Protein AF-A0A8H7I1B1-F1 (afdb_monomer)

Nearest PDB structures (foldseek):
  5w4c-assembly1_A  TM=9.085E-01  e=3.200E-48  Cryptococcus neoformans H99
  3itj-assembly2_B  TM=9.810E-01  e=2.069E-45  Saccharomyces cerevisiae W303
  5w4c-assembly1_B  TM=9.062E-01  e=1.048E-46  Cryptococcus neoformans H99
  4up3-assembly1_B  TM=6.809E-01  e=2.703E-40  Entamoeba histolytica
  4a65-assembly1_A  TM=6.414E-01  e=4.051E-40  Entamoeba histolytica

Organism: NCBI:txid456999

InterPro domains:
  IPR002379 V-ATPase proteolipid subunit C-like domain [PF00137] (433-491)
  IPR002379 V-ATPase proteolipid subunit C-like domain [PF00137] (508-567)
  IPR005982 Thioredoxin reductase [TIGR01292] (105-411)
  IPR008255 Pyridine nucleotide-disulphide oxidoreductase, class-II, active site [PS00573] (238-260)
  IPR011555 V-ATPase proteolipid subunit C, eukaryotic [TIGR01100] (428-533)
  IPR023753 FAD/NAD(P)-binding domain [PF07992] (105-400)
  IPR035921 F/V-ATP synthase subunit C superfamily [G3DSA:1.20.120.610] (427-574)
  IPR035921 F/V-ATP synthase subunit C superfamily [SSF81333] (499-568)
  IPR036188 FAD/NAD(P)-binding domain superfamily [G3DSA:3.50.50.60] (106-406)
  IPR036188 FAD/NAD(P)-binding domain superfamily [G3DSA:3.50.50.60] (222-347)
  IPR036188 FAD/NAD(P)-binding domain superfamily [SSF51905] (100-409)
  IPR050097 Ferredoxin--NADP reductase type 2 [PTHR48105] (104-415)

Mean predicted aligned error: 17.86 Å

Solvent-accessible surface area (backbone atoms only — not comparable to full-atom values): 32278 Å² total; per-residue (Å²): 136,84,77,86,89,84,81,82,88,74,90,79,83,78,85,82,80,82,91,76,85,92,76,96,74,89,82,82,84,83,87,80,88,85,80,90,84,89,84,82,87,89,82,85,88,79,85,88,83,90,79,85,80,77,83,80,85,75,86,84,86,75,83,94,76,90,77,86,82,85,88,78,89,80,87,87,82,82,90,88,85,87,78,94,73,79,89,77,76,80,86,78,64,36,86,90,62,37,32,85,83,39,67,35,61,31,33,30,41,11,39,22,52,10,23,36,35,18,33,36,53,30,11,70,68,72,47,51,23,38,34,28,24,51,91,52,66,84,25,34,75,42,56,75,42,70,76,40,68,85,48,90,92,35,94,86,37,42,38,23,48,61,51,35,51,52,42,51,52,51,17,46,74,47,51,27,48,77,42,95,46,31,69,63,45,63,45,82,90,51,82,48,25,36,37,26,44,64,96,40,72,93,50,84,47,32,26,21,61,23,40,38,43,15,56,21,51,45,72,55,76,86,80,42,56,49,39,82,72,20,52,78,30,33,32,47,64,45,50,88,73,55,36,78,40,76,82,38,51,66,26,37,31,36,30,40,29,40,36,51,61,24,43,52,39,47,59,58,35,53,79,31,27,57,32,31,36,34,32,16,73,41,90,65,66,74,22,53,72,67,50,48,53,53,45,71,69,34,91,46,44,45,80,40,57,24,22,41,82,62,36,47,40,53,83,85,60,45,32,46,28,35,34,32,33,32,75,83,79,66,52,74,48,79,44,77,23,39,29,40,32,42,32,71,53,62,44,35,58,32,83,66,39,63,94,78,43,57,54,48,99,77,46,30,43,48,51,48,91,95,54,21,45,38,80,48,92,54,38,26,44,14,22,38,24,50,34,89,80,75,70,43,66,60,58,12,25,53,34,6,42,47,29,26,57,52,51,48,50,53,51,51,60,48,47,68,69,60,50,61,69,54,58,57,52,41,55,46,40,34,52,47,5,36,46,37,6,36,52,32,2,42,53,8,13,51,48,3,27,53,39,15,47,53,13,41,60,59,20,44,78,75,46,56,91,51,44,80,73,55,45,55,41,33,54,57,11,51,54,37,31,51,53,11,48,57,52,28,54,56,55,61,74,68,71,57,100,83,66,60,73,68,46,28,54,41,44,24,51,21,16,44,39,21,3,53,26,11,25,53,17,9,50,48,28,9,54,49,20,23,53,34,33,45,46,23,59,79,39,67,79,45,47,64,58,39,50,56,53,42,52,61,27,46,48,46,23,51,51,16,40,51,52,21,52,50,42,63,66,68,54,51,73,86,58,48,70,76,76,56,73,73,80,90,125

Radius of gyration: 41.05 Å; Cα contacts (8 Å, |Δi|>4): 1031; chains: 1; bounding box: 83×81×122 Å

Structure (mmCIF, N/CA/C/O backbone):
data_AF-A0A8H7I1B1-F1
#
_entry.id   AF-A0A8H7I1B1-F1
#
loop_
_atom_site.group_PDB
_atom_site.id
_atom_site.type_symbol
_atom_site.label_atom_id
_atom_site.label_alt_id
_atom_site.label_comp_id
_atom_site.label_asym_id
_atom_site.label_entity_id
_atom_site.label_seq_id
_atom_site.pdbx_PDB_ins_code
_atom_site.Cartn_x
_atom_site.Cartn_y
_atom_site.Cartn_z
_atom_site.occupancy
_atom_site.B_iso_or_equiv
_atom_site.auth_seq_id
_atom_site.auth_comp_id
_atom_site.auth_asym_id
_atom_site.auth_atom_id
_atom_site.pdbx_PDB_model_num
ATOM 1 N N . MET A 1 1 ? -21.226 -28.289 -68.677 1.00 31.64 1 MET A N 1
ATOM 2 C CA . MET A 1 1 ? -21.281 -27.269 -67.617 1.00 31.64 1 MET A CA 1
ATOM 3 C C . MET A 1 1 ? -20.179 -26.273 -67.935 1.00 31.64 1 MET A C 1
ATOM 5 O O . MET A 1 1 ? -19.069 -26.422 -67.450 1.00 31.64 1 MET A O 1
ATOM 9 N N . ASP A 1 2 ? -20.319 -25.561 -69.054 1.00 23.47 2 ASP A N 1
ATOM 10 C CA . ASP A 1 2 ? -21.104 -24.310 -69.199 1.00 23.47 2 ASP A CA 1
ATOM 11 C C . ASP A 1 2 ? -20.365 -23.155 -68.520 1.00 23.47 2 ASP A C 1
ATOM 13 O O . ASP A 1 2 ? -19.905 -23.322 -67.400 1.00 23.47 2 ASP A O 1
ATOM 17 N N . VAL A 1 3 ? -20.197 -21.949 -69.051 1.00 24.02 3 VAL A N 1
ATOM 18 C CA . VAL A 1 3 ? -20.599 -21.214 -70.262 1.00 24.02 3 VAL A CA 1
ATOM 19 C C . VAL A 1 3 ? -19.646 -19.999 -70.191 1.00 24.02 3 VAL A C 1
ATOM 21 O O . VAL A 1 3 ? -19.413 -19.449 -69.120 1.00 24.02 3 VAL A O 1
ATOM 24 N N . ASP A 1 4 ? -18.820 -19.766 -71.200 1.00 24.16 4 ASP A N 1
ATOM 25 C CA . ASP A 1 4 ? -19.035 -18.705 -72.183 1.00 24.16 4 ASP A CA 1
ATOM 26 C C . ASP A 1 4 ? -19.024 -17.257 -71.623 1.00 24.16 4 ASP A C 1
ATOM 28 O O . ASP A 1 4 ? -19.898 -16.829 -70.878 1.00 24.16 4 ASP A O 1
ATOM 32 N N . ARG A 1 5 ? -18.095 -16.477 -72.198 1.00 24.55 5 ARG A N 1
ATOM 33 C CA . ARG A 1 5 ? -18.333 -15.155 -72.806 1.00 24.55 5 ARG A CA 1
ATOM 34 C C . ARG A 1 5 ? -18.331 -13.843 -71.984 1.00 24.55 5 ARG A C 1
ATOM 36 O O . ARG A 1 5 ? -19.105 -13.610 -71.071 1.00 24.55 5 ARG A O 1
ATOM 43 N N . ILE A 1 6 ? -17.583 -12.910 -72.597 1.00 24.42 6 ILE A N 1
ATOM 44 C CA . ILE A 1 6 ? -17.854 -11.469 -72.801 1.00 24.42 6 ILE A CA 1
ATOM 45 C C . ILE A 1 6 ? -17.127 -10.479 -71.872 1.00 24.42 6 ILE A C 1
ATOM 47 O O . ILE A 1 6 ? -17.577 -10.081 -70.811 1.00 24.42 6 ILE A O 1
ATOM 51 N N . ALA A 1 7 ? -16.004 -10.017 -72.428 1.00 24.36 7 ALA A N 1
ATOM 52 C CA . ALA A 1 7 ? -15.728 -8.626 -72.788 1.00 24.36 7 ALA A CA 1
ATOM 53 C C . ALA A 1 7 ? -15.703 -7.537 -71.699 1.00 24.36 7 ALA A C 1
ATOM 55 O O . ALA A 1 7 ? -16.724 -7.040 -71.247 1.00 24.36 7 ALA A O 1
ATOM 56 N N . GLY A 1 8 ? -14.518 -6.932 -71.593 1.00 22.77 8 GLY A N 1
ATOM 57 C CA . GLY A 1 8 ? -14.366 -5.566 -72.088 1.00 22.77 8 GLY A CA 1
ATOM 58 C C . GLY A 1 8 ? -14.312 -4.455 -71.041 1.00 22.77 8 GLY A C 1
ATOM 59 O O . GLY A 1 8 ? -15.234 -4.278 -70.258 1.00 22.77 8 GLY A O 1
ATOM 60 N N . LYS A 1 9 ? -13.291 -3.599 -71.228 1.00 22.31 9 LYS A N 1
ATOM 61 C CA . LYS A 1 9 ? -13.138 -2.217 -70.721 1.00 22.31 9 LYS A CA 1
ATOM 62 C C . LYS A 1 9 ? -12.804 -2.137 -69.221 1.00 22.31 9 LYS A C 1
ATOM 64 O O . LYS A 1 9 ? -13.420 -2.794 -68.409 1.00 22.31 9 LYS A O 1
ATOM 69 N N . ARG A 1 10 ? -11.864 -1.326 -68.737 1.00 22.53 10 ARG A N 1
ATOM 70 C CA . ARG A 1 10 ? -10.985 -0.274 -69.280 1.00 22.53 10 ARG A CA 1
ATOM 71 C C . ARG A 1 10 ? -9.859 -0.132 -68.247 1.00 22.53 10 ARG A C 1
ATOM 73 O O . ARG A 1 10 ? -10.155 -0.013 -67.063 1.00 22.53 10 ARG A O 1
ATOM 80 N N . LEU A 1 11 ? -8.599 -0.081 -68.674 1.00 21.19 11 LEU A N 1
ATOM 81 C CA . LEU A 1 11 ? -7.547 0.471 -67.824 1.00 21.19 11 LEU A CA 1
ATOM 82 C C . LEU A 1 11 ? -7.786 1.988 -67.772 1.00 21.19 11 LEU A C 1
ATOM 84 O O . LEU A 1 11 ? -7.657 2.669 -68.789 1.00 21.19 11 LEU A O 1
ATOM 88 N N . CYS A 1 12 ? -8.230 2.506 -66.628 1.00 20.80 12 CYS A N 1
ATOM 89 C CA . CYS A 1 12 ? -8.392 3.941 -66.429 1.00 20.80 12 CYS A CA 1
ATOM 90 C C . CYS A 1 12 ? -7.020 4.526 -66.075 1.00 20.80 12 CYS A C 1
ATOM 92 O O . CYS A 1 12 ? -6.549 4.389 -64.949 1.00 20.80 12 CYS A O 1
ATOM 94 N N . VAL A 1 13 ? -6.363 5.153 -67.050 1.00 22.75 13 VAL A N 1
ATOM 95 C CA . VAL A 1 13 ? -5.217 6.028 -66.794 1.00 22.75 13 VAL A CA 1
ATOM 96 C C . VAL A 1 13 ? -5.785 7.347 -66.278 1.00 22.75 13 VAL A C 1
ATOM 98 O O . VAL A 1 13 ? -6.255 8.169 -67.060 1.00 22.75 13 VAL A O 1
ATOM 101 N N . SER A 1 14 ? -5.786 7.542 -64.961 1.00 21.44 14 SER A N 1
ATOM 102 C CA . SER A 1 14 ? -6.003 8.869 -64.384 1.00 21.44 14 SER A CA 1
ATOM 103 C C . SER A 1 14 ? -4.650 9.556 -64.254 1.00 21.44 14 SER A C 1
ATOM 105 O O . SER A 1 14 ? -3.887 9.278 -63.331 1.00 21.44 14 SER A O 1
ATOM 107 N N . ALA A 1 15 ? -4.340 10.440 -65.199 1.00 23.17 15 ALA A N 1
ATOM 108 C CA . ALA A 1 15 ? -3.241 11.382 -65.063 1.00 23.17 15 ALA A CA 1
ATOM 109 C C . ALA A 1 15 ? -3.684 12.511 -64.121 1.00 23.17 15 ALA A C 1
ATOM 111 O O . ALA A 1 15 ? -4.475 13.370 -64.505 1.00 23.17 15 ALA A O 1
ATOM 112 N N . ALA A 1 16 ? -3.178 12.518 -62.889 1.00 25.33 16 ALA A N 1
ATOM 113 C CA . ALA A 1 16 ? -3.193 13.714 -62.057 1.00 25.33 16 ALA A CA 1
ATOM 114 C C . ALA A 1 16 ? -1.869 14.456 -62.282 1.00 25.33 16 ALA A C 1
ATOM 116 O O . ALA A 1 16 ? -0.807 13.956 -61.921 1.00 25.33 16 ALA A O 1
ATOM 117 N N . TYR A 1 17 ? -1.933 15.630 -62.910 1.00 23.56 17 TYR A N 1
ATOM 118 C CA . TYR A 1 17 ? -0.808 16.560 -63.024 1.00 23.56 17 TYR A CA 1
ATOM 119 C C . TYR A 1 17 ? -0.878 17.586 -61.886 1.00 23.56 17 TYR A C 1
ATOM 121 O O . TYR A 1 17 ? -1.774 18.433 -61.907 1.00 23.56 17 TYR A O 1
ATOM 129 N N . PRO A 1 18 ? 0.098 17.632 -60.967 1.00 26.48 18 PRO A N 1
ATOM 130 C CA . PRO A 1 18 ? 0.459 18.870 -60.306 1.00 26.48 18 PRO A CA 1
ATOM 131 C C . PRO A 1 18 ? 1.480 19.598 -61.188 1.00 26.48 18 PRO A C 1
ATOM 133 O O . PRO A 1 18 ? 2.610 19.151 -61.387 1.00 26.48 18 PRO A O 1
ATOM 136 N N . ARG A 1 19 ? 1.068 20.738 -61.750 1.00 29.55 19 ARG A N 1
ATOM 137 C CA . ARG A 1 19 ? 1.989 21.736 -62.302 1.00 29.55 19 ARG A CA 1
ATOM 138 C C . ARG A 1 19 ? 2.826 22.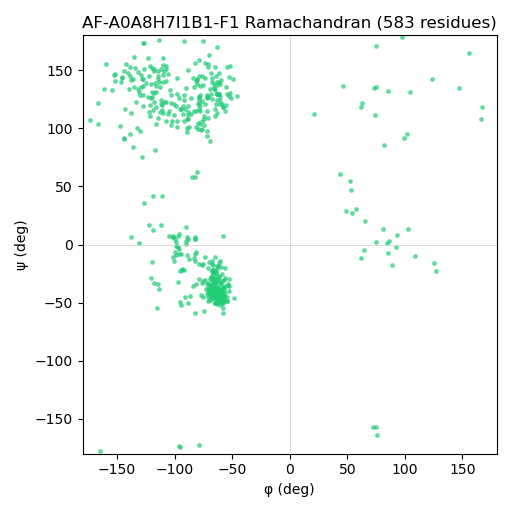305 -61.155 1.00 29.55 19 ARG A C 1
ATOM 140 O O . ARG A 1 19 ? 2.268 22.975 -60.294 1.00 29.55 19 ARG A O 1
ATOM 147 N N . SER A 1 20 ? 4.138 22.095 -61.202 1.00 29.92 20 SER A N 1
ATOM 148 C CA . SER A 1 20 ? 5.205 23.101 -61.022 1.00 29.92 20 SER A CA 1
ATOM 149 C C . SER A 1 20 ? 6.452 22.517 -60.345 1.00 29.92 20 SER A C 1
ATOM 151 O O . SER A 1 20 ? 6.373 21.816 -59.345 1.00 29.92 20 SER A O 1
ATOM 153 N N . HIS A 1 21 ? 7.597 22.869 -60.934 1.00 30.88 21 HIS A N 1
ATOM 154 C CA . HIS A 1 21 ? 8.984 22.627 -60.522 1.00 30.88 21 HIS A CA 1
ATOM 155 C C . HIS A 1 21 ? 9.537 21.201 -60.688 1.00 30.88 21 HIS A C 1
ATOM 157 O O . HIS A 1 21 ? 9.121 20.231 -60.068 1.00 30.88 21 HIS A O 1
ATOM 163 N N . GLY A 1 22 ? 10.485 21.103 -61.625 1.00 36.06 22 GLY A N 1
ATOM 164 C CA . GLY A 1 22 ? 10.999 19.863 -62.180 1.00 36.06 22 GLY A CA 1
ATOM 165 C C . GLY A 1 22 ? 11.989 19.135 -61.285 1.00 36.06 22 GLY A C 1
ATOM 166 O O . GLY A 1 22 ? 13.015 19.689 -60.909 1.00 36.06 22 GLY A O 1
ATOM 167 N N . ILE A 1 23 ? 11.703 17.853 -61.072 1.00 26.94 23 ILE A N 1
ATOM 168 C CA . ILE A 1 23 ? 12.661 16.779 -60.811 1.00 26.94 23 ILE A CA 1
ATOM 169 C C . ILE A 1 23 ? 12.092 15.549 -61.534 1.00 26.94 23 ILE A C 1
ATOM 171 O O . ILE A 1 23 ? 10.985 15.106 -61.235 1.00 26.94 23 ILE A O 1
ATOM 175 N N . TRP A 1 24 ? 12.804 15.025 -62.534 1.00 23.61 24 TRP A N 1
ATOM 176 C CA . TRP A 1 24 ? 12.407 13.799 -63.233 1.00 23.61 24 TRP A CA 1
ATOM 177 C C . TRP A 1 24 ? 12.810 12.586 -62.386 1.00 23.61 24 TRP A C 1
ATOM 179 O O . TRP A 1 24 ? 13.968 12.181 -62.397 1.00 23.61 24 TRP A O 1
ATOM 189 N N . GLY A 1 25 ? 11.859 12.016 -61.643 1.00 24.86 25 GLY A N 1
ATOM 190 C CA . GLY A 1 25 ? 12.004 10.726 -60.966 1.00 24.86 25 GLY A CA 1
ATOM 191 C C . GLY A 1 25 ? 11.115 9.676 -61.629 1.00 24.86 25 GLY A C 1
ATOM 192 O O . GLY A 1 25 ? 9.892 9.777 -61.574 1.00 24.86 25 GLY A O 1
ATOM 193 N N . LEU A 1 26 ? 11.716 8.670 -62.266 1.00 22.61 26 LEU A N 1
ATOM 194 C CA . LEU A 1 26 ? 11.001 7.505 -62.787 1.00 22.61 26 LEU A CA 1
ATOM 195 C C . LEU A 1 26 ? 10.664 6.576 -61.607 1.00 22.61 26 LEU A C 1
ATOM 197 O O . LEU A 1 26 ? 11.522 5.833 -61.141 1.00 22.61 26 LEU A O 1
ATOM 201 N N . VAL A 1 27 ? 9.429 6.624 -61.104 1.00 22.86 27 VAL A N 1
ATOM 202 C CA . VAL A 1 27 ? 8.937 5.669 -60.097 1.00 22.86 27 VAL A CA 1
ATOM 203 C C . VAL A 1 27 ? 8.268 4.507 -60.828 1.00 22.86 27 VAL A C 1
ATOM 205 O O . VAL A 1 27 ? 7.176 4.654 -61.372 1.00 22.86 27 VAL A O 1
ATOM 208 N N . VAL A 1 28 ? 8.926 3.346 -60.858 1.00 23.44 28 VAL A N 1
ATOM 209 C CA . VAL A 1 28 ? 8.336 2.092 -61.349 1.00 23.44 28 VAL A CA 1
ATOM 210 C C . VAL A 1 28 ? 7.861 1.292 -60.139 1.00 23.44 28 VAL A C 1
ATOM 212 O O . VAL A 1 28 ? 8.669 0.754 -59.388 1.00 23.44 28 VAL A O 1
ATOM 215 N N . VAL A 1 29 ? 6.545 1.232 -59.929 1.00 22.12 29 VAL A N 1
ATOM 216 C CA . VAL A 1 29 ? 5.928 0.401 -58.886 1.00 22.12 29 VAL A CA 1
ATOM 217 C C . VAL A 1 29 ? 5.666 -0.989 -59.467 1.00 22.12 29 VAL A C 1
ATOM 219 O O . VAL A 1 29 ? 4.799 -1.141 -60.326 1.00 22.12 29 VAL A O 1
ATOM 222 N N . PHE A 1 30 ? 6.386 -2.009 -58.997 1.00 23.56 30 PHE A N 1
ATOM 223 C CA . PHE A 1 30 ? 6.019 -3.408 -59.232 1.00 23.56 30 PHE A CA 1
ATOM 224 C C . PHE A 1 30 ? 5.164 -3.908 -58.069 1.00 23.56 30 PHE A C 1
ATOM 226 O O . PHE A 1 30 ? 5.607 -3.928 -56.925 1.00 23.56 30 PHE A O 1
ATOM 233 N N . ASN A 1 31 ? 3.936 -4.321 -58.372 1.00 20.33 31 ASN A N 1
ATOM 234 C CA . ASN A 1 31 ? 3.046 -4.974 -57.422 1.00 20.33 31 ASN A CA 1
ATOM 235 C C . ASN A 1 31 ? 3.076 -6.479 -57.727 1.00 20.33 31 ASN A C 1
ATOM 237 O O . ASN A 1 31 ? 2.566 -6.903 -58.764 1.00 20.33 31 ASN A O 1
ATOM 241 N N . ILE A 1 32 ? 3.741 -7.276 -56.886 1.00 26.14 32 ILE A N 1
ATOM 242 C CA . ILE A 1 32 ? 3.840 -8.733 -57.060 1.00 26.14 32 ILE A CA 1
ATOM 243 C C . ILE A 1 32 ? 3.075 -9.408 -55.922 1.00 26.14 32 ILE A C 1
ATOM 245 O O . ILE A 1 32 ? 3.457 -9.328 -54.758 1.00 26.14 32 ILE A O 1
ATOM 249 N N . SER A 1 33 ? 1.990 -10.093 -56.286 1.00 23.08 33 SER A N 1
ATOM 250 C CA . SER A 1 33 ? 1.249 -11.003 -55.414 1.00 23.08 33 SER A CA 1
ATOM 251 C C . SER A 1 33 ? 1.963 -12.358 -55.397 1.00 23.08 33 SER A C 1
ATOM 253 O O . SER A 1 33 ? 2.075 -13.016 -56.431 1.00 23.08 33 SER A O 1
ATOM 255 N N . LEU A 1 34 ? 2.491 -12.760 -54.240 1.00 26.39 34 LEU A N 1
ATOM 256 C CA . LEU A 1 34 ? 3.177 -14.040 -54.053 1.00 26.39 34 LEU A CA 1
ATOM 257 C C . LEU A 1 34 ? 2.203 -15.080 -53.494 1.00 26.39 34 LEU A C 1
ATOM 259 O O . LEU A 1 34 ? 1.743 -14.960 -52.361 1.00 26.39 34 LEU A O 1
ATOM 263 N N . SER A 1 35 ? 1.945 -16.142 -54.258 1.00 26.31 35 SER A N 1
ATOM 264 C CA . SER A 1 35 ? 1.383 -17.380 -53.717 1.00 26.31 35 SER A CA 1
ATOM 265 C C . SER A 1 35 ? 2.136 -18.606 -54.243 1.00 26.31 35 SER A C 1
ATOM 267 O O . SER A 1 35 ? 2.239 -18.833 -55.443 1.00 26.31 35 SER A O 1
ATOM 269 N N . GLY A 1 36 ? 2.660 -19.391 -53.296 1.00 27.69 36 GLY A N 1
ATOM 270 C CA . GLY A 1 36 ? 2.864 -20.835 -53.420 1.00 27.69 36 GLY A CA 1
ATOM 271 C C . GLY A 1 36 ? 4.111 -21.336 -54.150 1.00 27.69 36 GLY A C 1
ATOM 272 O O . GLY A 1 36 ? 4.003 -21.771 -55.288 1.00 27.69 36 GLY A O 1
ATOM 273 N N . ILE A 1 37 ? 5.249 -21.462 -53.451 1.00 25.66 37 ILE A N 1
ATOM 274 C CA . ILE A 1 37 ? 6.286 -22.452 -53.808 1.00 25.66 37 ILE A CA 1
ATOM 275 C C . ILE A 1 37 ? 6.832 -23.114 -52.531 1.00 25.66 37 ILE A C 1
ATOM 277 O O . ILE A 1 37 ? 7.481 -22.475 -51.708 1.00 25.66 37 ILE A O 1
ATOM 281 N N . LYS A 1 38 ? 6.567 -24.419 -52.374 1.00 25.05 38 LYS A N 1
ATOM 282 C CA . LYS A 1 38 ? 7.264 -25.322 -51.442 1.00 25.05 38 LYS A CA 1
ATOM 283 C C . LYS A 1 38 ? 8.514 -25.851 -52.147 1.00 25.05 38 LYS A C 1
ATOM 285 O O . LYS A 1 38 ? 8.378 -26.439 -53.216 1.00 25.05 38 LYS A O 1
ATOM 290 N N . LEU A 1 39 ? 9.698 -25.711 -51.547 1.00 23.11 39 LEU A N 1
ATOM 291 C CA . LEU A 1 39 ? 10.918 -26.349 -52.050 1.00 23.11 39 LEU A CA 1
ATOM 292 C C . LEU A 1 39 ? 11.448 -27.368 -51.035 1.00 23.11 39 LEU A C 1
ATOM 294 O O . LEU A 1 39 ? 11.773 -27.029 -49.899 1.00 23.11 39 LEU A O 1
ATOM 298 N N . ALA A 1 40 ? 11.504 -28.629 -51.460 1.00 24.45 40 ALA A N 1
ATOM 299 C CA . ALA A 1 40 ? 12.013 -29.753 -50.692 1.00 24.45 40 ALA A CA 1
ATOM 300 C C . ALA A 1 40 ? 13.512 -29.985 -50.961 1.00 24.45 40 ALA A C 1
ATOM 302 O O . ALA A 1 40 ? 13.928 -30.138 -52.101 1.00 24.45 40 ALA A O 1
ATOM 303 N N . SER A 1 41 ? 14.268 -30.060 -49.863 1.00 25.75 41 SER A N 1
ATOM 304 C CA . SER A 1 41 ? 15.419 -30.927 -49.553 1.00 25.75 41 SER A CA 1
ATOM 305 C C . SER A 1 41 ? 16.583 -31.163 -50.541 1.00 25.75 41 SER A C 1
ATOM 307 O O . SER A 1 41 ? 16.399 -31.640 -51.654 1.00 25.75 41 SER A O 1
ATOM 309 N N . ARG A 1 42 ? 17.786 -31.109 -49.933 1.00 22.77 42 ARG A N 1
ATOM 310 C CA . ARG A 1 42 ? 19.101 -31.706 -50.280 1.00 22.77 42 ARG A CA 1
ATOM 311 C C . ARG A 1 42 ? 20.113 -30.789 -50.976 1.00 22.77 42 ARG A C 1
ATOM 313 O O . ARG A 1 42 ? 20.255 -30.799 -52.190 1.00 22.77 42 ARG A O 1
ATOM 320 N N . LEU A 1 43 ? 20.951 -30.148 -50.160 1.00 22.31 43 LEU A N 1
ATOM 321 C CA . LEU A 1 43 ? 22.286 -29.686 -50.548 1.00 22.31 43 LEU A CA 1
ATOM 322 C C . LEU A 1 43 ? 23.327 -30.381 -49.661 1.00 22.31 43 LEU A C 1
ATOM 324 O O . LEU A 1 43 ? 23.326 -30.228 -48.441 1.00 22.31 43 LEU A O 1
ATOM 328 N N . ARG A 1 44 ? 24.182 -31.200 -50.287 1.00 20.94 44 ARG A N 1
ATOM 329 C CA . ARG A 1 44 ? 25.395 -31.759 -49.676 1.00 20.94 44 ARG A CA 1
ATOM 330 C C . ARG A 1 44 ? 26.474 -30.680 -49.694 1.00 20.94 44 ARG A C 1
ATOM 332 O O . ARG A 1 44 ? 26.801 -30.161 -50.756 1.00 20.94 44 ARG A O 1
ATOM 339 N N . PHE A 1 45 ? 27.022 -30.381 -48.522 1.00 22.80 45 PHE A N 1
ATOM 340 C CA . PHE A 1 45 ? 28.213 -29.557 -48.348 1.00 22.80 45 PHE A CA 1
ATOM 341 C C . PHE A 1 45 ? 29.459 -30.328 -48.804 1.00 22.80 45 PHE A C 1
ATOM 343 O O . PHE A 1 45 ? 29.717 -31.430 -48.324 1.00 22.80 45 PHE A O 1
ATOM 350 N N . LEU A 1 46 ? 30.245 -29.719 -49.689 1.00 24.61 46 LEU A N 1
ATOM 351 C CA . LEU A 1 46 ? 31.629 -30.092 -49.972 1.00 24.61 46 LEU A CA 1
ATOM 352 C C . LEU A 1 46 ? 32.471 -28.812 -49.892 1.00 24.61 46 LEU A C 1
ATOM 354 O O . LEU A 1 46 ? 32.499 -28.000 -50.809 1.00 24.61 46 LEU A O 1
ATOM 358 N N . SER A 1 47 ? 33.105 -28.625 -48.737 1.00 27.09 47 SER A N 1
ATOM 359 C CA . SER A 1 47 ? 34.286 -27.773 -48.539 1.00 27.09 47 SER A CA 1
ATOM 360 C C . SER A 1 47 ? 35.502 -28.448 -49.213 1.00 27.09 47 SER A C 1
ATOM 362 O O . SER A 1 47 ? 35.480 -29.679 -49.291 1.00 27.09 47 SER A O 1
ATOM 364 N N . PRO A 1 48 ? 36.574 -27.743 -49.640 1.00 33.12 48 PRO A N 1
ATOM 365 C CA . PRO A 1 48 ? 37.372 -26.920 -48.724 1.00 33.12 48 PRO A CA 1
ATOM 366 C C . PRO A 1 48 ? 37.949 -25.634 -49.338 1.00 33.12 48 PRO A C 1
ATOM 368 O O . PRO A 1 48 ? 38.412 -25.629 -50.468 1.00 33.12 48 PRO A O 1
ATOM 371 N N . LEU A 1 49 ? 38.012 -24.564 -48.548 1.00 25.94 49 LEU A N 1
ATOM 372 C CA . LEU A 1 49 ? 39.127 -23.610 -48.552 1.00 25.94 49 LEU A CA 1
ATOM 373 C C . LEU A 1 49 ? 38.993 -22.745 -47.300 1.00 25.94 49 LEU A C 1
ATOM 375 O O . LEU A 1 49 ? 38.112 -21.898 -47.175 1.00 25.94 49 LEU A O 1
ATOM 379 N N . GLY A 1 50 ? 39.841 -23.054 -46.324 1.00 23.80 50 GLY A N 1
ATOM 380 C CA . GLY A 1 50 ? 39.948 -22.313 -45.084 1.00 23.80 50 GLY A CA 1
ATOM 381 C C . GLY A 1 50 ? 40.686 -20.997 -45.288 1.00 23.80 50 GLY A C 1
ATOM 382 O O . GLY A 1 50 ? 41.728 -20.954 -45.936 1.00 23.80 50 GLY A O 1
ATOM 383 N N . ARG A 1 51 ? 40.157 -19.946 -44.666 1.00 24.50 51 ARG A N 1
ATOM 384 C CA . ARG A 1 51 ? 40.886 -18.999 -43.811 1.00 24.50 51 ARG A CA 1
ATOM 385 C C . ARG A 1 51 ? 39.854 -18.064 -43.197 1.00 24.50 51 ARG A C 1
ATOM 387 O O . ARG A 1 51 ? 39.255 -17.232 -43.865 1.00 24.50 51 ARG A O 1
ATOM 394 N N . TRP A 1 52 ? 39.626 -18.276 -41.910 1.00 23.70 52 TRP A N 1
ATOM 395 C CA . TRP A 1 52 ? 38.851 -17.401 -41.051 1.00 23.70 52 TRP A CA 1
ATOM 396 C C . TRP A 1 52 ? 39.572 -16.053 -40.943 1.00 23.70 52 TRP A C 1
ATOM 398 O O . TRP A 1 52 ? 40.711 -16.006 -40.480 1.00 23.70 52 TRP A O 1
ATOM 408 N N . CYS A 1 53 ? 38.921 -14.961 -41.343 1.00 23.11 53 CYS A N 1
ATOM 409 C CA . CYS A 1 53 ? 39.270 -13.638 -40.834 1.00 23.11 53 CYS A CA 1
ATOM 410 C C . CYS A 1 53 ? 38.652 -13.519 -39.441 1.00 23.11 53 CYS A C 1
ATOM 412 O O . CYS A 1 53 ? 37.444 -13.347 -39.296 1.00 23.11 53 CYS A O 1
ATOM 414 N N . ALA A 1 54 ? 39.494 -13.655 -38.420 1.00 23.27 54 ALA A N 1
ATOM 415 C CA . ALA A 1 54 ? 39.158 -13.274 -37.061 1.00 23.27 54 ALA A CA 1
ATOM 416 C C . ALA A 1 54 ? 38.851 -11.767 -37.030 1.00 23.27 54 ALA A C 1
ATOM 418 O O . ALA A 1 54 ? 39.698 -10.946 -37.382 1.00 23.27 54 ALA A O 1
ATOM 419 N N . VAL A 1 55 ? 37.638 -11.408 -36.614 1.00 26.11 55 VAL A N 1
ATOM 420 C CA . VAL A 1 55 ? 37.302 -10.042 -36.205 1.00 26.11 55 VAL A CA 1
ATOM 421 C C . VAL A 1 55 ? 37.991 -9.826 -34.860 1.00 26.11 55 VAL A C 1
ATOM 423 O O . VAL A 1 55 ? 37.523 -10.292 -33.824 1.00 26.11 55 VAL A O 1
ATOM 426 N N . ALA A 1 56 ? 39.160 -9.190 -34.888 1.00 23.81 56 ALA A N 1
ATOM 427 C CA . ALA A 1 56 ? 39.865 -8.777 -33.686 1.00 23.81 56 ALA A CA 1
ATOM 428 C C . ALA A 1 56 ? 39.153 -7.557 -33.086 1.00 23.81 56 ALA A C 1
ATOM 430 O O . ALA A 1 56 ? 39.218 -6.454 -33.626 1.00 23.81 56 ALA A O 1
ATOM 431 N N . ILE A 1 57 ? 38.472 -7.764 -31.960 1.00 27.05 57 ILE A N 1
ATOM 432 C CA . ILE A 1 57 ? 38.066 -6.691 -31.053 1.00 27.05 57 ILE A CA 1
ATOM 433 C C . ILE A 1 57 ? 39.309 -6.348 -30.225 1.00 27.05 57 ILE A C 1
ATOM 435 O O . ILE A 1 57 ? 39.702 -7.109 -29.344 1.00 27.05 57 ILE A O 1
ATOM 439 N N . LEU A 1 58 ? 39.954 -5.226 -30.537 1.00 21.86 58 LEU A N 1
ATOM 440 C CA . LEU A 1 58 ? 40.987 -4.622 -29.694 1.00 21.86 58 LEU A CA 1
ATOM 441 C C . LEU A 1 58 ? 40.346 -3.502 -28.858 1.00 21.86 58 LEU A C 1
ATOM 443 O O . LEU A 1 58 ? 39.677 -2.640 -29.433 1.00 21.86 58 LEU A O 1
ATOM 447 N N . PRO A 1 59 ? 40.543 -3.470 -27.528 1.00 26.55 59 PRO A N 1
ATOM 448 C CA . PRO A 1 59 ? 40.093 -2.364 -26.700 1.00 26.55 59 PRO A CA 1
ATOM 449 C C . PRO A 1 59 ? 41.085 -1.207 -26.852 1.00 26.55 59 PRO A C 1
ATOM 451 O O . PRO A 1 59 ? 42.254 -1.328 -26.488 1.00 26.55 59 PRO A O 1
ATOM 454 N N . TYR A 1 60 ? 40.635 -0.077 -27.394 1.00 25.81 60 TYR A N 1
ATOM 455 C CA . TYR A 1 60 ? 41.450 1.134 -27.433 1.00 25.81 60 TYR A CA 1
ATOM 456 C C . TYR A 1 60 ? 41.215 1.949 -26.157 1.00 25.81 60 TYR A C 1
ATOM 458 O O . TYR A 1 60 ? 40.251 2.702 -26.042 1.00 25.81 60 TYR A O 1
ATOM 466 N N . TYR A 1 61 ? 42.110 1.775 -25.185 1.00 30.75 61 TYR A N 1
ATOM 467 C CA . TYR A 1 61 ? 42.346 2.742 -24.114 1.00 30.75 61 TYR A CA 1
ATOM 468 C C . TYR A 1 61 ? 43.198 3.881 -24.689 1.00 30.75 61 TYR A C 1
ATOM 470 O O . TYR A 1 61 ? 44.359 3.662 -25.029 1.00 30.75 61 TYR A O 1
ATOM 478 N N . ALA A 1 62 ? 42.662 5.100 -24.773 1.00 27.97 62 ALA A N 1
ATOM 479 C CA . ALA A 1 62 ? 43.483 6.287 -25.007 1.00 27.97 62 ALA A CA 1
ATOM 480 C C . ALA A 1 62 ? 42.911 7.534 -24.324 1.00 27.97 62 ALA A C 1
ATOM 482 O O . ALA A 1 62 ? 41.958 8.154 -24.783 1.00 27.97 62 ALA A O 1
ATOM 483 N N . TYR A 1 63 ? 43.550 7.853 -23.198 1.00 26.34 63 TYR A N 1
ATOM 484 C CA . TYR A 1 63 ? 43.954 9.177 -22.725 1.00 26.34 63 TYR A CA 1
ATOM 485 C C . TYR A 1 63 ? 43.236 10.413 -23.296 1.00 26.34 63 TYR A C 1
ATOM 487 O O . TYR A 1 63 ? 43.474 10.868 -24.412 1.00 26.34 63 TYR A O 1
ATOM 495 N N . SER A 1 64 ? 42.487 11.056 -22.405 1.00 26.95 64 SER A N 1
ATOM 496 C CA . SER A 1 64 ? 42.059 12.449 -22.465 1.00 26.95 64 SER A CA 1
ATOM 497 C C . SER A 1 64 ? 43.249 13.418 -22.555 1.00 26.95 64 SER A C 1
ATOM 499 O O . SER A 1 64 ? 44.035 13.540 -21.612 1.00 26.95 64 SER A O 1
ATOM 501 N N . ARG A 1 65 ? 43.332 14.182 -23.649 1.00 24.22 65 ARG A N 1
ATOM 502 C CA . ARG A 1 65 ? 43.972 15.506 -23.669 1.00 24.22 65 ARG A CA 1
ATOM 503 C C . ARG A 1 65 ? 42.957 16.541 -24.134 1.00 24.22 65 ARG A C 1
ATOM 505 O O . ARG A 1 65 ? 42.493 16.519 -25.267 1.00 24.22 65 ARG A O 1
ATOM 512 N N . VAL A 1 66 ? 42.627 17.425 -23.201 1.00 30.95 66 VAL A N 1
ATOM 513 C CA . VAL A 1 66 ? 41.840 18.643 -23.381 1.00 30.95 66 VAL A CA 1
ATOM 514 C C . VAL A 1 66 ? 42.592 19.585 -24.327 1.00 30.95 66 VAL A C 1
ATOM 516 O O . VAL A 1 66 ? 43.766 19.873 -24.099 1.00 30.95 66 VAL A O 1
ATOM 519 N N . LEU A 1 67 ? 41.911 20.085 -25.358 1.00 25.27 67 LEU A N 1
ATOM 520 C CA . LEU A 1 67 ? 42.309 21.283 -26.101 1.00 25.27 67 LEU A CA 1
ATOM 521 C C . LEU A 1 67 ? 41.179 22.323 -25.987 1.00 25.27 67 LEU A C 1
ATOM 523 O O . LEU A 1 67 ? 40.010 21.935 -26.043 1.00 25.27 67 LEU A O 1
ATOM 527 N N . PRO A 1 68 ? 41.492 23.617 -25.786 1.00 28.45 68 PRO A N 1
ATOM 528 C CA . PRO A 1 68 ? 40.496 24.636 -25.475 1.00 28.45 68 PRO A CA 1
ATOM 529 C C . PRO A 1 68 ? 39.827 25.188 -26.743 1.00 28.45 68 PRO A C 1
ATOM 531 O O . PRO A 1 68 ? 40.471 25.373 -27.775 1.00 28.45 68 PRO A O 1
ATOM 534 N N . ALA A 1 69 ? 38.527 25.474 -26.649 1.00 28.89 69 ALA A N 1
ATOM 535 C CA . ALA A 1 69 ? 37.745 26.111 -27.706 1.00 28.89 69 ALA A CA 1
ATOM 536 C C . ALA A 1 69 ? 38.034 27.629 -27.794 1.00 28.89 69 ALA A C 1
ATOM 538 O O . ALA A 1 69 ? 38.239 28.263 -26.755 1.00 28.89 69 ALA A O 1
ATOM 539 N N . PRO A 1 70 ? 38.026 28.240 -28.996 1.00 28.67 70 PRO A N 1
ATOM 540 C CA . PRO A 1 70 ? 38.234 29.675 -29.153 1.00 28.67 70 PRO A CA 1
ATOM 541 C C . PRO A 1 70 ? 36.957 30.485 -28.876 1.00 28.67 70 PRO A C 1
ATOM 543 O O . PRO A 1 70 ? 35.845 30.100 -29.234 1.00 28.67 70 PRO A O 1
ATOM 546 N N . SER A 1 71 ? 37.155 31.642 -28.246 1.00 27.25 71 SER A N 1
ATOM 547 C CA . SER A 1 71 ? 36.157 32.646 -27.875 1.00 27.25 71 SER A CA 1
ATOM 548 C C . SER A 1 71 ? 35.592 33.400 -29.085 1.00 27.25 71 SER A C 1
ATOM 550 O O . SER A 1 71 ? 36.353 34.014 -29.835 1.00 27.25 71 SER A O 1
ATOM 552 N N . LEU A 1 72 ? 34.264 33.443 -29.221 1.00 28.69 72 LEU A N 1
ATOM 553 C CA . LEU A 1 72 ? 33.555 34.321 -30.157 1.00 28.69 72 LEU A CA 1
ATOM 554 C C . LEU A 1 72 ? 32.788 35.408 -29.388 1.00 28.69 72 LEU A C 1
ATOM 556 O O . LEU A 1 72 ? 31.937 35.121 -28.549 1.00 28.69 72 LEU A O 1
ATOM 560 N N . ASN A 1 73 ? 33.146 36.659 -29.689 1.00 27.77 73 ASN A N 1
ATOM 561 C CA . ASN A 1 73 ? 32.587 37.908 -29.170 1.00 27.77 73 ASN A CA 1
ATOM 562 C C . ASN A 1 73 ? 31.065 38.012 -29.366 1.00 27.77 73 ASN A C 1
ATOM 564 O O . ASN A 1 73 ? 30.572 37.827 -30.477 1.00 27.77 73 ASN A O 1
ATOM 568 N N . GLN A 1 74 ? 30.348 38.447 -28.327 1.00 26.98 74 GLN A N 1
ATOM 569 C CA . GLN A 1 74 ? 28.986 38.981 -28.440 1.00 26.98 74 GLN A CA 1
ATOM 570 C C . GLN A 1 74 ? 28.991 40.509 -28.240 1.00 26.98 74 GLN A C 1
ATOM 572 O O . GLN A 1 74 ? 29.720 41.000 -27.372 1.00 26.98 74 GLN A O 1
ATOM 577 N N . PRO A 1 75 ? 28.192 41.282 -29.001 1.00 27.70 75 PRO A N 1
ATOM 578 C CA . PRO A 1 75 ? 28.077 42.723 -28.810 1.00 27.70 75 PRO A CA 1
ATOM 579 C C . PRO A 1 75 ? 27.124 43.071 -27.654 1.00 27.70 75 PRO A C 1
ATOM 581 O O . PRO A 1 75 ? 26.076 42.454 -27.475 1.00 27.70 75 PRO A O 1
ATOM 584 N N . ARG A 1 76 ? 27.494 44.100 -26.881 1.00 25.33 76 ARG A N 1
ATOM 585 C CA . ARG A 1 76 ? 26.685 44.712 -25.814 1.00 25.33 76 ARG A CA 1
ATOM 586 C C . ARG A 1 76 ? 25.612 45.632 -26.403 1.00 25.33 76 ARG A C 1
ATOM 588 O O . ARG A 1 76 ? 25.948 46.485 -27.217 1.00 25.33 76 ARG A O 1
ATOM 595 N N . PHE A 1 77 ? 24.385 45.556 -25.887 1.00 25.58 77 PHE A N 1
ATOM 596 C CA . PHE A 1 77 ? 23.423 46.665 -25.902 1.00 25.58 77 PHE A CA 1
ATOM 597 C C . PHE A 1 77 ? 22.687 46.762 -24.554 1.00 25.58 77 PHE A C 1
ATOM 599 O O . PHE A 1 77 ? 22.428 45.755 -23.899 1.00 25.58 77 PHE A O 1
ATOM 606 N N . ASN A 1 78 ? 22.454 48.008 -24.131 1.00 25.56 78 ASN A N 1
ATOM 607 C CA . ASN A 1 78 ? 22.136 48.461 -22.773 1.00 25.56 78 ASN A CA 1
ATOM 608 C C . ASN A 1 78 ? 20.674 48.264 -22.321 1.00 25.56 78 ASN A C 1
ATOM 610 O O . ASN A 1 78 ? 19.749 48.209 -23.123 1.00 25.56 78 ASN A O 1
ATOM 614 N N . HIS A 1 79 ? 20.516 48.259 -20.991 1.00 31.92 79 HIS A N 1
ATOM 615 C CA . HIS A 1 79 ? 19.285 48.268 -20.190 1.00 31.92 79 HIS A CA 1
ATOM 616 C C . HIS A 1 79 ? 18.240 49.334 -20.571 1.00 31.92 79 HIS A C 1
ATOM 618 O O . HIS A 1 79 ? 18.587 50.498 -20.755 1.00 31.92 79 HIS A O 1
ATOM 624 N N . SER A 1 80 ? 16.949 48.982 -20.495 1.00 27.23 80 SER A N 1
ATOM 625 C CA . SER A 1 80 ? 15.976 49.537 -19.521 1.00 27.23 80 SER A CA 1
ATOM 626 C C . SER A 1 80 ? 14.528 49.170 -19.888 1.00 27.23 80 SER A C 1
ATOM 628 O O . SER A 1 80 ? 14.066 49.543 -20.953 1.00 27.23 80 SER A O 1
ATOM 630 N N . THR A 1 81 ? 13.848 48.429 -19.001 1.00 25.97 81 THR A N 1
ATOM 631 C CA . THR A 1 81 ? 12.438 48.578 -18.557 1.00 25.97 81 THR A CA 1
ATOM 632 C C . THR A 1 81 ? 12.027 47.306 -17.812 1.00 25.97 81 THR A C 1
ATOM 634 O O . THR A 1 81 ? 11.858 46.246 -18.408 1.00 25.97 81 THR A O 1
ATOM 637 N N . THR A 1 82 ? 11.896 47.410 -16.494 1.00 26.36 82 THR A N 1
ATOM 638 C CA . THR A 1 82 ? 11.317 46.399 -15.603 1.00 26.36 82 THR A CA 1
ATOM 639 C C . THR A 1 82 ? 9.788 46.484 -15.614 1.00 26.36 82 THR A C 1
ATOM 641 O O . THR A 1 82 ? 9.245 47.583 -15.511 1.00 26.36 82 THR A O 1
ATOM 644 N N . PRO A 1 83 ? 9.086 45.340 -15.595 1.00 25.09 83 PRO A N 1
ATOM 645 C CA . PRO A 1 83 ? 7.855 45.217 -14.838 1.00 25.09 83 PRO A CA 1
ATOM 646 C C . PRO A 1 83 ? 8.060 44.244 -13.669 1.00 25.09 83 PRO A C 1
ATOM 648 O O . PRO A 1 83 ? 8.689 43.193 -13.779 1.00 25.09 83 PRO A O 1
ATOM 651 N N . THR A 1 84 ? 7.553 44.662 -12.522 1.00 31.02 84 THR A N 1
ATOM 652 C CA . THR A 1 84 ? 7.643 44.042 -11.203 1.00 31.02 84 THR A CA 1
ATOM 653 C C . THR A 1 84 ? 7.063 42.621 -11.207 1.00 31.02 84 THR A C 1
ATOM 655 O O . THR A 1 84 ? 5.870 42.442 -11.439 1.00 31.02 84 THR A O 1
ATOM 658 N N . MET A 1 85 ? 7.890 41.612 -10.914 1.00 26.50 85 MET A N 1
ATOM 659 C CA . MET A 1 85 ? 7.453 40.253 -10.569 1.00 26.50 85 MET A CA 1
ATOM 660 C C . MET A 1 85 ? 7.738 39.979 -9.087 1.00 26.50 85 MET A C 1
ATOM 662 O O . MET A 1 85 ? 8.763 40.402 -8.555 1.00 26.50 85 MET A O 1
ATOM 666 N N . ALA A 1 86 ? 6.791 39.299 -8.437 1.00 26.59 86 ALA A N 1
ATOM 667 C CA . ALA A 1 86 ? 6.815 38.877 -7.036 1.00 26.59 86 ALA A CA 1
ATOM 668 C C . ALA A 1 86 ? 8.102 38.103 -6.668 1.00 26.59 86 ALA A C 1
ATOM 670 O O . ALA A 1 86 ? 8.703 37.481 -7.547 1.00 26.59 86 ALA A O 1
ATOM 671 N N . PRO A 1 87 ? 8.538 38.108 -5.391 1.00 24.52 87 PRO A N 1
ATOM 672 C CA . PRO A 1 87 ? 9.809 37.508 -5.001 1.00 24.52 87 PRO A CA 1
ATOM 673 C C . PRO A 1 87 ? 9.788 35.992 -5.230 1.00 24.52 87 PRO A C 1
ATOM 675 O O . PRO A 1 87 ? 9.097 35.244 -4.539 1.00 24.52 87 PRO A O 1
ATOM 678 N N . ILE A 1 88 ? 10.566 35.543 -6.213 1.00 31.08 88 ILE A N 1
ATOM 679 C CA . ILE A 1 88 ? 10.865 34.133 -6.457 1.00 31.08 88 ILE A CA 1
ATOM 680 C C . ILE A 1 88 ? 11.814 33.680 -5.339 1.00 31.08 88 ILE A C 1
ATOM 682 O O . ILE A 1 88 ? 12.927 34.195 -5.222 1.00 31.08 88 ILE A O 1
ATOM 686 N N . ARG A 1 89 ? 11.359 32.747 -4.491 1.00 31.41 89 ARG A N 1
ATOM 687 C CA . ARG A 1 89 ? 12.206 32.070 -3.493 1.00 31.41 89 ARG A CA 1
ATOM 688 C C . ARG A 1 89 ? 13.350 31.327 -4.217 1.00 31.41 89 ARG A C 1
ATOM 690 O O . ARG A 1 89 ? 13.108 30.796 -5.302 1.00 31.41 89 ARG A O 1
ATOM 697 N N . PRO A 1 90 ? 14.577 31.303 -3.667 1.00 32.19 90 PRO A N 1
ATOM 698 C CA . PRO A 1 90 ? 15.746 30.743 -4.346 1.00 32.19 90 PRO A CA 1
ATOM 699 C C . PRO A 1 90 ? 15.556 29.252 -4.662 1.00 32.19 90 PRO A C 1
ATOM 701 O O . PRO A 1 90 ? 15.026 28.500 -3.850 1.00 32.19 90 PRO A O 1
ATOM 704 N N . ASP A 1 91 ? 15.973 28.841 -5.861 1.00 37.16 91 ASP A N 1
ATOM 705 C CA . ASP A 1 91 ? 15.837 27.479 -6.386 1.00 37.16 91 ASP A CA 1
ATOM 706 C C . ASP A 1 91 ? 16.822 26.537 -5.654 1.00 37.16 91 ASP A C 1
ATOM 708 O O . ASP A 1 91 ? 17.997 26.441 -6.006 1.00 37.16 91 ASP A O 1
ATOM 712 N N . THR A 1 92 ? 16.360 25.874 -4.590 1.00 37.12 92 THR A N 1
ATOM 713 C CA . THR A 1 92 ? 17.129 24.958 -3.720 1.00 37.12 92 THR A CA 1
ATOM 714 C C . THR A 1 92 ? 17.172 23.529 -4.275 1.00 37.12 92 THR A C 1
ATOM 716 O O . THR A 1 92 ? 16.706 22.576 -3.655 1.00 37.12 92 THR A O 1
ATOM 719 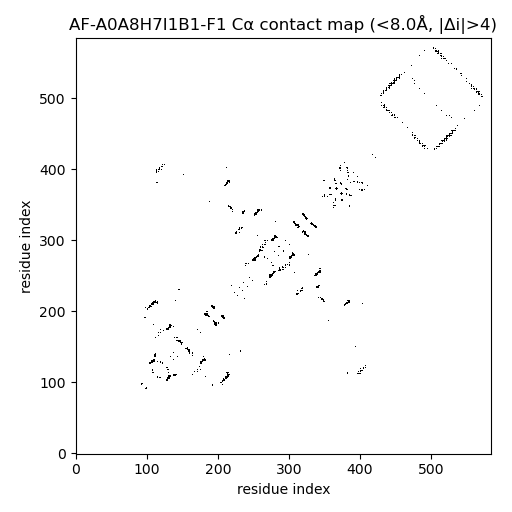N N . LYS A 1 93 ? 17.682 23.344 -5.497 1.00 37.97 93 LYS A N 1
ATOM 720 C CA . LYS A 1 93 ? 17.744 22.015 -6.132 1.00 37.97 93 LYS A CA 1
ATOM 721 C C . LYS A 1 93 ? 19.143 21.406 -6.018 1.00 37.97 93 LYS A C 1
ATOM 723 O O . LYS A 1 93 ? 20.065 21.853 -6.697 1.00 37.97 93 LYS A O 1
ATOM 728 N N . GLY A 1 94 ? 19.284 20.335 -5.233 1.00 39.47 94 GLY A N 1
ATOM 729 C CA . GLY A 1 94 ? 20.384 19.381 -5.398 1.00 39.47 94 GLY A CA 1
ATOM 730 C C . GLY A 1 94 ? 20.310 18.669 -6.764 1.00 39.47 94 GLY A C 1
ATOM 731 O O . GLY A 1 94 ? 19.303 18.793 -7.476 1.00 39.47 94 GLY A O 1
ATOM 732 N N . PRO A 1 95 ? 21.348 17.910 -7.172 1.00 40.69 95 PRO A N 1
ATOM 733 C CA . PRO A 1 95 ? 21.312 17.161 -8.428 1.00 40.69 95 PRO A CA 1
ATOM 734 C C . PRO A 1 95 ? 20.071 16.248 -8.462 1.00 40.69 95 PRO A C 1
ATOM 736 O O . PRO A 1 95 ? 19.794 15.526 -7.506 1.00 40.69 95 PRO A O 1
ATOM 739 N N . ASN A 1 96 ? 19.303 16.315 -9.555 1.00 55.78 96 ASN A N 1
ATOM 740 C CA . ASN A 1 96 ? 18.032 15.603 -9.781 1.00 55.78 96 ASN A CA 1
ATOM 741 C C . ASN A 1 96 ? 16.838 15.984 -8.873 1.00 55.78 96 ASN A C 1
ATOM 743 O O . ASN A 1 96 ? 15.875 15.228 -8.793 1.00 55.78 96 ASN A O 1
ATOM 747 N N . GLY A 1 97 ? 16.843 17.157 -8.227 1.00 59.59 97 GLY A N 1
ATOM 748 C CA . GLY A 1 97 ? 15.688 17.635 -7.444 1.00 59.59 97 GLY A CA 1
ATOM 749 C C . GLY A 1 97 ? 15.578 17.042 -6.035 1.00 59.59 97 GLY A C 1
ATOM 750 O O . GLY A 1 97 ? 14.538 17.187 -5.394 1.00 59.59 97 GLY A O 1
ATOM 751 N N . ARG A 1 98 ? 16.651 16.399 -5.560 1.00 73.94 98 ARG A N 1
ATOM 752 C CA . ARG A 1 98 ? 16.807 15.922 -4.181 1.00 73.94 98 ARG A CA 1
ATOM 753 C C . ARG A 1 98 ? 17.057 17.094 -3.230 1.00 73.94 98 ARG A C 1
ATOM 755 O O . ARG A 1 98 ? 17.747 18.050 -3.596 1.00 73.94 98 ARG A O 1
ATOM 762 N N . SER A 1 99 ? 16.503 16.992 -2.025 1.00 70.19 99 SER A N 1
ATOM 763 C CA . SER A 1 99 ? 16.742 17.934 -0.927 1.00 70.19 99 SER A CA 1
ATOM 764 C C . SER A 1 99 ? 18.201 17.903 -0.482 1.00 70.19 99 SER A C 1
ATOM 766 O O . SER A 1 99 ? 18.830 16.841 -0.478 1.00 70.19 99 SER A O 1
ATOM 768 N N . THR A 1 100 ? 18.730 19.061 -0.085 1.00 66.75 100 THR A N 1
ATOM 769 C CA . THR A 1 100 ? 20.058 19.156 0.534 1.00 66.75 100 THR A CA 1
ATOM 770 C C . THR A 1 100 ? 20.039 18.841 2.035 1.00 66.75 100 THR A C 1
ATOM 772 O O . THR A 1 100 ? 21.094 18.568 2.604 1.00 66.75 100 THR A O 1
ATOM 775 N N . VAL A 1 101 ? 18.852 18.810 2.659 1.00 76.44 101 VAL A N 1
ATOM 776 C CA . VAL A 1 101 ? 18.645 18.526 4.091 1.00 76.44 101 VAL A CA 1
ATOM 777 C C . VAL A 1 101 ? 18.629 17.023 4.364 1.00 76.44 101 VAL A C 1
ATOM 779 O O . VAL A 1 101 ? 19.442 16.516 5.138 1.00 76.44 101 VAL A O 1
ATOM 782 N N . MET A 1 102 ? 17.702 16.296 3.735 1.00 82.62 102 MET A N 1
ATOM 783 C CA . MET A 1 102 ? 17.599 14.842 3.857 1.00 82.62 102 MET A CA 1
ATOM 784 C C . MET A 1 102 ? 16.921 14.250 2.623 1.00 82.62 102 MET A C 1
ATOM 786 O O . MET A 1 102 ? 15.875 14.723 2.166 1.00 82.62 102 MET A O 1
ATOM 790 N N . HIS A 1 103 ? 17.519 13.189 2.092 1.00 88.50 103 HIS A N 1
ATOM 791 C CA . HIS A 1 103 ? 16.947 12.398 1.016 1.00 88.50 103 HIS A CA 1
ATOM 792 C C . HIS A 1 103 ? 17.006 10.914 1.375 1.00 88.50 103 HIS A C 1
ATOM 794 O O . HIS A 1 103 ? 18.063 10.415 1.766 1.00 88.50 103 HIS A O 1
ATOM 800 N N . SER A 1 104 ? 15.884 10.216 1.219 1.00 89.06 104 SER A N 1
ATOM 801 C CA . SER A 1 104 ? 15.766 8.778 1.470 1.00 89.06 104 SER A CA 1
ATOM 802 C C . SER A 1 104 ? 15.124 8.081 0.273 1.00 89.06 104 SER A C 1
ATOM 804 O O . SER A 1 104 ? 14.240 8.632 -0.376 1.00 89.06 104 SER A O 1
ATOM 806 N N . LYS A 1 105 ? 15.523 6.840 -0.019 1.00 90.81 105 LYS A N 1
ATOM 807 C CA . LYS A 1 105 ? 14.876 6.059 -1.091 1.00 90.81 105 LYS A CA 1
ATOM 808 C C . LYS A 1 105 ? 13.424 5.726 -0.743 1.00 90.81 105 LYS A C 1
ATOM 810 O O . LYS A 1 105 ? 12.532 5.765 -1.588 1.00 90.81 105 LYS A O 1
ATOM 815 N N . VAL A 1 106 ? 13.180 5.428 0.528 1.00 93.12 106 VAL A N 1
ATOM 816 C CA . VAL A 1 106 ? 11.856 5.098 1.047 1.00 93.12 106 VAL A CA 1
ATOM 817 C C . VAL A 1 106 ? 11.646 5.750 2.405 1.00 93.12 106 VAL A C 1
ATOM 819 O O . VAL A 1 106 ? 12.521 5.692 3.275 1.00 93.12 106 VAL A O 1
ATOM 822 N N . VAL A 1 107 ? 10.479 6.370 2.576 1.00 94.38 107 VAL A N 1
ATOM 823 C CA . VAL A 1 107 ? 10.032 6.927 3.855 1.00 94.38 107 VAL A CA 1
ATOM 824 C C . VAL A 1 107 ? 8.738 6.257 4.293 1.00 94.38 107 VAL A C 1
ATOM 826 O O . VAL A 1 107 ? 7.789 6.138 3.521 1.00 94.38 107 VAL A O 1
ATOM 829 N N . ILE A 1 108 ? 8.700 5.816 5.545 1.00 95.06 108 ILE A N 1
ATOM 830 C CA . ILE A 1 108 ? 7.546 5.179 6.177 1.00 95.06 108 ILE A CA 1
ATOM 831 C C . ILE A 1 108 ? 6.947 6.174 7.165 1.00 95.06 108 ILE A C 1
ATOM 833 O O . ILE A 1 108 ? 7.636 6.632 8.078 1.00 95.06 108 ILE A O 1
ATOM 837 N N . ILE A 1 109 ? 5.665 6.490 6.995 1.00 93.94 109 ILE A N 1
ATOM 838 C CA . ILE A 1 109 ? 4.934 7.416 7.862 1.00 93.94 109 ILE A CA 1
ATOM 839 C C . ILE A 1 109 ? 3.965 6.608 8.721 1.00 93.94 109 ILE A C 1
ATOM 841 O O . ILE A 1 109 ? 2.939 6.136 8.231 1.00 93.94 109 ILE A O 1
ATOM 845 N N . GLY A 1 110 ? 4.285 6.466 10.006 1.00 91.25 110 GLY A N 1
ATOM 846 C CA . GLY A 1 110 ? 3.449 5.775 10.983 1.00 91.25 110 GLY A CA 1
ATOM 847 C C . GLY A 1 110 ? 4.170 4.638 11.698 1.00 91.25 110 GLY A C 1
ATOM 848 O O . GLY A 1 110 ? 4.967 3.903 11.117 1.00 91.25 110 GLY A O 1
ATOM 849 N N . SER A 1 111 ? 3.866 4.492 12.991 1.00 90.69 111 SER A N 1
ATOM 850 C CA . SER A 1 111 ? 4.642 3.665 13.920 1.00 90.69 111 SER A CA 1
ATOM 851 C C . SER A 1 111 ? 3.940 2.406 14.432 1.00 90.69 111 SER A C 1
ATOM 853 O O . SER A 1 111 ? 4.367 1.815 15.418 1.00 90.69 111 SER A O 1
ATOM 855 N N . GLY A 1 112 ? 2.864 1.981 13.771 1.00 92.31 112 GLY A N 1
ATOM 856 C CA . GLY A 1 112 ? 2.156 0.746 14.111 1.00 92.31 112 GLY A CA 1
ATOM 857 C C . GLY A 1 112 ? 2.837 -0.533 13.590 1.00 92.31 112 GLY A C 1
ATOM 858 O O . GLY A 1 112 ? 3.925 -0.485 13.005 1.00 92.31 112 GLY A O 1
ATOM 859 N N . PRO A 1 113 ? 2.167 -1.693 13.729 1.00 95.00 113 PRO A N 1
ATOM 860 C CA . PRO A 1 113 ? 2.632 -2.981 13.202 1.00 95.00 113 PRO A CA 1
ATOM 861 C C . PRO A 1 113 ? 2.974 -2.959 11.707 1.00 95.00 113 PRO A C 1
ATOM 863 O O . PRO A 1 113 ? 3.979 -3.540 11.295 1.00 95.00 113 PRO A O 1
ATOM 866 N N . ALA A 1 114 ? 2.165 -2.262 10.901 1.00 95.81 114 ALA A N 1
ATOM 867 C CA . ALA A 1 114 ? 2.376 -2.126 9.461 1.00 95.81 114 ALA A CA 1
ATOM 868 C C . ALA A 1 114 ? 3.691 -1.399 9.142 1.00 95.81 114 ALA A C 1
ATOM 870 O O . ALA A 1 114 ? 4.526 -1.927 8.408 1.00 95.81 114 ALA A O 1
ATOM 871 N N . GLY A 1 115 ? 3.914 -0.233 9.757 1.00 94.56 115 GLY A N 1
ATOM 872 C CA . GLY A 1 115 ? 5.122 0.563 9.542 1.00 94.56 115 GLY A CA 1
ATOM 873 C C . GLY A 1 115 ? 6.387 -0.172 9.982 1.00 94.56 115 GLY A C 1
ATOM 874 O O . GLY A 1 115 ? 7.363 -0.222 9.237 1.00 94.56 115 GLY A O 1
ATOM 875 N N . HIS A 1 116 ? 6.375 -0.794 11.166 1.00 95.12 116 HIS A N 1
ATOM 876 C CA . HIS A 1 116 ? 7.532 -1.555 11.651 1.00 95.12 116 HIS A CA 1
ATOM 877 C C . HIS A 1 116 ? 7.837 -2.780 10.788 1.00 95.12 116 HIS A C 1
ATOM 879 O O . HIS A 1 116 ? 9.002 -3.061 10.516 1.00 95.12 116 HIS A O 1
ATOM 885 N N . THR A 1 117 ? 6.811 -3.488 10.310 1.00 96.88 117 THR A N 1
ATOM 886 C CA . THR A 1 117 ? 7.035 -4.626 9.410 1.00 96.88 117 THR A CA 1
ATOM 887 C C . THR A 1 117 ? 7.629 -4.152 8.087 1.00 96.88 117 THR A C 1
ATOM 889 O O . THR A 1 117 ? 8.630 -4.713 7.645 1.00 96.88 117 THR A O 1
ATOM 892 N N . ALA A 1 118 ? 7.102 -3.070 7.506 1.00 96.44 118 ALA A N 1
ATOM 893 C CA . ALA A 1 118 ? 7.672 -2.484 6.297 1.00 96.44 118 ALA A CA 1
ATOM 894 C C . ALA A 1 118 ? 9.150 -2.091 6.496 1.00 96.44 118 ALA A C 1
ATOM 896 O O . ALA A 1 118 ? 10.012 -2.423 5.682 1.00 96.44 118 ALA A O 1
ATOM 897 N N . ALA A 1 119 ? 9.461 -1.460 7.631 1.00 94.75 119 ALA A N 1
ATOM 898 C CA . ALA A 1 119 ? 10.811 -1.038 7.982 1.00 94.75 119 ALA A CA 1
ATOM 899 C C . ALA A 1 119 ? 11.791 -2.212 8.097 1.00 94.75 119 ALA A C 1
ATOM 901 O O . ALA A 1 119 ? 12.901 -2.129 7.577 1.00 94.75 119 ALA A O 1
ATOM 902 N N . ILE A 1 120 ? 11.381 -3.317 8.729 1.00 94.94 120 ILE A N 1
ATOM 903 C CA . ILE A 1 120 ? 12.205 -4.527 8.866 1.00 94.94 120 ILE A CA 1
ATOM 904 C C . ILE A 1 120 ? 12.563 -5.100 7.492 1.00 94.94 120 ILE A C 1
ATOM 906 O O . ILE A 1 120 ? 13.720 -5.457 7.266 1.00 94.94 120 ILE A O 1
ATOM 910 N N . TYR A 1 121 ? 11.595 -5.192 6.578 1.00 96.38 121 TYR A N 1
ATOM 911 C CA . TYR A 1 121 ? 11.830 -5.735 5.239 1.00 96.38 121 TYR A CA 1
ATOM 912 C C . TYR A 1 121 ? 12.746 -4.826 4.410 1.00 96.38 121 TYR A C 1
ATOM 914 O O . TYR A 1 121 ? 13.738 -5.304 3.861 1.00 96.38 121 TYR A O 1
ATOM 922 N N . LEU A 1 122 ? 12.488 -3.516 4.397 1.00 93.94 122 LEU A N 1
ATOM 923 C CA . LEU A 1 122 ? 13.292 -2.542 3.646 1.00 93.94 122 LEU A CA 1
ATOM 924 C C . LEU A 1 122 ? 14.714 -2.392 4.201 1.00 93.94 122 LEU A C 1
ATOM 926 O O . LEU A 1 122 ? 15.673 -2.282 3.440 1.00 93.94 122 LEU A O 1
ATOM 930 N N . ALA A 1 123 ? 14.878 -2.433 5.526 1.00 91.62 123 ALA A N 1
ATOM 931 C CA . ALA A 1 123 ? 16.195 -2.384 6.154 1.00 91.62 123 ALA A CA 1
ATOM 932 C C . ALA A 1 123 ? 17.021 -3.637 5.824 1.00 91.62 123 ALA A C 1
ATOM 934 O O . ALA A 1 123 ? 18.200 -3.536 5.501 1.00 91.62 123 ALA A O 1
ATOM 935 N N . ARG A 1 124 ? 16.388 -4.819 5.795 1.00 90.25 124 ARG A N 1
ATOM 936 C CA . ARG A 1 124 ? 17.038 -6.063 5.348 1.00 90.25 124 ARG A CA 1
ATOM 937 C C . ARG A 1 124 ? 17.399 -6.062 3.860 1.00 90.25 124 ARG A C 1
ATOM 939 O O . ARG A 1 124 ? 18.325 -6.772 3.483 1.00 90.25 124 ARG A O 1
ATOM 946 N N . ALA A 1 125 ? 16.701 -5.273 3.047 1.00 88.31 125 ALA A N 1
ATOM 947 C CA . ALA A 1 125 ? 17.036 -5.027 1.646 1.00 88.31 125 ALA A CA 1
ATOM 948 C C . ALA A 1 125 ? 18.121 -3.940 1.456 1.00 88.31 125 ALA A C 1
ATOM 950 O O . ALA A 1 125 ? 18.411 -3.561 0.328 1.00 88.31 125 ALA A O 1
ATOM 951 N N . ASN A 1 126 ? 18.741 -3.440 2.537 1.00 84.88 126 ASN A N 1
ATOM 952 C CA . ASN A 1 126 ? 19.748 -2.368 2.522 1.00 84.88 126 ASN A CA 1
ATOM 953 C C . ASN A 1 126 ? 19.260 -1.050 1.882 1.00 84.88 126 ASN A C 1
ATOM 955 O O . ASN A 1 126 ? 20.053 -0.302 1.313 1.00 84.88 126 ASN A O 1
ATOM 959 N N . LEU A 1 127 ? 17.961 -0.742 1.983 1.00 81.50 127 LEU A N 1
ATOM 960 C CA . LEU A 1 127 ? 17.377 0.503 1.458 1.00 81.50 127 LEU A CA 1
ATOM 961 C C . LEU A 1 127 ? 17.372 1.665 2.466 1.00 81.50 127 LEU A C 1
ATOM 963 O O . LEU A 1 127 ? 16.854 2.732 2.145 1.00 81.50 127 LEU A O 1
ATOM 967 N N . GLU A 1 128 ? 17.933 1.454 3.664 1.00 83.19 128 GLU A N 1
ATOM 968 C CA . GLU A 1 128 ? 18.052 2.450 4.744 1.00 83.19 128 GLU A CA 1
ATOM 969 C C . GLU A 1 128 ? 16.757 3.268 4.955 1.00 83.19 128 GLU A C 1
ATOM 971 O O . GLU A 1 128 ? 16.753 4.491 4.786 1.00 83.19 128 GLU A O 1
ATOM 976 N N . PRO A 1 129 ? 15.622 2.617 5.292 1.00 76.88 129 PRO A N 1
ATOM 977 C CA . PRO A 1 129 ? 14.330 3.291 5.350 1.00 76.88 129 PRO A CA 1
ATOM 978 C C . PRO A 1 129 ? 14.328 4.415 6.392 1.00 76.88 129 PRO A C 1
ATOM 980 O O . PRO A 1 129 ? 14.674 4.197 7.562 1.00 76.88 129 PRO A O 1
ATOM 983 N N . GLY A 1 130 ? 13.881 5.599 5.969 1.00 67.69 130 GLY A N 1
ATOM 984 C CA . GLY A 1 130 ? 13.529 6.689 6.872 1.00 67.69 130 GLY A CA 1
ATOM 985 C C . GLY A 1 130 ? 12.178 6.387 7.510 1.00 67.69 130 GLY A C 1
ATOM 986 O O . GLY A 1 130 ? 11.202 6.144 6.807 1.00 67.69 130 GLY A O 1
ATOM 987 N N . PHE A 1 131 ? 12.104 6.356 8.834 1.00 73.31 131 PHE A N 1
ATOM 988 C CA . PHE A 1 131 ? 10.868 6.040 9.545 1.00 73.31 131 PHE A CA 1
ATOM 989 C C . PHE A 1 131 ? 10.458 7.209 10.424 1.00 73.31 131 PHE A C 1
ATOM 991 O O . PHE A 1 131 ? 11.247 7.648 11.261 1.00 73.31 131 PHE A O 1
ATOM 998 N N . MET A 1 132 ? 9.218 7.664 10.266 1.00 66.94 132 MET A N 1
ATOM 999 C CA . MET A 1 132 ? 8.651 8.785 11.009 1.00 66.94 132 MET A CA 1
ATOM 1000 C C . MET A 1 132 ? 7.522 8.306 11.925 1.00 66.94 132 MET A C 1
ATOM 1002 O O . MET A 1 132 ? 6.696 7.466 11.546 1.00 66.94 132 MET A O 1
ATOM 1006 N N . ALA A 1 133 ? 7.470 8.855 13.139 1.00 62.66 133 ALA A N 1
ATOM 1007 C CA . ALA A 1 133 ? 6.303 8.711 14.001 1.00 62.66 133 ALA A CA 1
ATOM 1008 C C . ALA A 1 133 ? 5.121 9.525 13.433 1.00 62.66 133 ALA A C 1
ATOM 1010 O O . ALA A 1 133 ? 5.291 10.374 12.565 1.00 62.66 133 ALA A O 1
ATOM 1011 N N . ASN A 1 134 ? 3.894 9.250 13.875 1.00 55.69 134 ASN A N 1
ATOM 1012 C CA . ASN A 1 134 ? 2.724 10.009 13.426 1.00 55.69 134 ASN A CA 1
ATOM 1013 C C . ASN A 1 134 ? 1.807 10.348 14.602 1.00 55.69 134 ASN A C 1
ATOM 1015 O O . ASN A 1 134 ? 0.864 9.599 14.853 1.00 55.69 134 ASN A O 1
ATOM 1019 N N . GLY A 1 135 ? 2.105 11.430 15.332 1.00 52.25 135 GLY A N 1
ATOM 1020 C CA . GLY A 1 135 ? 1.194 12.111 16.271 1.00 52.25 135 GLY A CA 1
ATOM 1021 C C . GLY A 1 135 ? 0.671 11.325 17.486 1.00 52.25 135 GLY A C 1
ATOM 1022 O O . GLY A 1 135 ? 0.110 11.921 18.397 1.00 52.25 135 GLY A O 1
ATOM 1023 N N . PHE A 1 136 ? 0.860 10.007 17.535 1.00 58.62 136 PHE A N 1
ATOM 1024 C CA . PHE A 1 136 ? 0.528 9.115 18.642 1.00 58.62 136 PHE A CA 1
ATOM 1025 C C . PHE A 1 136 ? 1.804 8.603 19.309 1.00 58.62 136 PHE A C 1
ATOM 1027 O O . PHE A 1 136 ? 2.876 8.598 18.694 1.00 58.62 136 PHE A O 1
ATOM 1034 N N . ALA A 1 137 ? 1.680 8.122 20.553 1.00 62.69 137 ALA A N 1
ATOM 1035 C CA . ALA A 1 137 ? 2.758 7.399 21.219 1.00 62.69 137 ALA A CA 1
ATOM 1036 C C . ALA A 1 137 ? 3.357 6.364 20.251 1.00 62.69 137 ALA A C 1
ATOM 1038 O O . ALA A 1 137 ? 2.633 5.600 19.602 1.00 62.69 137 ALA A O 1
ATOM 1039 N N . ALA A 1 138 ? 4.683 6.400 20.092 1.00 75.38 138 ALA A N 1
ATOM 1040 C CA . ALA A 1 138 ? 5.376 5.551 19.133 1.00 75.38 138 ALA A CA 1
ATOM 1041 C C . ALA A 1 138 ? 5.023 4.075 19.394 1.00 75.38 138 ALA A C 1
ATOM 1043 O O . ALA A 1 138 ? 5.257 3.571 20.489 1.00 75.38 138 ALA A O 1
ATOM 1044 N N . GLY A 1 139 ? 4.437 3.409 18.395 1.00 78.06 139 GLY A N 1
ATOM 1045 C CA . GLY A 1 139 ? 3.855 2.069 18.531 1.00 78.06 139 GLY A CA 1
ATOM 1046 C C . GLY A 1 139 ? 2.387 1.980 18.084 1.00 78.06 139 GLY A C 1
ATOM 1047 O O . GLY A 1 139 ? 1.881 0.888 17.829 1.00 78.06 139 GLY A O 1
ATOM 1048 N N . GLY A 1 140 ? 1.693 3.112 17.934 1.00 86.12 140 GLY A N 1
ATOM 1049 C CA . GLY A 1 140 ? 0.308 3.149 17.449 1.00 86.12 140 GLY A CA 1
ATOM 1050 C C . GLY A 1 140 ? -0.708 2.627 18.473 1.00 86.12 140 GLY A C 1
ATOM 1051 O O . GLY A 1 140 ? -0.439 2.621 19.674 1.00 86.12 140 GLY A O 1
ATOM 1052 N N . GLN A 1 141 ? -1.885 2.182 18.014 1.00 86.25 141 GLN A N 1
ATOM 1053 C CA . GLN A 1 141 ? -3.005 1.815 18.899 1.00 86.25 141 GLN A CA 1
ATOM 1054 C C . GLN A 1 141 ? -2.674 0.730 19.933 1.00 86.25 141 GLN A C 1
ATOM 1056 O O . GLN A 1 141 ? -3.228 0.756 21.030 1.00 86.25 141 GLN A O 1
ATOM 1061 N N . LEU A 1 142 ? -1.760 -0.198 19.625 1.00 87.44 142 LEU A N 1
ATOM 1062 C CA . LEU A 1 142 ? -1.389 -1.273 20.552 1.00 87.44 142 LEU A CA 1
ATOM 1063 C C . LEU A 1 142 ? -0.739 -0.754 21.843 1.00 87.44 142 LEU A C 1
ATOM 1065 O O . LEU A 1 142 ? -0.737 -1.446 22.850 1.00 87.44 142 LEU A O 1
ATOM 1069 N N . THR A 1 143 ? -0.237 0.481 21.857 1.00 86.06 143 THR A N 1
ATOM 1070 C CA . THR A 1 143 ? 0.251 1.116 23.094 1.00 86.06 143 THR A CA 1
ATOM 1071 C C . THR A 1 143 ? -0.866 1.408 24.097 1.00 86.06 143 THR A C 1
ATOM 1073 O O . THR A 1 143 ? -0.595 1.621 25.273 1.00 86.06 143 THR A O 1
ATOM 1076 N N . THR A 1 144 ? -2.122 1.395 23.643 1.00 81.94 144 THR A N 1
ATOM 1077 C CA . THR A 1 144 ? -3.304 1.638 24.475 1.00 81.94 144 THR A CA 1
ATOM 1078 C C . THR A 1 144 ? -4.001 0.356 24.922 1.00 81.94 144 THR A C 1
ATOM 1080 O O . THR A 1 144 ? -4.982 0.468 25.641 1.00 81.94 144 THR A O 1
ATOM 1083 N N . THR A 1 145 ? -3.523 -0.835 24.528 1.00 80.44 145 THR A N 1
ATOM 1084 C CA . THR A 1 145 ? -4.056 -2.125 25.011 1.00 80.44 145 THR A CA 1
ATOM 1085 C C . THR A 1 145 ? -3.108 -2.792 26.004 1.00 80.44 145 THR A C 1
ATOM 1087 O O . THR A 1 145 ? -1.882 -2.660 25.912 1.00 80.44 145 THR A O 1
ATOM 1090 N N . THR A 1 146 ? -3.682 -3.509 26.967 1.00 76.56 146 THR A N 1
ATOM 1091 C CA . THR A 1 146 ? -2.952 -4.212 28.024 1.00 76.56 146 THR A CA 1
ATOM 1092 C C . THR A 1 146 ? -2.521 -5.614 27.621 1.00 76.56 146 THR A C 1
ATOM 1094 O O . THR A 1 146 ? -1.362 -5.926 27.864 1.00 76.56 146 THR A O 1
ATOM 1097 N N . ASP A 1 147 ? -3.377 -6.421 26.988 1.00 81.44 147 ASP A N 1
ATOM 1098 C CA . ASP A 1 147 ? -3.074 -7.810 26.613 1.00 81.44 147 ASP A CA 1
ATOM 1099 C C . ASP A 1 147 ? -3.404 -8.103 25.145 1.00 81.44 147 ASP A C 1
ATOM 1101 O O . ASP A 1 147 ? -4.506 -7.856 24.656 1.00 81.44 147 ASP A O 1
ATOM 1105 N N . VAL A 1 148 ? -2.429 -8.673 24.436 1.00 88.06 148 VAL A N 1
ATOM 1106 C CA . VAL A 1 148 ? -2.550 -9.119 23.047 1.00 88.06 148 VAL A CA 1
ATOM 1107 C C . VAL A 1 148 ? -2.369 -10.632 23.000 1.00 88.06 148 VAL A C 1
ATOM 1109 O O . VAL A 1 148 ? -1.253 -11.145 23.059 1.00 88.06 148 VAL A O 1
ATOM 1112 N N . GLU A 1 149 ? -3.477 -11.354 22.849 1.00 87.19 149 GLU A N 1
ATOM 1113 C CA . GLU A 1 149 ? -3.490 -12.826 22.809 1.00 87.19 149 GLU A CA 1
ATOM 1114 C C . GLU A 1 149 ? -3.592 -13.396 21.385 1.00 87.19 149 GLU A C 1
ATOM 1116 O O . GLU A 1 149 ? -3.365 -14.581 21.147 1.00 87.19 149 GLU A O 1
ATOM 1121 N N . ASN A 1 150 ? -3.951 -12.560 20.410 1.00 89.06 150 ASN A N 1
ATOM 1122 C CA . ASN A 1 150 ? -4.283 -12.992 19.052 1.00 89.06 150 ASN A CA 1
ATOM 1123 C C . ASN A 1 150 ? -3.184 -12.699 18.015 1.00 89.06 150 ASN A C 1
ATOM 1125 O O . ASN A 1 150 ? -3.394 -12.914 16.818 1.00 89.06 150 ASN A O 1
ATOM 1129 N N . PHE A 1 151 ? -2.007 -12.241 18.456 1.00 93.81 151 PHE A N 1
ATOM 1130 C CA . PHE A 1 151 ? -0.848 -12.098 17.583 1.00 93.81 151 PHE A CA 1
ATOM 1131 C C . PHE A 1 151 ? -0.002 -13.383 17.600 1.00 93.81 151 PHE A C 1
ATOM 1133 O O . PHE A 1 151 ? 0.544 -13.752 18.643 1.00 93.81 151 PHE A O 1
ATOM 1140 N N . PRO A 1 152 ? 0.141 -14.086 16.461 1.00 93.94 152 PRO A N 1
ATOM 1141 C CA . PRO A 1 152 ? 0.845 -15.362 16.424 1.00 93.94 152 PRO A CA 1
ATOM 1142 C C . PRO A 1 152 ? 2.324 -15.199 16.799 1.00 93.94 152 PRO A C 1
ATOM 1144 O O . PRO A 1 152 ? 3.000 -14.285 16.332 1.00 93.94 152 PRO A O 1
ATOM 1147 N N . GLY A 1 153 ? 2.833 -16.123 17.618 1.00 94.06 153 GLY A N 1
ATOM 1148 C CA . GLY A 1 153 ? 4.211 -16.106 18.128 1.00 94.06 153 GLY A CA 1
ATOM 1149 C C . GLY A 1 153 ? 4.335 -15.776 19.619 1.00 94.06 153 GLY A C 1
ATOM 1150 O O . GLY A 1 153 ? 5.407 -15.982 20.182 1.00 94.06 153 GLY A O 1
ATOM 1151 N N . PHE A 1 154 ? 3.247 -15.348 20.268 1.00 93.75 154 PHE A N 1
ATOM 1152 C CA . PHE A 1 154 ? 3.175 -15.109 21.714 1.00 93.75 154 PHE A CA 1
ATOM 1153 C C . PHE A 1 154 ? 2.143 -16.054 22.360 1.00 93.75 154 PHE A C 1
ATOM 1155 O O . PHE A 1 154 ? 0.998 -15.661 22.559 1.00 93.75 154 PHE A O 1
ATOM 1162 N N . PRO A 1 155 ? 2.502 -17.322 22.650 1.00 90.44 155 PRO A N 1
ATOM 1163 C CA . PRO A 1 155 ? 1.548 -18.319 23.153 1.00 90.44 155 PRO A CA 1
ATOM 1164 C C . PRO A 1 155 ? 0.994 -18.002 24.550 1.00 90.44 155 PRO A C 1
ATOM 1166 O O . PRO A 1 155 ? -0.066 -18.507 24.903 1.00 90.44 155 PRO A O 1
ATOM 1169 N N . GLU A 1 156 ? 1.702 -17.186 25.331 1.00 90.44 156 GLU A N 1
ATOM 1170 C CA . GLU A 1 156 ? 1.304 -16.752 26.678 1.00 90.44 156 GLU A CA 1
ATOM 1171 C C . GLU A 1 156 ? 0.621 -15.372 26.676 1.00 90.44 156 GLU A C 1
ATOM 1173 O O . GLU A 1 156 ? 0.360 -14.818 27.739 1.00 90.44 156 GLU A O 1
ATOM 1178 N N . GLY A 1 157 ? 0.339 -14.808 25.494 1.00 88.38 157 GLY A N 1
ATOM 1179 C CA . GLY A 1 157 ? -0.029 -13.401 25.352 1.00 88.38 157 GLY A CA 1
ATOM 1180 C C . GLY A 1 157 ? 1.179 -12.470 25.501 1.00 88.38 157 GLY A C 1
ATOM 1181 O O . GLY A 1 157 ? 2.298 -12.891 25.808 1.00 88.38 157 GLY A O 1
ATOM 1182 N N . VAL A 1 158 ? 0.981 -11.190 25.198 1.00 92.31 158 VAL A N 1
ATOM 1183 C CA . VAL A 1 158 ? 2.003 -10.153 25.376 1.00 92.31 158 VAL A CA 1
ATOM 1184 C C . VAL A 1 158 ? 1.343 -8.802 25.596 1.00 92.31 158 VAL A C 1
ATOM 1186 O O . VAL A 1 158 ? 0.329 -8.489 24.974 1.00 92.31 158 VAL A O 1
ATOM 1189 N N . ASN A 1 159 ? 1.958 -7.957 26.420 1.00 90.88 159 ASN A N 1
ATOM 1190 C CA . ASN A 1 159 ? 1.486 -6.592 26.562 1.00 90.88 159 ASN A CA 1
ATOM 1191 C C . ASN A 1 159 ? 1.663 -5.802 25.255 1.00 90.88 159 ASN A C 1
ATOM 1193 O O . ASN A 1 159 ? 2.714 -5.881 24.612 1.00 90.88 159 ASN A O 1
ATOM 1197 N N . GLY A 1 160 ? 0.667 -4.997 24.875 1.00 88.81 160 GLY A N 1
ATOM 1198 C CA . GLY A 1 160 ? 0.693 -4.253 23.613 1.00 88.81 160 GLY A CA 1
ATOM 1199 C C . GLY A 1 160 ? 1.894 -3.305 23.478 1.00 88.81 160 GLY A C 1
ATOM 1200 O O . GLY A 1 160 ? 2.529 -3.242 22.421 1.00 88.81 160 GLY A O 1
ATOM 1201 N N . THR A 1 161 ? 2.299 -2.648 24.569 1.00 89.38 161 THR A N 1
ATOM 1202 C CA . THR A 1 161 ? 3.501 -1.798 24.596 1.00 89.38 161 THR A CA 1
ATOM 1203 C C . THR A 1 161 ? 4.783 -2.626 24.499 1.00 89.38 161 THR A C 1
ATOM 1205 O O . THR A 1 161 ? 5.703 -2.265 23.761 1.00 89.38 161 THR A O 1
ATOM 1208 N N . GLU A 1 162 ? 4.858 -3.764 25.198 1.00 92.25 162 GLU A N 1
ATOM 1209 C CA . GLU A 1 162 ? 6.010 -4.670 25.105 1.00 92.25 162 GLU A CA 1
ATOM 1210 C C . GLU A 1 162 ? 6.188 -5.196 23.673 1.00 92.25 162 GLU A C 1
ATOM 1212 O O . GLU A 1 162 ? 7.295 -5.181 23.128 1.00 92.25 162 GLU A O 1
ATOM 1217 N N . MET A 1 163 ? 5.092 -5.596 23.031 1.00 93.00 163 MET A N 1
ATOM 1218 C CA . MET A 1 163 ? 5.087 -6.066 21.651 1.00 93.00 163 MET A CA 1
ATOM 1219 C C . MET A 1 163 ? 5.627 -5.001 20.686 1.00 93.00 163 MET A C 1
ATOM 1221 O O . MET A 1 163 ? 6.524 -5.288 19.886 1.00 93.00 163 MET A O 1
ATOM 1225 N N . MET A 1 164 ? 5.154 -3.755 20.792 1.00 92.81 164 MET A N 1
ATOM 1226 C CA . MET A 1 164 ? 5.635 -2.663 19.938 1.00 92.81 164 MET A CA 1
ATOM 1227 C C . MET A 1 164 ? 7.098 -2.299 20.211 1.00 92.81 164 MET A C 1
ATOM 1229 O O . MET A 1 164 ? 7.843 -1.995 19.275 1.00 92.81 164 MET A O 1
ATOM 1233 N N . ASN A 1 165 ? 7.564 -2.429 21.455 1.00 91.56 165 ASN A N 1
ATOM 1234 C CA . ASN A 1 165 ? 8.983 -2.287 21.776 1.00 91.56 165 ASN A CA 1
ATOM 1235 C C . ASN A 1 165 ? 9.841 -3.366 21.096 1.00 91.56 165 ASN A C 1
ATOM 1237 O O . ASN A 1 165 ? 10.917 -3.046 20.581 1.00 91.56 165 ASN A O 1
ATOM 1241 N N . LYS A 1 166 ? 9.362 -4.618 21.012 1.00 94.94 166 LYS A N 1
ATOM 1242 C CA . LYS A 1 166 ? 10.047 -5.683 20.252 1.00 94.94 166 LYS A CA 1
ATOM 1243 C C . LYS A 1 166 ? 10.109 -5.354 18.759 1.00 94.94 166 LYS A C 1
ATOM 1245 O O . LYS A 1 166 ? 11.165 -5.511 18.147 1.00 94.94 166 LYS A O 1
ATOM 1250 N N . PHE A 1 167 ? 9.027 -4.824 18.187 1.00 94.62 167 PHE A N 1
ATOM 1251 C CA . PHE A 1 167 ? 8.966 -4.424 16.773 1.00 94.62 167 PHE A CA 1
ATOM 1252 C C . PHE A 1 167 ? 9.942 -3.287 16.463 1.00 94.62 167 PHE A C 1
ATOM 1254 O O . PHE A 1 167 ? 10.699 -3.338 15.484 1.00 94.62 167 PHE A O 1
ATOM 1261 N N . ARG A 1 168 ? 9.983 -2.285 17.346 1.00 91.94 168 ARG A N 1
ATOM 1262 C CA . ARG A 1 168 ? 10.934 -1.177 17.275 1.00 91.94 168 ARG A CA 1
ATOM 1263 C C . ARG A 1 168 ? 12.374 -1.670 17.358 1.00 91.94 168 ARG A C 1
ATOM 1265 O O . ARG A 1 168 ? 13.179 -1.311 16.502 1.00 91.94 168 ARG A O 1
ATOM 1272 N N . ALA A 1 169 ? 12.691 -2.521 18.333 1.00 92.94 169 ALA A N 1
ATOM 1273 C CA . ALA A 1 169 ? 14.028 -3.090 18.491 1.00 92.94 169 ALA A CA 1
ATOM 1274 C C . ALA A 1 169 ? 14.461 -3.894 17.255 1.00 92.94 169 ALA A C 1
ATOM 1276 O O . ALA A 1 169 ? 15.603 -3.777 16.813 1.00 92.94 169 ALA A O 1
ATOM 1277 N N . GLN A 1 170 ? 13.547 -4.659 16.652 1.00 93.94 170 GLN A N 1
ATOM 1278 C CA . GLN A 1 170 ? 13.828 -5.418 15.436 1.00 93.94 170 GLN A CA 1
ATOM 1279 C C . GLN A 1 170 ? 14.079 -4.511 14.224 1.00 93.94 170 GLN A C 1
ATOM 1281 O O . GLN A 1 170 ? 14.999 -4.780 13.457 1.00 93.94 170 GLN A O 1
ATOM 1286 N N . SER A 1 171 ? 13.319 -3.422 14.080 1.00 91.81 171 SER A N 1
ATOM 1287 C CA . SER A 1 171 ? 13.530 -2.432 13.011 1.00 91.81 171 SER A CA 1
ATOM 1288 C C . SER A 1 171 ? 14.912 -1.773 13.136 1.00 91.81 171 SER A C 1
ATOM 1290 O O . SER A 1 171 ? 15.705 -1.778 12.196 1.00 91.81 171 SER A O 1
ATOM 1292 N N . VAL A 1 172 ? 15.255 -1.291 14.339 1.00 90.69 172 VAL A N 1
ATOM 1293 C CA . VAL A 1 172 ? 16.560 -0.660 14.620 1.00 90.69 172 VAL A CA 1
ATOM 1294 C C . VAL A 1 172 ? 17.715 -1.638 14.404 1.00 90.69 172 VAL A C 1
ATOM 1296 O O . VAL A 1 172 ? 18.732 -1.266 13.825 1.00 90.69 172 VAL A O 1
ATOM 1299 N N . ARG A 1 173 ? 17.558 -2.905 14.811 1.00 91.88 173 ARG A N 1
ATOM 1300 C CA . ARG A 1 173 ? 18.586 -3.944 14.651 1.00 91.88 173 ARG A CA 1
ATOM 1301 C C . ARG A 1 173 ? 19.025 -4.135 13.197 1.00 91.88 173 ARG A C 1
ATOM 1303 O O . ARG A 1 173 ? 20.191 -4.438 12.970 1.00 91.88 173 ARG A O 1
ATOM 1310 N N . PHE A 1 174 ? 18.109 -4.004 12.238 1.00 90.50 174 PHE A N 1
ATOM 1311 C CA . PHE A 1 174 ? 18.420 -4.159 10.814 1.00 90.50 174 PHE A CA 1
ATOM 1312 C C . PHE A 1 174 ? 18.843 -2.852 10.129 1.00 90.50 174 PHE A C 1
ATOM 1314 O O . PHE A 1 174 ? 19.154 -2.886 8.946 1.00 90.50 174 PHE A O 1
ATOM 1321 N N . GLY A 1 175 ? 18.905 -1.730 10.856 1.00 85.25 175 GLY A N 1
ATOM 1322 C CA . GLY A 1 175 ? 19.418 -0.459 10.336 1.00 85.25 175 GLY A CA 1
ATOM 1323 C C . GLY A 1 175 ? 18.353 0.574 9.964 1.00 85.25 175 GLY A C 1
ATOM 1324 O O . GLY A 1 175 ? 18.680 1.566 9.320 1.00 85.25 175 GLY A O 1
ATOM 1325 N N . THR A 1 176 ? 17.087 0.396 10.362 1.00 89.25 176 THR A N 1
ATOM 1326 C CA . THR A 1 176 ? 16.070 1.449 10.191 1.00 89.25 176 THR A CA 1
ATOM 1327 C C . THR A 1 176 ? 16.430 2.689 11.012 1.00 89.25 176 THR A C 1
ATOM 1329 O O . THR A 1 176 ? 16.624 2.602 12.229 1.00 89.25 176 THR A O 1
ATOM 1332 N N . LYS A 1 177 ? 16.415 3.867 10.378 1.00 86.81 177 LYS A N 1
ATOM 1333 C CA . LYS A 1 177 ? 16.555 5.152 11.070 1.00 86.81 177 LYS A CA 1
ATOM 1334 C C . LYS A 1 177 ? 15.182 5.636 11.537 1.00 86.81 177 LYS A C 1
ATOM 1336 O O . LYS A 1 177 ? 14.397 6.160 10.752 1.00 86.81 177 LYS A O 1
ATOM 1341 N N . ILE A 1 178 ? 14.898 5.450 12.825 1.00 87.44 178 ILE A N 1
ATOM 1342 C CA . ILE A 1 178 ? 13.644 5.885 13.453 1.00 87.44 178 ILE A CA 1
ATOM 1343 C C . ILE A 1 178 ? 13.793 7.321 13.951 1.00 87.44 178 ILE A C 1
ATOM 1345 O O . ILE A 1 178 ? 14.558 7.580 14.881 1.00 87.44 178 ILE A O 1
ATOM 1349 N N . ILE A 1 179 ? 13.036 8.231 13.348 1.00 85.75 179 ILE A N 1
ATOM 1350 C CA . ILE A 1 179 ? 12.926 9.637 13.723 1.00 85.75 179 ILE A CA 1
ATOM 1351 C C . ILE A 1 179 ? 11.577 9.811 14.426 1.00 85.75 179 ILE A C 1
ATOM 1353 O O . ILE A 1 179 ? 10.512 9.600 13.845 1.00 85.75 179 ILE A O 1
ATOM 1357 N N . THR A 1 180 ? 11.616 10.151 15.713 1.00 83.44 180 THR A N 1
ATOM 1358 C CA . THR A 1 180 ? 10.413 10.303 16.546 1.00 83.44 180 THR A CA 1
ATOM 1359 C C . THR A 1 180 ? 9.786 11.685 16.347 1.00 83.44 180 THR A C 1
ATOM 1361 O O . THR A 1 180 ? 9.654 12.454 17.292 1.00 83.44 180 THR A O 1
ATOM 1364 N N . GLU A 1 181 ? 9.431 12.014 15.110 1.00 84.94 181 GLU A N 1
ATOM 1365 C CA . GLU A 1 181 ? 8.767 13.268 14.746 1.00 84.94 181 GLU A CA 1
ATOM 1366 C C . GLU A 1 181 ? 7.562 12.983 13.854 1.00 84.94 181 GLU A C 1
ATOM 1368 O O . GLU A 1 181 ? 7.571 12.005 13.104 1.00 84.94 181 GLU A O 1
ATOM 1373 N N . THR A 1 182 ? 6.530 13.822 13.961 1.00 86.69 182 THR A N 1
ATOM 1374 C CA . THR A 1 182 ? 5.304 13.736 13.161 1.00 86.69 182 THR A CA 1
ATOM 1375 C C . THR A 1 182 ? 5.513 14.416 11.815 1.00 86.69 182 THR A C 1
ATOM 1377 O O . THR A 1 182 ? 6.044 15.524 11.753 1.00 86.69 182 THR A O 1
ATOM 1380 N N . VAL A 1 183 ? 5.070 13.785 10.729 1.00 89.12 183 VAL A N 1
ATOM 1381 C CA . VAL A 1 183 ? 4.987 14.443 9.417 1.00 89.12 183 VAL A CA 1
ATOM 1382 C C . VAL A 1 183 ? 3.730 15.306 9.394 1.00 89.12 183 VAL A C 1
ATOM 1384 O O . VAL A 1 183 ? 2.638 14.772 9.574 1.00 89.12 183 VAL A O 1
ATOM 1387 N N . SER A 1 184 ? 3.869 16.617 9.184 1.00 88.69 184 SER A N 1
ATOM 1388 C CA . SER A 1 184 ? 2.734 17.552 9.180 1.00 88.69 184 SER A CA 1
ATOM 1389 C C . SER A 1 184 ? 2.222 17.871 7.777 1.00 88.69 184 SER A C 1
ATOM 1391 O O . SER A 1 184 ? 1.020 18.049 7.584 1.00 88.69 184 SER A O 1
ATOM 1393 N N . GLN A 1 185 ? 3.109 17.879 6.778 1.00 89.12 185 GLN A N 1
ATOM 1394 C CA . GLN A 1 185 ? 2.756 18.174 5.393 1.00 89.12 185 GLN A CA 1
ATOM 1395 C C . GLN A 1 185 ? 3.423 17.199 4.424 1.00 89.12 185 GLN A C 1
ATOM 1397 O O . GLN A 1 185 ? 4.581 16.809 4.601 1.00 89.12 185 GLN A O 1
ATOM 1402 N N . LEU A 1 186 ? 2.687 16.835 3.372 1.00 91.31 186 LEU A N 1
ATOM 1403 C CA . LEU A 1 186 ? 3.146 15.953 2.308 1.00 91.31 186 LEU A CA 1
ATOM 1404 C C . LEU A 1 186 ? 2.750 16.502 0.933 1.00 91.31 186 LEU A C 1
ATOM 1406 O O . LEU A 1 186 ? 1.613 16.924 0.752 1.00 91.31 186 LEU A O 1
ATOM 1410 N N . ASP A 1 187 ? 3.671 16.484 -0.030 1.00 91.81 187 ASP A N 1
ATOM 1411 C CA . ASP A 1 187 ? 3.433 16.834 -1.437 1.00 91.81 187 ASP A CA 1
ATOM 1412 C C . ASP A 1 187 ? 3.793 15.642 -2.337 1.00 91.81 187 ASP A C 1
ATOM 1414 O O . ASP A 1 187 ? 4.962 15.264 -2.491 1.00 91.81 1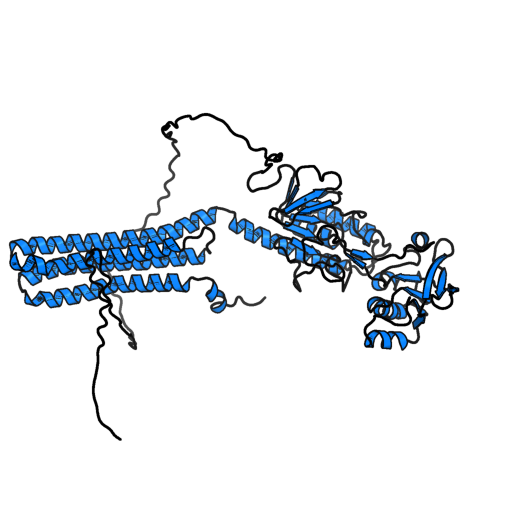87 ASP A O 1
ATOM 1418 N N . LEU A 1 188 ? 2.747 15.051 -2.920 1.00 93.38 188 LEU A N 1
ATOM 1419 C CA . LEU A 1 188 ? 2.783 13.873 -3.784 1.00 93.38 188 LEU A CA 1
ATOM 1420 C C . LEU A 1 188 ? 2.729 14.219 -5.282 1.00 93.38 188 LEU A C 1
ATOM 1422 O O . LEU A 1 188 ? 2.661 13.323 -6.123 1.00 93.38 188 LEU A O 1
ATOM 1426 N N . SER A 1 189 ? 2.757 15.506 -5.646 1.00 89.38 189 SER A N 1
ATOM 1427 C CA . SER A 1 189 ? 2.554 15.948 -7.034 1.00 89.38 189 SER A CA 1
ATOM 1428 C C . SER A 1 189 ? 3.704 15.578 -7.976 1.00 89.38 189 SER A C 1
ATOM 1430 O O . SER A 1 189 ? 3.500 15.408 -9.182 1.00 89.38 189 SER A O 1
ATOM 1432 N N . ARG A 1 190 ? 4.933 15.480 -7.452 1.00 87.12 190 ARG A N 1
ATOM 1433 C CA . ARG A 1 190 ? 6.150 15.181 -8.219 1.00 87.12 190 ARG A CA 1
ATOM 1434 C C . ARG A 1 190 ? 7.104 14.315 -7.411 1.00 87.12 190 ARG A C 1
ATOM 1436 O O . ARG A 1 190 ? 7.184 14.445 -6.196 1.00 87.12 190 ARG A O 1
ATOM 1443 N N . ARG A 1 191 ? 7.870 13.479 -8.117 1.00 86.25 191 ARG A N 1
ATOM 1444 C CA . ARG A 1 191 ? 8.945 12.658 -7.543 1.00 86.25 191 ARG A CA 1
ATOM 1445 C C . ARG A 1 191 ? 10.321 13.321 -7.741 1.00 86.25 191 ARG A C 1
ATOM 1447 O O . ARG A 1 191 ? 10.526 13.913 -8.806 1.00 86.25 191 ARG A O 1
ATOM 1454 N N . PRO A 1 192 ? 11.257 13.219 -6.775 1.00 91.12 192 PRO A N 1
ATOM 1455 C CA . PRO A 1 192 ? 11.068 12.637 -5.442 1.00 91.12 192 PRO A CA 1
ATOM 1456 C C . PRO A 1 192 ? 10.045 13.441 -4.626 1.00 91.12 192 PRO A C 1
ATOM 1458 O O . PRO A 1 192 ? 9.994 14.669 -4.718 1.00 91.12 192 PRO A O 1
ATOM 1461 N N . PHE A 1 193 ? 9.199 12.723 -3.890 1.00 94.00 193 PHE A N 1
ATOM 1462 C CA . PHE A 1 193 ? 8.127 13.293 -3.081 1.00 94.00 193 PHE A CA 1
ATOM 1463 C C . PHE A 1 193 ? 8.701 14.147 -1.962 1.00 94.00 193 PHE A C 1
ATOM 1465 O O . PHE A 1 193 ? 9.821 13.902 -1.513 1.00 94.00 193 PHE A O 1
ATOM 1472 N N . ARG A 1 194 ? 7.937 15.136 -1.503 1.00 92.62 194 ARG A N 1
ATOM 1473 C CA . ARG A 1 194 ? 8.392 16.098 -0.494 1.00 92.62 194 ARG A CA 1
ATOM 1474 C C . ARG A 1 194 ? 7.555 15.988 0.761 1.00 92.62 194 ARG A C 1
ATOM 1476 O O . ARG A 1 194 ? 6.337 15.854 0.673 1.00 92.62 194 ARG A O 1
ATOM 1483 N N . TYR A 1 195 ? 8.202 16.071 1.913 1.00 91.56 195 TYR A N 1
ATOM 1484 C CA . TYR A 1 195 ? 7.524 16.049 3.201 1.00 91.56 195 TYR A CA 1
ATOM 1485 C C . TYR A 1 195 ? 8.188 17.006 4.194 1.00 91.56 195 TYR A C 1
ATOM 1487 O O . TYR A 1 195 ? 9.374 17.325 4.077 1.00 91.56 195 TYR A O 1
ATOM 1495 N N . TRP A 1 196 ? 7.404 17.446 5.177 1.00 90.06 196 TRP A N 1
ATOM 1496 C CA . TRP A 1 196 ? 7.839 18.325 6.260 1.00 90.06 196 TRP A CA 1
ATOM 1497 C C . TRP A 1 196 ? 7.475 17.722 7.610 1.00 90.06 196 TRP A C 1
ATOM 1499 O O . TRP A 1 196 ? 6.418 17.105 7.771 1.00 90.06 196 TRP A O 1
ATOM 1509 N N . ARG A 1 197 ? 8.368 17.908 8.581 1.00 88.75 197 ARG A N 1
ATOM 1510 C CA . ARG A 1 197 ? 8.152 17.509 9.972 1.00 88.75 197 ARG A CA 1
ATOM 1511 C C . ARG A 1 197 ? 7.459 18.643 10.722 1.00 88.75 197 ARG A C 1
ATOM 1513 O O . ARG A 1 197 ? 7.648 19.819 10.396 1.00 88.75 197 ARG A O 1
ATOM 1520 N N . GLU A 1 198 ? 6.671 18.291 11.725 1.00 85.69 198 GLU A N 1
ATOM 1521 C CA . GLU A 1 198 ? 5.961 19.246 12.571 1.00 85.69 198 GLU A CA 1
ATOM 1522 C C . GLU A 1 198 ? 6.933 20.292 13.150 1.00 85.69 198 GLU A C 1
ATOM 1524 O O . GLU A 1 198 ? 7.985 19.956 13.691 1.00 85.69 198 GLU A O 1
ATOM 1529 N N . GLY A 1 199 ? 6.614 21.579 12.977 1.00 82.69 199 GLY A N 1
ATOM 1530 C CA . GLY A 1 199 ? 7.479 22.694 13.388 1.00 82.69 199 GLY A CA 1
ATOM 1531 C C . GLY A 1 199 ? 8.577 23.092 12.389 1.00 82.69 199 GLY A C 1
ATOM 1532 O O . GLY A 1 199 ? 9.325 24.028 12.663 1.00 82.69 199 GLY A O 1
ATOM 1533 N N . THR A 1 200 ? 8.670 22.434 11.225 1.00 84.00 200 THR A N 1
ATOM 1534 C CA . THR A 1 200 ? 9.674 22.729 10.176 1.00 84.00 200 THR A CA 1
ATOM 1535 C C . THR A 1 200 ? 9.066 23.082 8.812 1.00 84.00 200 THR A C 1
ATOM 1537 O O . THR A 1 200 ? 9.765 23.087 7.802 1.00 84.00 200 THR A O 1
ATOM 1540 N N . GLU A 1 201 ? 7.779 23.421 8.768 1.00 82.75 201 GLU A N 1
ATOM 1541 C CA . GLU A 1 201 ? 7.007 23.658 7.533 1.00 82.75 201 GLU A CA 1
ATOM 1542 C C . GLU A 1 201 ? 7.554 24.801 6.663 1.00 82.75 201 GLU A C 1
ATOM 1544 O O . GLU A 1 201 ? 7.507 24.735 5.436 1.00 82.75 201 GLU A O 1
ATOM 1549 N N . ASP A 1 202 ? 8.150 25.821 7.283 1.00 82.44 202 ASP A N 1
ATOM 1550 C CA . ASP A 1 202 ? 8.761 26.954 6.576 1.00 82.44 202 ASP A CA 1
ATOM 1551 C C . ASP A 1 202 ? 10.183 26.669 6.055 1.00 82.44 202 ASP A C 1
ATOM 1553 O O . ASP A 1 202 ? 10.774 27.500 5.357 1.00 82.44 202 ASP A O 1
ATOM 1557 N N . SER A 1 203 ? 10.752 25.511 6.402 1.00 83.69 203 SER A N 1
ATOM 1558 C CA . SER A 1 203 ? 12.111 25.119 6.025 1.00 83.69 203 SER A CA 1
ATOM 1559 C C . SER A 1 203 ? 12.162 24.324 4.711 1.00 83.69 203 SER A C 1
ATOM 1561 O O . SER A 1 203 ? 11.140 24.035 4.080 1.00 83.69 203 SER A O 1
ATOM 1563 N N . GLU A 1 204 ? 13.376 24.013 4.247 1.00 83.69 204 GLU A N 1
ATOM 1564 C CA . GLU A 1 204 ? 13.566 23.218 3.033 1.00 83.69 204 GLU A CA 1
ATOM 1565 C C . GLU A 1 204 ? 12.976 21.804 3.221 1.00 83.69 204 GLU A C 1
ATOM 1567 O O . GLU A 1 204 ? 13.303 21.148 4.211 1.00 83.69 204 GLU A O 1
ATOM 1572 N N . PRO A 1 205 ? 12.126 21.317 2.290 1.00 87.62 205 PRO A N 1
ATOM 1573 C CA . PRO A 1 205 ? 11.513 19.998 2.404 1.00 87.62 205 PRO A CA 1
ATOM 1574 C C . PRO A 1 205 ? 12.554 18.890 2.428 1.00 87.62 205 PRO A C 1
ATOM 1576 O O . PRO A 1 205 ? 13.555 18.943 1.710 1.00 87.62 205 PRO A O 1
ATOM 1579 N N . GLU A 1 206 ? 12.249 17.821 3.147 1.00 90.69 206 GLU A N 1
ATOM 1580 C CA . GLU A 1 206 ? 12.927 16.543 2.972 1.00 90.69 206 GLU A CA 1
ATOM 1581 C C . GLU A 1 206 ? 12.303 15.786 1.794 1.00 90.69 206 GLU A C 1
ATOM 1583 O O . GLU A 1 206 ? 11.168 16.059 1.390 1.00 90.69 206 GLU A O 1
ATOM 1588 N N . THR A 1 207 ? 13.060 14.865 1.189 1.00 91.75 207 THR A N 1
ATOM 1589 C CA . THR A 1 207 ? 12.625 14.187 -0.043 1.00 91.75 207 THR A CA 1
ATOM 1590 C C . THR A 1 207 ? 12.699 12.671 0.034 1.00 91.75 207 THR A C 1
ATOM 1592 O O . THR A 1 207 ? 13.659 12.123 0.572 1.00 91.75 207 THR A O 1
ATOM 1595 N N . ALA A 1 208 ? 11.723 11.995 -0.574 1.00 92.44 208 ALA A N 1
ATOM 1596 C CA . ALA A 1 208 ? 11.651 10.541 -0.646 1.00 92.44 208 ALA A CA 1
ATOM 1597 C C . ALA A 1 208 ? 11.357 10.046 -2.070 1.00 92.44 208 ALA A C 1
ATOM 1599 O O . ALA A 1 208 ? 10.444 10.559 -2.717 1.00 92.44 208 ALA A O 1
ATOM 1600 N N . ASP A 1 209 ? 12.078 9.038 -2.572 1.00 92.44 209 ASP A N 1
ATOM 1601 C CA . ASP A 1 209 ? 11.753 8.458 -3.890 1.00 92.44 209 ASP A CA 1
ATOM 1602 C C . ASP A 1 209 ? 10.418 7.688 -3.854 1.00 92.44 209 ASP A C 1
ATOM 1604 O O . ASP A 1 209 ? 9.657 7.716 -4.828 1.00 92.44 209 ASP A O 1
ATOM 1608 N N . THR A 1 210 ? 10.118 7.038 -2.725 1.00 95.19 210 THR A N 1
ATOM 1609 C CA . THR A 1 210 ? 8.866 6.315 -2.445 1.00 95.19 210 THR A CA 1
ATOM 1610 C C . THR A 1 210 ? 8.380 6.565 -1.016 1.00 95.19 210 THR A C 1
ATOM 1612 O O . THR A 1 210 ? 9.178 6.845 -0.117 1.00 95.19 210 THR A O 1
ATOM 1615 N N . ILE A 1 211 ? 7.066 6.469 -0.793 1.00 95.69 211 ILE A N 1
ATOM 1616 C CA . ILE A 1 211 ? 6.441 6.670 0.525 1.00 95.69 211 ILE A CA 1
ATOM 1617 C C . ILE A 1 211 ? 5.514 5.502 0.856 1.00 95.69 211 ILE A C 1
ATOM 1619 O O . ILE A 1 211 ? 4.707 5.093 0.024 1.00 95.69 211 ILE A O 1
ATOM 1623 N N . ILE A 1 212 ? 5.588 5.013 2.095 1.00 96.75 212 ILE A N 1
ATOM 1624 C CA . ILE A 1 212 ? 4.639 4.053 2.666 1.00 96.75 212 ILE A CA 1
ATOM 1625 C C . ILE A 1 212 ? 3.824 4.752 3.756 1.00 96.75 212 ILE A C 1
ATOM 1627 O O . ILE A 1 212 ? 4.357 5.150 4.793 1.00 96.75 212 ILE A O 1
ATOM 1631 N N . ILE A 1 213 ? 2.518 4.875 3.535 1.00 95.56 213 ILE A N 1
ATOM 1632 C CA . ILE A 1 213 ? 1.563 5.445 4.481 1.00 95.56 213 ILE A CA 1
ATOM 1633 C C . ILE A 1 213 ? 1.052 4.320 5.379 1.00 95.56 213 ILE A C 1
ATOM 1635 O O . ILE A 1 213 ? 0.279 3.464 4.956 1.00 95.56 213 ILE A O 1
ATOM 1639 N N . ALA A 1 214 ? 1.483 4.336 6.635 1.00 95.81 214 ALA A N 1
ATOM 1640 C CA . ALA A 1 214 ? 1.113 3.380 7.676 1.00 95.81 214 ALA A CA 1
ATOM 1641 C C . ALA A 1 214 ? 0.584 4.103 8.930 1.00 95.81 214 ALA A C 1
ATOM 1643 O O . ALA A 1 214 ? 0.830 3.686 10.065 1.00 95.81 214 ALA A O 1
ATOM 1644 N N . THR A 1 215 ? -0.133 5.213 8.722 1.00 93.19 215 THR A N 1
ATOM 1645 C CA . THR A 1 215 ? -0.615 6.124 9.774 1.00 93.19 215 THR A CA 1
ATOM 1646 C C . THR A 1 215 ? -1.724 5.528 10.642 1.00 93.19 215 THR A C 1
ATOM 1648 O O . THR A 1 215 ? -1.978 6.035 11.733 1.00 93.19 215 THR A O 1
ATOM 1651 N N . GLY A 1 216 ? -2.332 4.426 10.194 1.00 91.12 216 GLY A N 1
ATOM 1652 C CA . GLY A 1 216 ? -3.368 3.691 10.910 1.00 91.12 216 GLY A CA 1
ATOM 1653 C C . GLY A 1 216 ? -4.738 4.369 10.871 1.00 91.12 216 GLY A C 1
ATOM 1654 O O . GLY A 1 216 ? -5.012 5.257 10.064 1.00 91.12 216 GLY A O 1
ATOM 1655 N N . ALA A 1 217 ? -5.608 3.921 11.764 1.00 90.38 217 ALA A N 1
ATOM 1656 C CA . ALA A 1 217 ? -6.879 4.559 12.074 1.00 90.38 217 ALA A CA 1
ATOM 1657 C C . ALA A 1 217 ? -6.958 4.788 13.585 1.00 90.38 217 ALA A C 1
ATOM 1659 O O . ALA A 1 217 ? -6.094 4.310 14.314 1.00 90.38 217 ALA A O 1
ATOM 1660 N N . SER A 1 218 ? -7.989 5.476 14.060 1.00 86.56 218 SER A N 1
ATOM 1661 C CA . SER A 1 218 ? -8.325 5.609 15.480 1.00 86.56 218 SER A CA 1
ATOM 1662 C C . SER A 1 218 ? -9.782 5.224 15.688 1.00 86.56 218 SER A C 1
ATOM 1664 O O . SER A 1 218 ? -10.651 5.611 14.905 1.00 86.56 218 SER A O 1
ATOM 1666 N N . ALA A 1 219 ? -10.080 4.448 16.728 1.00 85.38 219 ALA A N 1
ATOM 1667 C CA . ALA A 1 219 ? -11.464 4.150 17.066 1.00 85.38 219 ALA A CA 1
ATOM 1668 C C . ALA A 1 219 ? -12.185 5.428 17.519 1.00 85.38 219 ALA A C 1
ATOM 1670 O O . ALA A 1 219 ? -11.651 6.205 18.313 1.00 85.38 219 ALA A O 1
ATOM 1671 N N . LYS A 1 220 ? -13.405 5.656 17.017 1.00 87.75 220 LYS A N 1
ATOM 1672 C CA . LYS A 1 220 ? -14.199 6.818 17.429 1.00 87.75 220 LYS A CA 1
ATOM 1673 C C . LYS A 1 220 ? -14.681 6.612 18.862 1.00 87.75 220 LYS A C 1
ATOM 1675 O O . LYS A 1 220 ? -15.297 5.593 19.169 1.00 87.75 220 LYS A O 1
ATOM 1680 N N . ARG A 1 221 ? -14.412 7.599 19.713 1.00 88.94 221 ARG A N 1
ATOM 1681 C CA . ARG A 1 221 ? -14.832 7.661 21.118 1.00 88.94 221 ARG A CA 1
ATOM 1682 C C . ARG A 1 221 ? -15.943 8.698 21.280 1.00 88.94 221 ARG A C 1
ATOM 1684 O O . ARG A 1 221 ? -16.037 9.623 20.473 1.00 88.94 221 ARG A O 1
ATOM 1691 N N . MET A 1 222 ? -16.804 8.534 22.287 1.00 87.44 222 MET A N 1
ATOM 1692 C CA . MET A 1 222 ? -17.884 9.497 22.562 1.00 87.44 222 MET A CA 1
ATOM 1693 C C . MET A 1 222 ? -17.513 10.529 23.633 1.00 87.44 222 MET A C 1
ATOM 1695 O O . MET A 1 222 ? -18.257 11.492 23.801 1.00 87.44 222 MET A O 1
ATOM 1699 N N . ASN A 1 223 ? -16.366 10.358 24.302 1.00 88.50 223 ASN A N 1
ATOM 1700 C CA . ASN A 1 223 ? -15.869 11.223 25.374 1.00 88.50 223 ASN A CA 1
ATOM 1701 C C . ASN A 1 223 ? -16.912 11.412 26.485 1.00 88.50 223 ASN A C 1
ATOM 1703 O O . ASN A 1 223 ? -17.206 12.532 26.907 1.00 88.50 223 ASN A O 1
ATOM 1707 N N . LEU A 1 224 ? -17.515 10.305 26.926 1.00 91.50 224 LEU A N 1
ATOM 1708 C CA . LEU A 1 224 ? -18.493 10.333 28.008 1.00 91.50 224 LEU A CA 1
ATOM 1709 C C . LEU A 1 224 ? -17.818 10.688 29.346 1.00 91.50 224 LEU A C 1
ATOM 1711 O O . LEU A 1 224 ? -16.681 10.280 29.594 1.00 91.50 224 LEU A O 1
ATOM 1715 N N . PRO A 1 225 ? -18.512 11.385 30.260 1.00 93.50 225 PRO A N 1
ATOM 1716 C CA . PRO A 1 225 ? -18.082 11.507 31.647 1.00 93.50 225 PRO A CA 1
ATOM 1717 C C . PRO A 1 225 ? -17.782 10.126 32.255 1.00 93.50 225 PRO A C 1
ATOM 1719 O O . PRO A 1 225 ? -18.614 9.218 32.187 1.00 93.50 225 PRO A O 1
ATOM 1722 N N . GLY A 1 226 ? -16.576 9.965 32.809 1.00 89.81 226 GLY A N 1
ATOM 1723 C CA . GLY A 1 226 ? -16.065 8.698 33.351 1.00 89.81 226 GLY A CA 1
ATOM 1724 C C . GLY A 1 226 ? -15.400 7.772 32.324 1.00 89.81 226 GLY A C 1
ATOM 1725 O O . GLY A 1 226 ? -14.799 6.774 32.714 1.00 89.81 226 GLY A O 1
ATOM 1726 N N . GLU A 1 227 ? -15.454 8.085 31.025 1.00 90.50 227 GLU A N 1
ATOM 1727 C CA . GLU A 1 227 ? -14.887 7.226 29.980 1.00 90.50 227 GLU A CA 1
ATOM 1728 C C . GLU A 1 227 ? -13.374 7.047 30.118 1.00 90.50 227 GLU A C 1
ATOM 1730 O O . GLU A 1 227 ? -12.896 5.927 29.997 1.00 90.50 227 GLU A O 1
ATOM 1735 N N . ASP A 1 228 ? -12.626 8.113 30.413 1.00 89.12 228 ASP A N 1
ATOM 1736 C CA . ASP A 1 228 ? -11.165 8.039 30.550 1.00 89.12 228 ASP A CA 1
ATOM 1737 C C . ASP A 1 228 ? -10.717 7.217 31.764 1.00 89.12 228 ASP A C 1
ATOM 1739 O O . ASP A 1 228 ? -9.668 6.583 31.717 1.00 89.12 228 ASP A O 1
ATOM 1743 N N . THR A 1 229 ? -11.515 7.189 32.835 1.00 89.94 229 THR A N 1
ATOM 1744 C CA . THR A 1 229 ? -11.226 6.391 34.036 1.00 89.94 229 THR A CA 1
ATOM 1745 C C . THR A 1 229 ? -11.397 4.898 33.775 1.00 89.94 229 THR A C 1
ATOM 1747 O O . THR A 1 229 ? -10.596 4.101 34.248 1.00 89.94 229 THR A O 1
ATOM 1750 N N . TYR A 1 230 ? -12.426 4.517 33.011 1.00 92.06 230 TYR A N 1
ATOM 1751 C CA . TYR A 1 230 ? -12.754 3.112 32.738 1.00 92.06 230 TYR A CA 1
ATOM 1752 C C . TYR A 1 230 ? -12.289 2.632 31.356 1.00 92.06 230 TYR A C 1
ATOM 1754 O O . TYR A 1 230 ? -12.616 1.514 30.946 1.00 92.06 230 TYR A O 1
ATOM 1762 N N . TRP A 1 231 ? -11.535 3.450 30.616 1.00 89.81 231 TRP A N 1
ATOM 1763 C CA . TRP A 1 231 ? -10.933 3.061 29.343 1.00 89.81 231 TRP A CA 1
ATOM 1764 C C . TRP A 1 231 ? -9.941 1.920 29.572 1.00 89.81 231 TRP A C 1
ATOM 1766 O O . TRP A 1 231 ? -9.044 2.047 30.397 1.00 89.81 231 TRP A O 1
ATOM 1776 N N . GLN A 1 232 ? -10.124 0.795 28.874 1.00 86.88 232 GLN A N 1
ATOM 1777 C CA . GLN A 1 232 ? -9.410 -0.478 29.092 1.00 86.88 232 GLN A CA 1
ATOM 1778 C C . GLN A 1 232 ? -9.668 -1.166 30.447 1.00 86.88 232 GLN A C 1
ATOM 1780 O O . GLN A 1 232 ? -9.277 -2.316 30.625 1.00 86.88 232 GLN A O 1
ATOM 1785 N N . SER A 1 233 ? -10.425 -0.537 31.350 1.00 88.94 233 SER A N 1
ATOM 1786 C CA . SER A 1 233 ? -10.905 -1.112 32.619 1.00 88.94 233 SER A CA 1
ATOM 1787 C C . SER A 1 233 ? -12.424 -1.335 32.603 1.00 88.94 233 SER A C 1
ATOM 1789 O O . SER A 1 233 ? -13.153 -1.037 33.552 1.00 88.94 233 SER A O 1
ATOM 1791 N N . GLY A 1 234 ? -12.924 -1.837 31.473 1.00 89.31 234 GLY A N 1
ATOM 1792 C CA . GLY A 1 234 ? -14.343 -2.109 31.229 1.00 89.31 234 GLY A CA 1
ATOM 1793 C C . GLY A 1 234 ? -14.882 -1.461 29.953 1.00 89.31 234 GLY A C 1
ATOM 1794 O O . GLY A 1 234 ? -15.849 -1.959 29.383 1.00 89.31 234 GLY A O 1
ATOM 1795 N N . ILE A 1 235 ? -14.255 -0.395 29.452 1.00 93.25 235 ILE A N 1
ATOM 1796 C CA . ILE A 1 235 ? -14.610 0.221 28.166 1.00 93.25 235 ILE A CA 1
ATOM 1797 C C . ILE A 1 235 ? -13.586 -0.179 27.102 1.00 93.25 235 ILE A C 1
ATOM 1799 O O . ILE A 1 235 ? -12.383 -0.005 27.290 1.00 93.25 235 ILE A O 1
ATOM 1803 N N . SER A 1 236 ? -14.071 -0.673 25.966 1.00 91.25 236 SER A N 1
ATOM 1804 C CA . SER A 1 236 ? -13.268 -1.064 24.808 1.00 91.25 236 SER A CA 1
ATOM 1805 C C . SER A 1 236 ? -13.885 -0.545 23.506 1.00 91.25 236 SER A C 1
ATOM 1807 O O . SER A 1 236 ? -15.064 -0.199 23.436 1.00 91.25 236 SER A O 1
ATOM 1809 N N . ALA A 1 237 ? -13.084 -0.495 22.444 1.00 90.69 237 ALA A N 1
ATOM 1810 C CA . ALA A 1 237 ? -13.545 -0.237 21.081 1.00 90.69 237 ALA A CA 1
ATOM 1811 C C . ALA A 1 237 ? -13.258 -1.401 20.113 1.00 90.69 237 ALA A C 1
ATOM 1813 O O . ALA A 1 237 ? -13.370 -1.233 18.900 1.00 90.69 237 ALA A O 1
ATOM 1814 N N . CYS A 1 238 ? -12.877 -2.571 20.639 1.00 87.56 238 CYS A N 1
ATOM 1815 C CA . CYS A 1 238 ? -12.660 -3.780 19.853 1.00 87.56 238 CYS A CA 1
ATOM 1816 C C . CYS A 1 238 ? -13.231 -5.006 20.581 1.00 87.56 238 CYS A C 1
ATOM 1818 O O . CYS A 1 238 ? -12.553 -5.646 21.387 1.00 87.56 238 CYS A O 1
ATOM 1820 N N . ALA A 1 239 ? -14.464 -5.397 20.246 1.00 88.81 239 ALA A N 1
ATOM 1821 C CA . ALA A 1 239 ? -15.068 -6.607 20.811 1.00 88.81 239 ALA A CA 1
ATOM 1822 C C . ALA A 1 239 ? -14.291 -7.892 20.488 1.00 88.81 239 ALA A C 1
ATOM 1824 O O . ALA A 1 239 ? -14.274 -8.822 21.291 1.00 88.81 239 ALA A O 1
ATOM 1825 N N . VAL A 1 240 ? -13.652 -7.959 19.314 1.00 87.81 240 VAL A N 1
ATOM 1826 C CA . VAL A 1 240 ? -12.875 -9.134 18.884 1.00 87.81 240 VAL A CA 1
ATOM 1827 C C . VAL A 1 240 ? -11.607 -9.311 19.717 1.00 87.81 240 VAL A C 1
ATOM 1829 O O . VAL A 1 240 ? -11.230 -10.448 19.993 1.00 87.81 240 VAL A O 1
ATOM 1832 N N . CYS A 1 241 ? -10.993 -8.199 20.122 1.00 84.38 241 CYS A N 1
ATOM 1833 C CA . CYS A 1 241 ? -9.769 -8.162 20.910 1.00 84.38 241 CYS A CA 1
ATOM 1834 C C . CYS A 1 241 ? -10.068 -8.540 22.365 1.00 84.38 241 CYS A C 1
ATOM 1836 O O . CYS A 1 241 ? -9.556 -9.537 22.863 1.00 84.38 241 CYS A O 1
ATOM 1838 N N . ASP A 1 242 ? -10.983 -7.803 23.001 1.00 88.38 242 ASP A N 1
ATOM 1839 C CA . ASP A 1 242 ? -11.107 -7.847 24.461 1.00 88.38 242 ASP A CA 1
ATOM 1840 C C . ASP A 1 242 ? -12.280 -8.714 24.932 1.00 88.38 242 ASP A C 1
ATOM 1842 O O . ASP A 1 242 ? -12.391 -9.030 26.112 1.00 88.38 242 ASP A O 1
ATOM 1846 N N . GLY A 1 243 ? -13.171 -9.146 24.032 1.00 86.81 243 GLY A N 1
ATOM 1847 C CA . GLY A 1 243 ? -14.394 -9.864 24.403 1.00 86.81 243 GLY A CA 1
ATOM 1848 C C . GLY A 1 243 ? -14.164 -11.169 25.176 1.00 86.81 243 GLY A C 1
ATOM 1849 O O . GLY A 1 243 ? -15.044 -11.588 25.927 1.00 86.81 243 GLY A O 1
ATOM 1850 N N . ALA A 1 244 ? -12.997 -11.800 25.015 1.00 88.12 244 ALA A N 1
ATOM 1851 C CA . ALA A 1 244 ? -12.631 -13.042 25.696 1.00 88.12 244 ALA A CA 1
ATOM 1852 C C . ALA A 1 244 ? -11.987 -12.836 27.082 1.00 88.12 244 ALA A C 1
ATOM 1854 O O . ALA A 1 244 ? -11.874 -13.808 27.837 1.00 88.12 244 ALA A O 1
ATOM 1855 N N . VAL A 1 245 ? -11.598 -11.603 27.427 1.00 87.06 245 VAL A N 1
ATOM 1856 C CA . VAL A 1 245 ? -10.890 -11.286 28.675 1.00 87.06 245 VAL A CA 1
ATOM 1857 C C . VAL A 1 245 ? -11.767 -11.662 29.884 1.00 87.06 245 VAL A C 1
ATOM 1859 O O . VAL A 1 245 ? -12.986 -11.436 29.857 1.00 87.06 245 VAL A O 1
ATOM 1862 N N . PRO A 1 246 ? -11.199 -12.227 30.974 1.00 86.12 246 PRO A N 1
ATOM 1863 C CA . PRO A 1 246 ? -11.973 -12.759 32.101 1.00 86.12 246 PRO A CA 1
ATOM 1864 C C . PRO A 1 246 ? -12.993 -11.794 32.719 1.00 86.12 246 PRO A C 1
ATOM 1866 O O . PRO A 1 246 ? -14.035 -12.245 33.198 1.00 86.12 246 PRO A O 1
ATOM 1869 N N . ILE A 1 247 ? -12.736 -10.483 32.668 1.00 89.56 247 ILE A N 1
ATOM 1870 C CA . ILE A 1 247 ? -13.610 -9.443 33.232 1.00 89.56 247 ILE A CA 1
ATOM 1871 C C . ILE A 1 247 ? -15.013 -9.415 32.599 1.00 89.56 247 ILE A C 1
ATOM 1873 O O . ILE A 1 247 ? -15.981 -9.051 33.266 1.00 89.56 247 ILE A O 1
ATOM 1877 N N . PHE A 1 248 ? -15.152 -9.853 31.342 1.00 92.25 248 PHE A N 1
ATOM 1878 C CA . PHE A 1 248 ? -16.416 -9.815 30.596 1.00 92.25 248 PHE A CA 1
ATOM 1879 C C . PHE A 1 248 ? -17.163 -11.157 30.574 1.00 92.25 248 PHE A C 1
ATOM 1881 O O . PHE A 1 248 ? -18.305 -11.244 30.106 1.00 92.25 248 PHE A O 1
ATOM 1888 N N . ARG A 1 249 ? -16.554 -12.223 31.104 1.00 92.12 249 ARG A N 1
ATOM 1889 C CA . ARG A 1 249 ? -17.101 -13.581 31.029 1.00 92.12 249 ARG A CA 1
ATOM 1890 C C . ARG A 1 249 ? -18.317 -13.752 31.939 1.00 92.12 249 ARG A C 1
ATOM 1892 O O . ARG A 1 249 ? -18.252 -13.516 33.142 1.00 92.12 249 ARG A O 1
ATOM 1899 N N . ASN A 1 250 ? -19.429 -14.222 31.374 1.00 93.38 250 ASN A N 1
ATOM 1900 C CA . ASN A 1 250 ? -20.730 -14.356 32.043 1.00 93.38 250 ASN A CA 1
ATOM 1901 C C . ASN A 1 250 ? -21.235 -13.050 32.692 1.00 93.38 250 ASN A C 1
ATOM 1903 O O . ASN A 1 250 ? -22.012 -13.092 33.649 1.00 93.38 250 ASN A O 1
ATOM 1907 N N . LYS A 1 251 ? -20.825 -11.889 32.168 1.00 95.00 251 LYS A N 1
ATOM 1908 C CA . LYS A 1 251 ? -21.288 -10.572 32.618 1.00 95.00 251 LYS A CA 1
ATOM 1909 C C . LYS A 1 251 ? -22.183 -9.893 31.572 1.00 95.00 251 LYS A C 1
ATOM 1911 O O . LYS A 1 251 ? -22.081 -10.227 30.388 1.00 95.00 251 LYS A O 1
ATOM 1916 N N . PRO A 1 252 ? -23.082 -8.981 31.990 1.00 97.00 252 PRO A N 1
ATOM 1917 C CA . PRO A 1 252 ? -23.855 -8.164 31.066 1.00 97.00 252 PRO A CA 1
ATOM 1918 C C . PRO A 1 252 ? -22.953 -7.117 30.402 1.00 97.00 252 PRO A C 1
ATOM 1920 O O . PRO A 1 252 ? -22.242 -6.385 31.093 1.00 97.00 252 PRO A O 1
ATOM 1923 N N . LEU A 1 253 ? -22.993 -7.042 29.071 1.00 97.44 253 LEU A N 1
ATOM 1924 C CA . LEU A 1 253 ? -22.189 -6.117 28.264 1.00 97.44 253 LEU A CA 1
ATOM 1925 C C . LEU A 1 253 ? -23.093 -5.186 27.452 1.00 97.44 253 LEU A C 1
ATOM 1927 O O . LEU A 1 253 ? -24.200 -5.568 27.071 1.00 97.44 253 LEU A O 1
ATOM 1931 N N . ALA A 1 254 ? -22.613 -3.985 27.151 1.00 97.06 254 ALA A N 1
ATOM 1932 C CA . ALA A 1 254 ? -23.264 -3.032 26.263 1.00 97.06 254 ALA A CA 1
ATOM 1933 C C . ALA A 1 254 ? -22.430 -2.800 24.997 1.00 97.06 254 ALA A C 1
ATOM 1935 O O . ALA A 1 254 ? -21.208 -2.716 25.056 1.00 97.06 254 ALA A O 1
ATOM 1936 N N . VAL A 1 255 ? -23.100 -2.640 23.860 1.00 97.00 255 VAL A N 1
ATOM 1937 C CA . VAL A 1 255 ? -22.515 -2.231 22.580 1.00 97.00 255 VAL A CA 1
ATOM 1938 C C . VAL A 1 255 ? -23.196 -0.949 22.132 1.00 97.00 255 VAL A C 1
ATOM 1940 O O . VAL A 1 255 ? -24.421 -0.909 22.027 1.00 97.00 255 VAL A O 1
ATOM 1943 N N . ILE A 1 256 ? -22.425 0.094 21.842 1.00 96.25 256 ILE A N 1
ATOM 1944 C CA . ILE A 1 256 ? -22.949 1.343 21.279 1.00 96.25 256 ILE A CA 1
ATOM 1945 C C . ILE A 1 256 ? -22.728 1.337 19.773 1.00 96.25 256 ILE A C 1
ATOM 1947 O O . ILE A 1 256 ? -21.593 1.310 19.302 1.00 96.25 256 ILE A O 1
ATOM 1951 N N . GLY A 1 257 ? -23.817 1.405 19.011 1.00 94.19 257 GLY A N 1
ATOM 1952 C CA . GLY A 1 257 ? -23.766 1.476 17.555 1.00 94.19 257 GLY A CA 1
ATOM 1953 C C . GLY A 1 257 ? -25.040 0.955 16.898 1.00 94.19 257 GLY A C 1
ATOM 1954 O O . GLY A 1 257 ? -25.863 0.296 17.524 1.00 94.19 257 GLY A O 1
ATOM 1955 N N . GLY A 1 258 ? -25.219 1.269 15.614 1.00 91.25 258 GLY A N 1
ATOM 1956 C CA . GLY A 1 258 ? -26.414 0.868 14.858 1.00 91.25 258 GLY A CA 1
ATOM 1957 C C . GLY A 1 258 ? -26.147 0.364 13.440 1.00 91.25 258 GLY A C 1
ATOM 1958 O O . GLY A 1 258 ? -27.095 0.189 12.680 1.00 91.25 258 GLY A O 1
ATOM 1959 N N . GLY A 1 259 ? -24.881 0.193 13.051 1.00 90.94 259 GLY A N 1
ATOM 1960 C CA . GLY A 1 259 ? -24.481 -0.347 11.745 1.00 90.94 259 GLY A CA 1
ATOM 1961 C C . GLY A 1 259 ? -24.202 -1.850 11.783 1.00 90.94 259 GLY A C 1
ATOM 1962 O O . GLY A 1 259 ? -24.391 -2.490 12.817 1.00 90.94 259 GLY A O 1
ATOM 1963 N N . ASP A 1 260 ? -23.710 -2.400 10.669 1.00 88.50 260 ASP A N 1
ATOM 1964 C CA . ASP A 1 260 ? -23.313 -3.815 10.599 1.00 88.50 260 ASP A CA 1
ATOM 1965 C C . ASP A 1 260 ? -22.220 -4.154 11.627 1.00 88.50 260 ASP A C 1
ATOM 1967 O 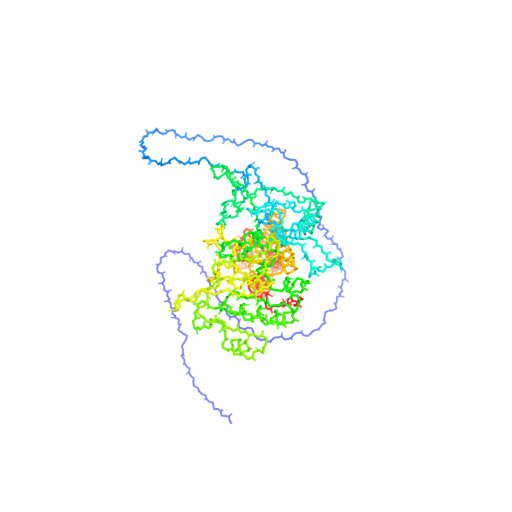O . ASP A 1 260 ? -22.339 -5.170 12.301 1.00 88.50 260 ASP A O 1
ATOM 1971 N N . SER A 1 261 ? -21.248 -3.262 11.864 1.00 89.12 261 SER A N 1
ATOM 1972 C CA . SER A 1 261 ? -20.208 -3.465 12.889 1.00 89.12 261 SER A CA 1
ATOM 1973 C C . SER A 1 261 ? -20.791 -3.698 14.284 1.00 89.12 261 SER A C 1
ATOM 1975 O O . SER A 1 261 ? -20.357 -4.598 14.990 1.00 89.12 261 SER A O 1
ATOM 1977 N N . ALA A 1 262 ? -21.827 -2.947 14.670 1.00 92.44 262 ALA A N 1
ATOM 1978 C CA . ALA A 1 262 ? -22.478 -3.133 15.965 1.00 92.44 262 ALA A CA 1
ATOM 1979 C C . ALA A 1 262 ? -23.208 -4.478 16.050 1.00 92.44 262 ALA A C 1
ATOM 1981 O O . ALA A 1 262 ? -23.184 -5.122 17.094 1.00 92.44 262 ALA A O 1
ATOM 1982 N N . ALA A 1 263 ? -23.828 -4.924 14.953 1.00 92.56 263 ALA A N 1
ATOM 1983 C CA . ALA A 1 263 ? -24.483 -6.226 14.901 1.00 92.56 263 ALA A CA 1
ATOM 1984 C C . ALA A 1 263 ? -23.470 -7.384 14.966 1.00 92.56 263 ALA A C 1
ATOM 1986 O O . ALA A 1 263 ? -23.705 -8.362 15.679 1.00 92.56 263 ALA A O 1
ATOM 1987 N N . GLU A 1 264 ? -22.346 -7.270 14.258 1.00 91.12 264 GLU A N 1
ATOM 1988 C CA . GLU A 1 264 ? -21.260 -8.254 14.263 1.00 91.12 264 GLU A CA 1
ATOM 1989 C C . GLU A 1 264 ? -20.597 -8.353 15.639 1.00 91.12 264 GLU A C 1
ATOM 1991 O O . GLU A 1 264 ? -20.508 -9.449 16.195 1.00 91.12 264 GLU A O 1
ATOM 1996 N N . GLU A 1 265 ? -20.206 -7.218 16.223 1.00 93.12 265 GLU A N 1
ATOM 1997 C CA . GLU A 1 265 ? -19.561 -7.164 17.536 1.00 93.12 265 GLU A CA 1
ATOM 1998 C C . GLU A 1 265 ? -20.501 -7.629 18.651 1.00 93.12 265 GLU A C 1
ATOM 2000 O O . GLU A 1 265 ? -20.117 -8.467 19.467 1.00 93.12 265 GLU A O 1
ATOM 2005 N N . ALA A 1 266 ? -21.763 -7.187 18.649 1.00 94.88 266 ALA A N 1
ATOM 2006 C CA . ALA A 1 266 ? -22.744 -7.654 19.624 1.00 94.88 266 ALA A CA 1
ATOM 2007 C C . ALA A 1 266 ? -22.953 -9.166 19.533 1.00 94.88 266 ALA A C 1
ATOM 2009 O O . ALA A 1 266 ? -22.932 -9.844 20.558 1.00 94.88 266 ALA A O 1
ATOM 2010 N N . THR A 1 267 ? -23.091 -9.710 18.319 1.00 93.88 267 THR A N 1
ATOM 2011 C CA . THR A 1 267 ? -23.230 -11.158 18.109 1.00 93.88 267 THR A CA 1
ATOM 2012 C C . THR A 1 267 ? -21.975 -11.904 18.562 1.00 93.88 267 THR A C 1
ATOM 2014 O O . THR A 1 267 ? -22.086 -12.955 19.191 1.00 93.88 267 THR A O 1
ATOM 2017 N N . TYR A 1 268 ? -20.782 -11.366 18.301 1.00 93.94 268 TYR A N 1
ATOM 2018 C CA . TYR A 1 268 ? -19.521 -11.954 18.749 1.00 93.94 268 TYR A CA 1
ATOM 2019 C C . TYR A 1 268 ? -19.432 -12.028 20.280 1.00 93.94 268 TYR A C 1
ATOM 2021 O O . TYR A 1 268 ? -19.108 -13.086 20.824 1.00 93.94 268 TYR A O 1
ATOM 2029 N N . LEU A 1 269 ? -19.808 -10.952 20.978 1.00 95.88 269 LEU A N 1
ATOM 2030 C CA . LEU A 1 269 ? -19.780 -10.877 22.441 1.00 95.88 269 LEU A CA 1
ATOM 2031 C C . LEU A 1 269 ? -20.729 -11.871 23.123 1.00 95.88 269 LEU A C 1
ATOM 2033 O O . LEU A 1 269 ? -20.450 -12.296 24.243 1.00 95.88 269 LEU A O 1
ATOM 2037 N N . THR A 1 270 ? -21.800 -12.326 22.460 1.00 95.06 270 THR A N 1
ATOM 2038 C CA . THR A 1 270 ? -22.728 -13.331 23.031 1.00 95.06 270 THR A CA 1
ATOM 2039 C C . THR A 1 270 ? -22.066 -14.669 23.390 1.00 95.06 270 THR A C 1
ATOM 2041 O O . THR A 1 270 ? -22.615 -15.437 24.193 1.00 95.06 270 THR A O 1
ATOM 2044 N N . LYS A 1 271 ? -20.886 -14.949 22.813 1.00 93.69 271 LYS A N 1
ATOM 2045 C CA . LYS A 1 271 ? -20.059 -16.121 23.129 1.00 93.69 271 LYS A CA 1
ATOM 2046 C C . LYS A 1 271 ? -19.511 -16.079 24.557 1.00 93.69 271 LYS A C 1
ATOM 2048 O O . LYS A 1 271 ? -19.335 -17.134 25.160 1.00 93.69 271 LYS A O 1
ATOM 2053 N N . TYR A 1 272 ? -19.272 -14.881 25.088 1.00 93.69 272 TYR A N 1
ATOM 2054 C CA . TYR A 1 272 ? -18.603 -14.660 26.373 1.00 93.69 272 TYR A CA 1
ATOM 2055 C C . TYR A 1 272 ? -19.542 -14.050 27.415 1.00 93.69 272 TYR A C 1
ATOM 2057 O O . TYR A 1 272 ? -19.508 -14.445 28.579 1.00 93.69 272 TYR A O 1
ATOM 2065 N N . ALA A 1 273 ? -20.408 -13.128 26.991 1.00 95.00 273 ALA A N 1
ATOM 2066 C CA . ALA A 1 273 ? -21.342 -12.407 27.844 1.00 95.00 273 ALA A CA 1
ATOM 2067 C C . ALA A 1 273 ? -22.491 -13.292 28.355 1.00 95.00 273 ALA A C 1
ATOM 2069 O O . ALA A 1 273 ? -22.937 -14.239 27.687 1.00 95.00 273 ALA A O 1
ATOM 2070 N N . SER A 1 274 ? -23.041 -12.925 29.517 1.00 95.94 274 SER A N 1
ATOM 2071 C CA . SER A 1 274 ? -24.338 -13.460 29.953 1.00 95.94 274 SER A CA 1
ATOM 2072 C C . SER A 1 274 ? -25.474 -12.877 29.114 1.00 95.94 274 SER A C 1
ATOM 2074 O O . SER A 1 274 ? -26.338 -13.626 28.660 1.00 95.94 274 SER A O 1
ATOM 2076 N N . HIS A 1 275 ? -25.423 -11.569 28.848 1.00 97.12 275 HIS A N 1
ATOM 2077 C CA . HIS A 1 275 ? -26.389 -10.835 28.032 1.00 97.12 275 HIS A CA 1
ATOM 2078 C C . HIS A 1 275 ? -25.728 -9.624 27.364 1.00 97.12 275 HIS A C 1
ATOM 2080 O O . HIS A 1 275 ? -24.829 -9.021 27.949 1.00 97.12 275 HIS A O 1
ATOM 2086 N N . VAL A 1 276 ? -26.165 -9.255 26.159 1.00 97.56 276 VAL A N 1
ATOM 2087 C CA . VAL A 1 276 ? -25.615 -8.128 25.389 1.00 97.56 276 VAL A CA 1
ATOM 2088 C C . VAL A 1 276 ? -26.715 -7.113 25.084 1.00 97.56 276 VAL A C 1
ATOM 2090 O O . VAL A 1 276 ? -27.701 -7.422 24.414 1.00 97.56 276 VAL A O 1
ATOM 2093 N N . TYR A 1 277 ? -26.532 -5.882 25.546 1.00 97.62 277 TYR A N 1
ATOM 2094 C CA . TYR A 1 277 ? -27.412 -4.755 25.255 1.00 97.62 277 TYR A CA 1
ATOM 2095 C C . TYR A 1 277 ? -26.855 -3.943 24.091 1.00 97.62 277 TYR A C 1
ATOM 2097 O O . TYR A 1 277 ? -25.714 -3.502 24.141 1.00 97.62 277 TYR A O 1
ATOM 2105 N N . VAL A 1 278 ? -27.648 -3.710 23.049 1.00 97.00 278 VAL A N 1
ATOM 2106 C CA . VAL A 1 278 ? -27.232 -2.885 21.905 1.00 97.00 278 VAL A CA 1
ATOM 2107 C C . VAL A 1 278 ? -27.940 -1.543 21.984 1.00 97.00 278 VAL A C 1
ATOM 2109 O O . VAL A 1 278 ? -29.160 -1.479 21.851 1.00 97.00 278 VAL A O 1
ATOM 2112 N N . LEU A 1 279 ? -27.178 -0.480 22.224 1.00 96.38 279 LEU A N 1
ATOM 2113 C CA . LEU A 1 279 ? -27.666 0.886 22.369 1.00 96.38 279 LEU A CA 1
ATOM 2114 C C . LEU A 1 279 ? -27.708 1.555 20.992 1.00 96.38 279 LEU A C 1
ATOM 2116 O O . LEU A 1 279 ? -26.670 1.883 20.406 1.00 96.38 279 LEU A O 1
ATOM 2120 N N . VAL A 1 280 ? -28.921 1.750 20.474 1.00 96.12 280 VAL A N 1
ATOM 2121 C CA . VAL A 1 280 ? -29.162 2.344 19.158 1.00 96.12 280 VAL A CA 1
ATOM 2122 C C . VAL A 1 280 ? -29.804 3.712 19.342 1.00 96.12 280 VAL A C 1
ATOM 2124 O O . VAL A 1 280 ? -30.902 3.833 19.872 1.00 96.12 280 VAL A O 1
ATOM 2127 N N . ARG A 1 281 ? -29.147 4.762 18.839 1.00 92.44 281 ARG A N 1
ATOM 2128 C CA . ARG A 1 281 ? -29.626 6.154 18.971 1.00 92.44 281 ARG A CA 1
ATOM 2129 C C . ARG A 1 281 ? -30.928 6.473 18.214 1.00 92.44 281 ARG A C 1
ATOM 2131 O O . ARG A 1 281 ? -31.522 7.517 18.455 1.00 92.44 281 ARG A O 1
ATOM 2138 N N . ARG A 1 282 ? -31.317 5.633 17.251 1.00 91.81 282 ARG A N 1
ATOM 2139 C CA . ARG A 1 282 ? -32.523 5.758 16.409 1.00 91.81 282 ARG A CA 1
ATOM 2140 C C . ARG A 1 282 ? -33.497 4.622 16.728 1.00 91.81 282 ARG A C 1
ATOM 2142 O O . ARG A 1 282 ? -33.167 3.721 17.497 1.00 91.81 282 ARG A O 1
ATOM 2149 N N . ASP A 1 283 ? -34.670 4.648 16.113 1.00 91.50 283 ASP A N 1
ATOM 2150 C CA . ASP A 1 283 ? -35.661 3.568 16.134 1.00 91.50 283 ASP A CA 1
ATOM 2151 C C . ASP A 1 283 ? -35.465 2.525 15.020 1.00 91.50 283 ASP A C 1
ATOM 2153 O O . ASP A 1 283 ? -36.246 1.583 14.913 1.00 91.50 283 ASP A O 1
ATOM 2157 N N . GLU A 1 284 ? -34.395 2.651 14.232 1.00 90.44 284 GLU A N 1
ATOM 2158 C CA . GLU A 1 284 ? -34.008 1.711 13.180 1.00 90.44 284 GLU A CA 1
ATOM 2159 C C . GLU A 1 284 ? -32.503 1.383 13.215 1.00 90.44 284 GLU A C 1
ATOM 2161 O O . GLU A 1 284 ? -31.673 2.190 13.648 1.00 90.44 284 GLU A O 1
ATOM 2166 N N . LEU A 1 285 ? -32.141 0.184 12.739 1.00 91.38 285 LEU A N 1
ATOM 2167 C CA . LEU A 1 285 ? -30.750 -0.220 12.503 1.00 91.38 285 LEU A CA 1
ATOM 2168 C C . LEU A 1 285 ? -30.346 0.149 11.070 1.00 91.38 285 LEU A C 1
ATOM 2170 O O . LEU A 1 285 ? -31.058 -0.165 10.121 1.00 91.38 285 LEU A O 1
ATOM 2174 N N . ARG A 1 286 ? -29.156 0.739 10.910 1.00 91.12 286 ARG A N 1
ATOM 2175 C CA . ARG A 1 286 ? -28.503 0.960 9.605 1.00 91.12 286 ARG A CA 1
ATOM 2176 C C . ARG A 1 286 ? -27.911 -0.335 9.029 1.00 91.12 286 ARG A C 1
ATOM 2178 O O . ARG A 1 286 ? -27.585 -0.376 7.847 1.00 91.12 286 ARG A O 1
ATOM 2185 N N . ALA A 1 287 ? -27.741 -1.361 9.862 1.00 89.19 287 ALA A N 1
ATOM 2186 C CA . ALA A 1 287 ? -27.254 -2.674 9.453 1.00 89.19 287 ALA A CA 1
ATOM 2187 C C . ALA A 1 287 ? -28.086 -3.277 8.306 1.00 89.19 287 ALA A C 1
ATOM 2189 O O . ALA A 1 287 ? -29.286 -3.023 8.165 1.00 89.19 287 ALA A O 1
ATOM 2190 N N . SER A 1 288 ? -27.457 -4.137 7.511 1.00 89.44 288 SER A N 1
ATOM 2191 C CA . SER A 1 288 ? -28.124 -4.933 6.487 1.00 89.44 288 SER A CA 1
ATOM 2192 C C . SER A 1 288 ? -29.313 -5.709 7.074 1.00 89.44 288 SER A C 1
ATOM 2194 O O . SER A 1 288 ? -29.273 -6.217 8.198 1.00 89.44 288 SER A O 1
ATOM 2196 N N . LYS A 1 289 ? -30.395 -5.849 6.294 1.00 90.75 289 LYS A N 1
ATOM 2197 C CA . LYS A 1 289 ? -31.654 -6.475 6.758 1.00 90.75 289 LYS A CA 1
ATOM 2198 C C . LYS A 1 289 ? -31.442 -7.863 7.373 1.00 90.75 289 LYS A C 1
ATOM 2200 O O . LYS A 1 289 ? -32.128 -8.238 8.322 1.00 90.75 289 LYS A O 1
ATOM 2205 N N . ILE A 1 290 ? -30.490 -8.625 6.832 1.00 90.69 290 ILE A N 1
ATOM 2206 C CA . ILE A 1 290 ? -30.155 -9.971 7.308 1.00 90.69 290 ILE A CA 1
ATOM 2207 C C . ILE A 1 290 ? -29.456 -9.904 8.671 1.00 90.69 290 ILE A C 1
ATOM 2209 O O . ILE A 1 290 ? -29.827 -10.664 9.566 1.00 90.69 290 ILE A O 1
ATOM 2213 N N . MET A 1 291 ? -28.491 -8.995 8.851 1.00 89.38 291 MET A N 1
ATOM 2214 C CA . MET A 1 291 ? -27.802 -8.805 10.132 1.00 89.38 291 MET A CA 1
ATOM 2215 C C . MET A 1 291 ? -28.753 -8.305 11.214 1.00 89.38 291 MET A C 1
ATOM 2217 O O . MET A 1 291 ? -28.806 -8.897 12.290 1.00 89.38 291 MET A O 1
ATOM 2221 N N . ALA A 1 292 ? -29.578 -7.300 10.909 1.00 91.19 292 ALA A N 1
ATOM 2222 C CA . ALA A 1 292 ? -30.570 -6.781 11.848 1.00 91.19 292 ALA A CA 1
ATOM 2223 C C . ALA A 1 292 ? -31.537 -7.879 12.326 1.00 91.19 292 ALA A C 1
ATOM 2225 O O . ALA A 1 292 ? -31.770 -8.027 13.524 1.00 91.19 292 ALA A O 1
ATOM 2226 N N . LYS A 1 293 ? -32.047 -8.715 11.408 1.00 92.25 293 LYS A N 1
ATOM 2227 C CA . LYS A 1 293 ? -32.935 -9.833 11.761 1.00 92.25 293 LYS A CA 1
ATOM 2228 C C . LYS A 1 293 ? -32.243 -10.870 12.650 1.00 92.25 293 LYS A C 1
ATOM 2230 O O . LYS A 1 293 ? -32.862 -11.367 13.585 1.00 92.25 293 LYS A O 1
ATOM 2235 N N . ARG A 1 294 ? -30.979 -11.205 12.364 1.00 90.81 294 ARG A N 1
ATOM 2236 C CA . ARG A 1 294 ? -30.195 -12.148 13.181 1.00 90.81 294 ARG A CA 1
ATOM 2237 C C . ARG A 1 294 ? -29.946 -11.605 14.584 1.00 90.81 294 ARG A C 1
ATOM 2239 O O . ARG A 1 294 ? -30.131 -12.345 15.543 1.00 90.81 294 ARG A O 1
ATOM 2246 N N . LEU A 1 295 ? -29.589 -10.327 14.689 1.00 93.12 295 LEU A N 1
ATOM 2247 C CA . LEU A 1 295 ? -29.344 -9.659 15.963 1.00 93.12 295 LEU A CA 1
ATOM 2248 C C . LEU A 1 295 ? -30.604 -9.645 16.839 1.00 93.12 295 LEU A C 1
ATOM 2250 O O . LEU A 1 295 ? -30.547 -10.021 18.004 1.00 93.12 295 LEU A O 1
ATOM 2254 N N . LEU A 1 296 ? -31.751 -9.278 16.258 1.00 93.50 296 LEU A N 1
ATOM 2255 C CA . LEU A 1 296 ? -33.036 -9.211 16.965 1.00 93.50 296 LEU A CA 1
ATOM 2256 C C . LEU A 1 296 ? -33.584 -10.584 17.371 1.00 93.50 296 LEU A C 1
ATOM 2258 O O . LEU A 1 296 ? -34.321 -10.681 18.346 1.00 93.50 296 LEU A O 1
ATOM 2262 N N . ALA A 1 297 ? -33.248 -11.641 16.629 1.00 94.44 297 ALA A N 1
ATOM 2263 C CA . ALA A 1 297 ? -33.674 -13.003 16.943 1.00 94.44 297 ALA A CA 1
ATOM 2264 C C . ALA A 1 297 ? -32.793 -13.690 18.003 1.00 94.44 297 ALA A C 1
ATOM 2266 O O . ALA A 1 297 ? -33.114 -14.797 18.435 1.00 94.44 297 ALA A O 1
ATOM 2267 N N . HIS A 1 298 ? -31.667 -13.086 18.396 1.00 95.06 298 HIS A N 1
ATOM 2268 C CA . HIS A 1 298 ? -30.708 -13.733 19.282 1.00 95.06 298 HIS A CA 1
ATOM 2269 C C . HIS A 1 298 ? -31.170 -13.675 20.754 1.00 95.06 298 HIS A C 1
ATOM 2271 O O . HIS A 1 298 ? -31.388 -12.585 21.277 1.00 95.06 298 HIS A O 1
ATOM 2277 N N . PRO A 1 299 ? -31.248 -14.809 21.481 1.00 95.62 299 PRO A N 1
ATOM 2278 C CA . PRO A 1 299 ? -31.861 -14.856 22.816 1.00 95.62 299 PRO A CA 1
ATOM 2279 C C . PRO A 1 299 ? -31.076 -14.092 23.893 1.00 95.62 299 PRO A C 1
ATOM 2281 O O . PRO A 1 299 ? -31.660 -13.615 24.859 1.00 95.62 299 PRO A O 1
ATOM 2284 N N . LYS A 1 300 ? -29.754 -13.964 23.726 1.00 96.31 300 LYS A N 1
ATOM 2285 C CA . LYS A 1 300 ? -28.872 -13.206 24.635 1.00 96.31 300 LYS A CA 1
ATOM 2286 C C . LYS A 1 300 ? -28.723 -11.722 24.281 1.00 96.31 300 LYS A C 1
ATOM 2288 O O . LYS A 1 300 ? -27.841 -11.066 24.827 1.00 96.31 300 LYS A O 1
ATOM 2293 N N . VAL A 1 301 ? -29.472 -11.213 23.303 1.00 97.00 301 VAL A N 1
ATOM 2294 C CA . VAL A 1 301 ? -29.325 -9.830 22.832 1.00 97.00 301 VAL A CA 1
ATOM 2295 C C . VAL A 1 301 ? -30.600 -9.051 23.113 1.00 97.00 301 VAL A C 1
ATOM 2297 O O . VAL A 1 301 ? -31.706 -9.522 22.862 1.00 97.00 301 VAL A O 1
ATOM 2300 N N . THR A 1 302 ? -30.457 -7.827 23.610 1.00 97.00 302 THR A N 1
ATOM 2301 C CA . THR A 1 302 ? -31.565 -6.874 23.718 1.00 97.00 302 THR A CA 1
ATOM 2302 C C . THR A 1 302 ? -31.175 -5.560 23.072 1.00 97.00 302 THR A C 1
ATOM 2304 O O . THR A 1 302 ? -30.221 -4.907 23.487 1.00 97.00 302 THR A O 1
ATOM 2307 N N . VAL A 1 303 ? -31.928 -5.164 22.050 1.00 96.50 303 VAL A N 1
ATOM 2308 C CA . VAL A 1 303 ? -31.725 -3.885 21.369 1.00 96.50 303 VAL A CA 1
ATOM 2309 C C . VAL A 1 303 ? -32.534 -2.809 22.087 1.00 96.50 303 VAL A C 1
ATOM 2311 O O . VAL A 1 303 ? -33.757 -2.900 22.181 1.00 96.50 303 VAL A O 1
ATOM 2314 N N . LEU A 1 304 ? -31.838 -1.799 22.601 1.00 95.25 304 LEU A N 1
ATOM 2315 C CA . LEU A 1 304 ? -32.414 -0.612 23.216 1.00 95.25 304 LEU A CA 1
ATOM 2316 C C . LEU A 1 304 ? -32.440 0.509 22.174 1.00 95.25 304 LEU A C 1
ATOM 2318 O O . LEU A 1 304 ? -31.422 1.131 21.867 1.00 95.25 304 LEU A O 1
ATOM 2322 N N . TRP A 1 305 ? -33.622 0.721 21.601 1.00 95.50 305 TRP A N 1
ATOM 2323 C CA . TRP A 1 305 ? -33.888 1.759 20.607 1.00 95.50 305 TRP A CA 1
ATOM 2324 C C . TRP A 1 305 ? -33.942 3.145 21.234 1.00 95.50 305 TRP A C 1
ATOM 2326 O O . TRP A 1 305 ? -34.251 3.276 22.415 1.00 95.50 305 TRP A O 1
ATOM 2336 N N . ASN A 1 306 ? -33.690 4.180 20.430 1.00 94.94 306 ASN A N 1
ATOM 2337 C CA . ASN A 1 306 ? -33.703 5.584 20.860 1.00 94.94 306 ASN A CA 1
ATOM 2338 C C . ASN A 1 306 ? -32.894 5.831 22.140 1.00 94.94 306 ASN A C 1
ATOM 2340 O O . ASN A 1 306 ? -33.221 6.711 22.918 1.00 94.94 306 ASN A O 1
ATOM 2344 N N . THR A 1 307 ? -31.854 5.040 22.392 1.00 95.56 307 THR A N 1
ATOM 2345 C CA . THR A 1 307 ? -31.127 5.067 23.661 1.00 95.56 307 THR A CA 1
ATOM 2346 C C . THR A 1 307 ? -29.693 5.512 23.417 1.00 95.56 307 THR A C 1
ATOM 2348 O O . THR A 1 307 ? -29.012 4.989 22.532 1.00 95.56 307 THR A O 1
ATOM 2351 N N . VAL A 1 308 ? -29.225 6.472 24.212 1.00 95.44 308 VAL A N 1
ATOM 2352 C CA . VAL A 1 308 ? -27.834 6.945 24.217 1.00 95.44 308 VAL A CA 1
ATOM 2353 C C . VAL A 1 308 ? -27.232 6.789 25.610 1.00 95.44 308 VAL A C 1
ATOM 2355 O O . VAL A 1 308 ? -27.934 6.944 26.606 1.00 95.44 308 VAL A O 1
ATOM 2358 N N . ALA A 1 309 ? -25.942 6.469 25.691 1.00 95.06 309 ALA A N 1
ATOM 2359 C CA . ALA A 1 309 ? -25.211 6.507 26.955 1.00 95.06 309 ALA A CA 1
ATOM 2360 C C . ALA A 1 309 ? -24.795 7.952 27.264 1.00 95.06 309 ALA A C 1
ATOM 2362 O O . ALA A 1 309 ? -24.390 8.681 26.359 1.00 95.06 309 ALA A O 1
ATOM 2363 N N . VAL A 1 310 ? -24.927 8.354 28.527 1.00 95.00 310 VAL A N 1
ATOM 2364 C CA . VAL A 1 310 ? -24.655 9.716 29.011 1.00 95.00 310 VAL A CA 1
ATOM 2365 C C . VAL A 1 310 ? -23.474 9.745 29.970 1.00 95.00 310 VAL A C 1
ATOM 2367 O O . VAL A 1 310 ? -22.735 10.717 29.964 1.00 95.00 310 VAL A O 1
ATOM 2370 N N . GLU A 1 311 ? -23.279 8.706 30.781 1.00 94.88 311 GLU A N 1
ATOM 2371 C CA . GLU A 1 311 ? -22.229 8.657 31.805 1.00 94.88 311 GLU A CA 1
ATOM 2372 C C . GLU A 1 311 ? -21.802 7.205 32.058 1.00 94.88 311 GLU A C 1
ATOM 2374 O O . GLU A 1 311 ? -22.644 6.299 32.094 1.00 94.88 311 GLU A O 1
ATOM 2379 N N . CYS A 1 312 ? -20.499 6.998 32.254 1.00 94.38 312 CYS A N 1
ATOM 2380 C CA . CYS A 1 312 ? -19.902 5.717 32.620 1.00 94.38 312 CYS A CA 1
ATOM 2381 C C . CYS A 1 312 ? -19.605 5.696 34.122 1.00 94.38 312 CYS A C 1
ATOM 2383 O O . CYS A 1 312 ? -18.842 6.525 34.618 1.00 94.38 312 CYS A O 1
ATOM 2385 N N . LYS A 1 313 ? -20.189 4.740 34.849 1.00 93.81 313 LYS A N 1
ATOM 2386 C CA . LYS A 1 313 ? -20.049 4.610 36.303 1.00 93.81 313 LYS A CA 1
ATOM 2387 C C . LYS A 1 313 ? -19.391 3.286 36.677 1.00 93.81 313 LYS A C 1
ATOM 2389 O O . LYS A 1 313 ? -19.549 2.267 36.003 1.00 93.81 313 LYS A O 1
ATOM 2394 N N . GLY A 1 314 ? -18.666 3.309 37.784 1.00 92.75 314 GLY A N 1
ATOM 2395 C CA . GLY A 1 314 ? -17.875 2.189 38.267 1.00 92.75 314 GLY A CA 1
ATOM 2396 C C . GLY A 1 314 ? -17.462 2.386 39.717 1.00 92.75 314 GLY A C 1
ATOM 2397 O O . GLY A 1 314 ? -17.814 3.387 40.346 1.00 92.75 314 GLY A O 1
ATOM 2398 N N . ASP A 1 315 ? -16.689 1.434 40.221 1.00 88.06 315 ASP A N 1
ATOM 2399 C CA . ASP A 1 315 ? -16.210 1.420 41.609 1.00 88.06 315 ASP A CA 1
ATOM 2400 C C . ASP A 1 315 ? -14.854 2.146 41.761 1.00 88.06 315 ASP A C 1
ATOM 2402 O O . ASP A 1 315 ? -14.153 1.976 42.755 1.00 88.06 315 ASP A O 1
ATOM 2406 N N . GLY A 1 316 ? -14.459 2.939 40.756 1.00 85.75 316 GLY A N 1
ATOM 2407 C CA . GLY A 1 316 ? -13.161 3.617 40.658 1.00 85.75 316 GLY A CA 1
ATOM 2408 C C . GLY A 1 316 ? -12.063 2.799 39.970 1.00 85.75 316 GLY A C 1
ATOM 2409 O O . GLY A 1 316 ? -11.091 3.388 39.511 1.00 85.75 316 GLY A O 1
ATOM 2410 N N . ASP A 1 317 ? -12.244 1.481 39.853 1.00 85.44 317 ASP A N 1
ATOM 2411 C CA . ASP A 1 317 ? -11.319 0.572 39.158 1.00 85.44 317 ASP A CA 1
ATOM 2412 C C . ASP A 1 317 ? -11.983 -0.056 37.919 1.00 85.44 317 ASP A C 1
ATOM 2414 O O . ASP A 1 317 ? -11.526 0.128 36.796 1.00 85.44 317 ASP A O 1
ATOM 2418 N N . LEU A 1 318 ? -13.142 -0.704 38.095 1.00 91.25 318 LEU A N 1
ATOM 2419 C CA . LEU A 1 318 ? -13.897 -1.348 37.013 1.00 91.25 318 LEU A CA 1
ATOM 2420 C C . LEU A 1 318 ? -15.251 -0.677 36.756 1.00 91.25 318 LEU A C 1
ATOM 2422 O O . LEU A 1 318 ? -15.911 -0.189 37.679 1.00 91.25 318 LEU A O 1
ATOM 2426 N N . LEU A 1 319 ? -15.696 -0.727 35.496 1.00 94.31 319 LEU A N 1
ATOM 2427 C CA . LEU A 1 319 ? -17.040 -0.315 35.082 1.00 94.31 319 LEU A CA 1
ATOM 2428 C C . LEU A 1 319 ? -18.122 -1.223 35.708 1.00 94.31 319 LEU A C 1
ATOM 2430 O O . LEU A 1 319 ? -18.034 -2.454 35.640 1.00 94.31 319 LEU A O 1
ATOM 2434 N N . ASN A 1 320 ? -19.172 -0.620 36.276 1.00 94.00 320 ASN A N 1
ATOM 2435 C CA . ASN A 1 320 ? -20.303 -1.334 36.889 1.00 94.00 320 ASN A CA 1
ATOM 2436 C C . ASN A 1 320 ? -21.659 -1.013 36.234 1.00 94.00 320 ASN A C 1
ATOM 2438 O O . ASN A 1 320 ? -22.565 -1.853 36.224 1.00 94.00 320 ASN A O 1
ATOM 2442 N N . SER A 1 321 ? -21.819 0.189 35.675 1.00 95.50 321 SER A N 1
ATOM 2443 C CA . SER A 1 321 ? -23.090 0.645 35.128 1.00 95.50 321 SER A CA 1
ATOM 2444 C C . SER A 1 321 ? -22.925 1.791 34.131 1.00 95.50 321 SER A C 1
ATOM 2446 O O . SER A 1 321 ? -21.957 2.550 34.151 1.00 95.50 321 SER A O 1
ATOM 2448 N N . LEU A 1 322 ? -23.906 1.921 33.242 1.00 95.75 322 LEU A N 1
ATOM 2449 C CA . LEU A 1 322 ? -24.027 3.026 32.298 1.00 95.75 322 LEU A CA 1
ATOM 2450 C C . LEU A 1 322 ? -25.310 3.790 32.581 1.00 95.75 322 LEU A C 1
ATOM 2452 O O . LEU A 1 322 ? -26.386 3.192 32.634 1.00 95.75 322 LEU A O 1
ATOM 2456 N N . ARG A 1 323 ? -25.222 5.114 32.682 1.00 95.75 323 ARG A N 1
ATOM 2457 C CA . ARG A 1 323 ? -26.410 5.964 32.649 1.00 95.75 323 ARG A CA 1
ATOM 2458 C C . ARG A 1 323 ? -26.856 6.123 31.208 1.00 95.75 323 ARG A C 1
ATOM 2460 O O . ARG A 1 323 ? -26.097 6.592 30.360 1.00 95.75 323 ARG A O 1
ATOM 2467 N N . LEU A 1 324 ? -28.085 5.726 30.933 1.00 96.12 324 LEU A N 1
ATOM 2468 C CA . LEU A 1 324 ? -28.707 5.790 29.624 1.00 96.12 324 LEU A CA 1
ATOM 2469 C C . LEU A 1 324 ? -29.783 6.864 29.616 1.00 96.12 324 LEU A C 1
ATOM 2471 O O . LEU A 1 324 ? -30.454 7.074 30.622 1.00 96.12 324 LEU A O 1
ATOM 2475 N N . LYS A 1 325 ? -29.990 7.477 28.457 1.00 95.31 325 LYS A N 1
ATOM 2476 C CA . LYS A 1 325 ? -31.074 8.417 28.200 1.00 95.31 325 LYS A CA 1
ATOM 2477 C C . LYS A 1 325 ? -31.840 7.998 26.961 1.00 95.31 325 LYS A C 1
ATOM 2479 O O . LYS A 1 325 ? -31.242 7.761 25.908 1.00 95.31 325 LYS A O 1
ATOM 2484 N N . ASP A 1 326 ? -33.156 7.915 27.093 1.00 94.38 326 ASP A N 1
ATOM 2485 C CA . ASP A 1 326 ? -34.045 7.747 25.950 1.00 94.38 326 ASP A CA 1
ATOM 2486 C C . ASP A 1 326 ? -34.231 9.104 25.248 1.00 94.38 326 ASP A C 1
ATOM 2488 O O . ASP A 1 326 ? -34.559 10.115 25.872 1.00 94.38 326 ASP A O 1
ATOM 2492 N N . THR A 1 327 ? -33.985 9.157 23.943 1.00 92.50 327 THR A N 1
ATOM 2493 C CA . THR A 1 327 ? -34.053 10.382 23.140 1.00 92.50 327 THR A CA 1
ATOM 2494 C C . THR A 1 327 ? -35.482 10.786 22.779 1.00 92.50 327 THR A C 1
ATOM 2496 O O . THR A 1 327 ? -35.691 11.939 22.406 1.00 92.50 327 THR A O 1
ATOM 2499 N N . LYS A 1 328 ? -36.467 9.883 22.901 1.00 91.19 328 LYS A N 1
ATOM 2500 C CA . LYS A 1 328 ? -37.892 10.177 22.683 1.00 91.19 328 LYS A CA 1
ATOM 2501 C C . LYS A 1 328 ? -38.591 10.609 23.968 1.00 91.19 328 LYS A C 1
ATOM 2503 O O . LYS A 1 328 ? -39.359 11.565 23.928 1.00 91.19 328 LYS A O 1
ATOM 2508 N N . THR A 1 329 ? -38.356 9.918 25.085 1.00 90.56 329 THR A N 1
ATOM 2509 C CA . THR A 1 329 ? -39.044 10.224 26.357 1.00 90.56 329 THR A CA 1
ATOM 2510 C C . THR A 1 329 ? -38.255 11.171 27.257 1.00 90.56 329 THR A C 1
ATOM 2512 O O . THR A 1 329 ? -38.843 11.829 28.111 1.00 90.56 329 THR A O 1
ATOM 2515 N N . GLY A 1 330 ? -36.936 11.264 27.069 1.00 90.88 330 GLY A N 1
ATOM 2516 C CA . GLY A 1 330 ? -36.043 12.021 27.945 1.00 90.88 330 GLY A CA 1
ATOM 2517 C C . GLY A 1 330 ? -35.758 11.337 29.284 1.00 90.88 330 GLY A C 1
ATOM 2518 O O . GLY A 1 330 ? -35.046 11.918 30.099 1.00 90.88 330 GLY A O 1
ATOM 2519 N N . GLU A 1 331 ? -36.288 10.131 29.512 1.00 92.38 331 GLU A N 1
ATOM 2520 C CA . GLU A 1 331 ? -36.096 9.373 30.747 1.00 92.38 331 GLU A CA 1
ATOM 2521 C C . GLU A 1 331 ? -34.650 8.878 30.865 1.00 92.38 331 GLU A C 1
ATOM 2523 O O . GLU A 1 331 ? -34.079 8.336 29.911 1.00 92.38 331 GLU A O 1
ATOM 2528 N N . GLU A 1 332 ? -34.066 9.058 32.049 1.00 93.81 332 GLU A N 1
ATOM 2529 C CA . GLU A 1 332 ? -32.732 8.568 32.376 1.00 93.81 332 GLU A CA 1
ATOM 2530 C C . GLU A 1 332 ? -32.826 7.329 33.265 1.00 93.81 332 GLU A C 1
ATOM 2532 O O . GLU A 1 332 ? -33.556 7.309 34.256 1.00 93.81 332 GLU A O 1
ATOM 2537 N N . LYS A 1 333 ? -32.069 6.289 32.914 1.00 94.44 333 LYS A N 1
ATOM 2538 C CA . LYS A 1 333 ? -32.018 5.026 33.657 1.00 94.44 333 LYS A CA 1
ATOM 2539 C C . LYS A 1 333 ? -30.591 4.516 33.750 1.00 94.44 333 LYS A C 1
ATOM 2541 O O . LYS A 1 333 ? -29.829 4.629 32.794 1.00 94.44 333 LYS A O 1
ATOM 2546 N N . ASP A 1 334 ? -30.250 3.891 34.867 1.00 94.69 334 ASP A N 1
ATOM 2547 C CA . ASP A 1 334 ? -28.950 3.244 35.028 1.00 94.69 334 ASP A CA 1
ATOM 2548 C C . ASP A 1 334 ? -29.060 1.766 34.600 1.00 94.69 334 ASP A C 1
ATOM 2550 O O . ASP A 1 334 ? -29.910 1.016 35.086 1.00 94.69 334 ASP A O 1
ATOM 2554 N N . LEU A 1 335 ? -28.213 1.344 33.660 1.00 95.56 335 LEU A N 1
ATOM 2555 C CA . LEU A 1 335 ? -28.101 -0.031 33.179 1.00 95.56 335 LEU A CA 1
ATOM 2556 C C . LEU A 1 335 ? -26.864 -0.686 33.797 1.00 95.56 335 LEU A C 1
ATOM 2558 O O . LEU A 1 335 ? -25.748 -0.218 33.596 1.00 95.56 335 LEU A O 1
ATOM 2562 N N . GLN A 1 336 ? -27.059 -1.794 34.507 1.00 96.06 336 GLN A N 1
ATOM 2563 C CA . GLN A 1 336 ? -25.970 -2.571 35.103 1.00 96.06 336 GLN A CA 1
ATOM 2564 C C . GLN A 1 336 ? -25.226 -3.361 34.017 1.00 96.06 336 GLN A C 1
ATOM 2566 O O . GLN A 1 336 ? -25.782 -4.302 33.442 1.00 96.06 336 GLN A O 1
ATOM 2571 N N . VAL A 1 337 ? -23.981 -2.972 33.734 1.00 95.62 337 VAL A N 1
ATOM 2572 C CA . VAL A 1 337 ? -23.093 -3.624 32.761 1.00 95.62 337 VAL A CA 1
ATOM 2573 C C . VAL A 1 337 ? -21.647 -3.539 33.221 1.00 95.62 337 VAL A C 1
ATOM 2575 O O . VAL A 1 337 ? -21.194 -2.507 33.699 1.00 95.62 337 VAL A O 1
ATOM 2578 N N . ASN A 1 338 ? -20.904 -4.622 33.021 1.00 94.62 338 ASN A N 1
ATOM 2579 C CA . ASN A 1 338 ? -19.481 -4.671 33.359 1.00 94.62 338 ASN A CA 1
ATOM 2580 C C . ASN A 1 338 ? -18.576 -4.330 32.176 1.00 94.62 338 ASN A C 1
ATOM 2582 O O . ASN A 1 338 ? -17.369 -4.208 32.350 1.00 94.62 338 ASN A O 1
ATOM 2586 N N . GLY A 1 339 ? -19.146 -4.197 30.976 1.00 95.12 339 GLY A N 1
ATOM 2587 C CA . GLY A 1 339 ? -18.387 -3.811 29.801 1.00 95.12 339 GLY A CA 1
ATOM 2588 C C . GLY A 1 339 ? -19.175 -2.956 28.828 1.00 95.12 339 GLY A C 1
ATOM 2589 O O . GLY A 1 339 ? -20.370 -3.180 28.625 1.00 95.12 339 GLY A O 1
ATOM 2590 N N . LEU A 1 340 ? -18.487 -2.000 28.215 1.00 96.06 340 LEU A N 1
ATOM 2591 C CA . LEU A 1 340 ? -18.991 -1.153 27.144 1.00 96.06 340 LEU A CA 1
ATOM 2592 C C . LEU A 1 340 ? -18.078 -1.282 25.922 1.00 96.06 340 LEU A C 1
ATOM 2594 O O . LEU A 1 340 ? -16.878 -1.054 26.023 1.00 96.06 340 LEU A O 1
ATOM 2598 N N . PHE A 1 341 ? -18.661 -1.583 24.765 1.00 95.50 341 PHE A N 1
ATOM 2599 C CA . PHE A 1 341 ? -17.955 -1.713 23.496 1.00 95.50 341 PHE A CA 1
ATOM 2600 C C . PHE A 1 341 ? -18.445 -0.676 22.483 1.00 95.50 341 PHE A C 1
ATOM 2602 O O . PHE A 1 341 ? -19.635 -0.613 22.152 1.00 95.50 341 PHE A O 1
ATOM 2609 N N . TYR A 1 342 ? -17.529 0.145 21.975 1.00 94.62 342 TYR A N 1
ATOM 2610 C CA . TYR A 1 342 ? -17.814 1.113 20.922 1.00 94.62 342 TYR A CA 1
ATOM 2611 C C . TYR A 1 342 ? -17.768 0.472 19.535 1.00 94.62 342 TYR A C 1
ATOM 2613 O O . TYR A 1 342 ? -16.703 0.132 19.036 1.00 94.62 342 TYR A O 1
ATOM 2621 N N . ALA A 1 343 ? -18.918 0.431 18.861 1.00 91.56 343 ALA A N 1
ATOM 2622 C CA . ALA A 1 343 ? -19.061 -0.013 17.476 1.00 91.56 343 ALA A CA 1
ATOM 2623 C C . ALA A 1 343 ? -19.604 1.119 16.577 1.00 91.56 343 ALA A C 1
ATOM 2625 O O . ALA A 1 343 ? -20.478 0.923 15.725 1.00 91.56 343 ALA A O 1
ATOM 2626 N N . ILE A 1 344 ? -19.093 2.340 16.787 1.00 88.50 344 ILE A N 1
ATOM 2627 C CA . ILE A 1 344 ? -19.486 3.567 16.064 1.00 88.50 344 ILE A CA 1
ATOM 2628 C C . ILE A 1 344 ? -18.569 3.913 14.877 1.00 88.50 344 ILE A C 1
ATOM 2630 O O . ILE A 1 344 ? -18.720 4.966 14.255 1.00 88.50 344 ILE A O 1
ATOM 2634 N N . GLY A 1 345 ? -17.660 3.003 14.525 1.00 84.75 345 GLY A N 1
ATOM 2635 C CA . GLY A 1 345 ? -16.725 3.144 13.411 1.00 84.75 345 GLY A CA 1
ATOM 2636 C C . GLY A 1 345 ? -15.348 3.639 13.843 1.00 84.75 345 GLY A C 1
ATOM 2637 O O . GLY A 1 345 ? -15.073 3.848 15.024 1.00 84.75 345 GLY A O 1
ATOM 2638 N N . HIS A 1 346 ? -14.450 3.759 12.876 1.00 87.06 346 HIS A N 1
ATOM 2639 C CA . HIS A 1 346 ? -13.087 4.246 13.071 1.00 87.06 346 HIS A CA 1
ATOM 2640 C C . HIS A 1 346 ? -12.858 5.451 12.156 1.00 87.06 346 HIS A C 1
ATOM 2642 O O . HIS A 1 346 ? -13.623 5.691 11.220 1.00 87.06 346 HIS A O 1
ATOM 2648 N N . GLU A 1 347 ? -11.849 6.245 12.478 1.00 89.75 347 GLU A N 1
ATOM 2649 C CA . GLU A 1 347 ? -11.400 7.381 11.689 1.00 89.75 347 GLU A CA 1
ATOM 2650 C C . GLU A 1 347 ? -9.986 7.091 11.172 1.00 89.75 347 GLU A C 1
ATOM 2652 O O . GLU A 1 347 ? -9.051 7.033 11.973 1.00 89.75 347 GLU A O 1
ATOM 2657 N N . PRO A 1 348 ? -9.813 6.833 9.865 1.00 92.06 348 PRO A N 1
ATOM 2658 C CA . PRO A 1 348 ? -8.494 6.611 9.288 1.00 92.06 348 PRO A CA 1
ATOM 2659 C C . PRO A 1 348 ? -7.674 7.908 9.324 1.00 92.06 348 PRO A C 1
ATOM 2661 O O . PRO A 1 348 ? -8.191 8.997 9.066 1.00 92.06 348 PRO A O 1
ATOM 2664 N N . ALA A 1 349 ? -6.380 7.804 9.631 1.00 91.12 349 ALA A N 1
ATOM 2665 C CA . ALA A 1 349 ? -5.479 8.950 9.758 1.00 91.12 349 ALA A CA 1
ATOM 2666 C C . ALA A 1 349 ? -4.991 9.435 8.377 1.00 91.12 349 ALA A C 1
ATOM 2668 O O . ALA A 1 349 ? -3.801 9.379 8.059 1.00 91.12 349 ALA A O 1
ATOM 2669 N N . THR A 1 350 ? -5.930 9.887 7.540 1.00 91.06 350 THR A N 1
ATOM 2670 C CA . THR A 1 350 ? -5.705 10.298 6.141 1.00 91.06 350 THR A CA 1
ATOM 2671 C C . THR A 1 350 ? -5.637 11.806 5.933 1.00 91.06 350 THR A C 1
ATOM 2673 O O . THR A 1 350 ? -5.520 12.256 4.798 1.00 91.06 350 THR A O 1
ATOM 2676 N N . THR A 1 351 ? -5.648 12.609 7.001 1.00 88.50 351 THR A N 1
ATOM 2677 C CA . THR A 1 351 ? -5.603 14.082 6.922 1.00 88.50 351 THR A CA 1
ATOM 2678 C C . THR A 1 351 ? -4.429 14.599 6.083 1.00 88.50 351 THR A C 1
ATOM 2680 O O . THR A 1 351 ? -4.594 15.568 5.353 1.00 88.50 351 THR A O 1
ATOM 2683 N N . LEU A 1 352 ? -3.283 13.907 6.105 1.00 86.19 352 LEU A N 1
ATOM 2684 C CA . LEU A 1 352 ? -2.092 14.254 5.316 1.00 86.19 352 LEU A CA 1
ATOM 2685 C C . LEU A 1 352 ? -2.273 14.096 3.796 1.00 86.19 352 LEU A C 1
ATOM 2687 O O . LEU A 1 352 ? -1.541 14.711 3.026 1.00 86.19 352 LEU A O 1
ATOM 2691 N N . VAL A 1 353 ? -3.212 13.253 3.357 1.00 88.19 353 VAL A N 1
ATOM 2692 C CA . VAL A 1 353 ? -3.317 12.795 1.957 1.00 88.19 353 VAL A CA 1
ATOM 2693 C C . VAL A 1 353 ? -4.716 12.899 1.358 1.00 88.19 353 VAL A C 1
ATOM 2695 O O . VAL A 1 353 ? -4.902 12.534 0.200 1.00 88.19 353 VAL A O 1
ATOM 2698 N N . ARG A 1 354 ? -5.690 13.412 2.118 1.00 80.12 354 ARG A N 1
ATOM 2699 C CA . ARG A 1 354 ? -7.118 13.434 1.761 1.00 80.12 354 ARG A CA 1
ATOM 2700 C C . ARG A 1 354 ? -7.409 14.068 0.394 1.00 80.12 354 ARG A C 1
ATOM 2702 O O . ARG A 1 354 ? -8.280 13.572 -0.308 1.00 80.12 354 ARG A O 1
ATOM 2709 N N . ASP A 1 355 ? -6.653 15.095 0.007 1.00 87.38 355 ASP A N 1
ATOM 2710 C CA . ASP A 1 355 ? -6.840 15.817 -1.264 1.00 87.38 355 ASP A CA 1
ATOM 2711 C C . ASP A 1 355 ? -5.881 15.361 -2.382 1.00 87.38 355 ASP A C 1
ATOM 2713 O O . ASP A 1 355 ? -5.881 15.922 -3.477 1.00 87.38 355 ASP A O 1
ATOM 2717 N N . GLN A 1 356 ? -5.035 14.363 -2.110 1.00 92.06 356 GLN A N 1
ATOM 2718 C CA . GLN A 1 356 ? -3.981 13.904 -3.024 1.00 92.06 356 GLN A CA 1
ATOM 2719 C C . GLN A 1 356 ? -4.166 12.448 -3.465 1.00 92.06 356 GLN A C 1
ATOM 2721 O O . GLN A 1 356 ? -3.812 12.105 -4.591 1.00 92.06 356 GLN A O 1
ATOM 2726 N N . LEU A 1 357 ? -4.715 11.594 -2.599 1.00 92.62 357 LEU A N 1
ATOM 2727 C CA . LEU A 1 357 ? -4.981 10.185 -2.887 1.00 92.62 357 LEU A CA 1
ATOM 2728 C C . LEU A 1 357 ? -6.479 9.908 -2.963 1.00 92.62 357 LEU A C 1
ATOM 2730 O O . LEU A 1 357 ? -7.284 10.539 -2.278 1.00 92.62 357 LEU A O 1
ATOM 2734 N N . GLU A 1 358 ? -6.848 8.914 -3.767 1.00 93.69 358 GLU A N 1
ATOM 2735 C CA . GLU A 1 358 ? -8.228 8.443 -3.803 1.00 93.69 358 GLU A CA 1
ATOM 2736 C C . GLU A 1 358 ? -8.580 7.768 -2.471 1.00 93.69 358 GLU A C 1
ATOM 2738 O O . GLU A 1 358 ? -7.899 6.846 -2.010 1.00 93.69 358 GLU A O 1
ATOM 2743 N N . THR A 1 359 ? -9.655 8.243 -1.847 1.00 93.50 359 THR A N 1
ATOM 2744 C CA . THR A 1 359 ? -10.194 7.694 -0.602 1.00 93.50 359 THR A CA 1
ATOM 2745 C C . THR A 1 359 ? -11.640 7.257 -0.798 1.00 93.50 359 THR A C 1
ATOM 2747 O O . THR A 1 359 ? -12.348 7.752 -1.678 1.00 93.50 359 THR A O 1
ATOM 2750 N N . ASP A 1 360 ? -12.081 6.287 -0.002 1.00 91.00 360 ASP A N 1
ATOM 2751 C CA . ASP A 1 360 ? -13.478 5.874 0.010 1.00 91.00 360 ASP A CA 1
ATOM 2752 C C . ASP A 1 360 ? -14.373 6.888 0.748 1.00 91.00 360 ASP A C 1
ATOM 2754 O O . ASP A 1 360 ? -13.909 7.861 1.342 1.00 91.00 360 ASP A O 1
ATOM 2758 N N . ALA A 1 361 ? -15.689 6.655 0.737 1.00 88.56 361 ALA A N 1
ATOM 2759 C CA . ALA A 1 361 ? -16.652 7.542 1.395 1.00 88.56 361 ALA A CA 1
ATOM 2760 C C . ALA A 1 361 ? -16.464 7.657 2.924 1.00 88.56 361 ALA A C 1
ATOM 2762 O O . ALA A 1 361 ? -16.978 8.599 3.528 1.00 88.56 361 ALA A O 1
ATOM 2763 N N . ASP A 1 362 ? -15.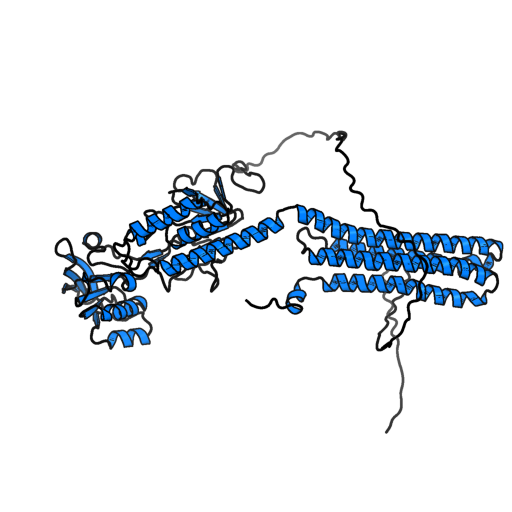759 6.707 3.544 1.00 86.31 362 ASP A N 1
ATOM 2764 C CA . ASP A 1 362 ? -15.467 6.682 4.978 1.00 86.31 362 ASP A CA 1
ATOM 2765 C C . ASP A 1 362 ? -14.073 7.282 5.291 1.00 86.31 362 ASP A C 1
ATOM 2767 O O . ASP A 1 362 ? -13.717 7.435 6.461 1.00 86.31 362 ASP A O 1
ATOM 2771 N N . GLY A 1 363 ? -13.305 7.666 4.260 1.00 90.31 363 GLY A N 1
ATOM 2772 C CA . GLY A 1 363 ? -11.999 8.319 4.345 1.00 90.31 363 GLY A CA 1
ATOM 2773 C C . GLY A 1 363 ? -10.785 7.384 4.302 1.00 90.31 363 GLY A C 1
ATOM 2774 O O . GLY A 1 363 ? -9.674 7.863 4.538 1.00 90.31 363 GLY A O 1
ATOM 2775 N N . TYR A 1 364 ? -10.964 6.084 4.036 1.00 93.81 364 TYR A N 1
ATOM 2776 C CA . TYR A 1 364 ? -9.870 5.106 3.923 1.00 93.81 364 TYR A CA 1
ATOM 2777 C C . TYR A 1 364 ? -9.178 5.214 2.566 1.00 93.81 364 TYR A C 1
ATOM 2779 O O . TYR A 1 364 ? -9.840 5.459 1.558 1.00 93.81 364 TYR A O 1
ATOM 2787 N N . ILE A 1 365 ? -7.861 5.000 2.518 1.00 95.69 365 ILE A N 1
ATOM 2788 C CA . ILE A 1 365 ? -7.102 5.040 1.257 1.00 95.69 365 ILE A CA 1
ATOM 2789 C C . ILE A 1 365 ? -7.499 3.849 0.388 1.00 95.69 365 ILE A C 1
ATOM 2791 O O . ILE A 1 365 ? -7.475 2.707 0.849 1.00 95.69 365 ILE A O 1
ATOM 2795 N N . LEU A 1 366 ? -7.829 4.112 -0.876 1.00 95.25 366 LEU A N 1
ATOM 2796 C CA . LEU A 1 366 ? -8.099 3.059 -1.845 1.00 95.25 366 LEU A CA 1
ATOM 2797 C C . LEU A 1 366 ? -6.784 2.455 -2.337 1.00 95.25 366 LEU A C 1
ATOM 2799 O O . LEU A 1 366 ? -5.945 3.133 -2.934 1.00 95.25 366 LEU A O 1
ATOM 2803 N N . THR A 1 367 ? -6.630 1.158 -2.096 1.00 95.06 367 THR A N 1
ATOM 2804 C CA . THR A 1 367 ? -5.556 0.338 -2.651 1.00 95.06 367 THR A CA 1
ATOM 2805 C C . THR A 1 367 ? -6.104 -0.593 -3.721 1.00 95.06 367 THR A C 1
ATOM 2807 O O . THR A 1 367 ? -7.270 -1.008 -3.699 1.00 95.06 367 THR A O 1
ATOM 2810 N N . LYS A 1 368 ? -5.262 -0.935 -4.694 1.00 93.25 368 LYS A N 1
ATOM 2811 C CA . LYS A 1 368 ? -5.614 -1.965 -5.670 1.00 93.25 368 LYS A CA 1
ATOM 2812 C C . LYS A 1 368 ? -5.725 -3.315 -4.955 1.00 93.25 368 LYS A C 1
ATOM 2814 O O . LYS A 1 368 ? -4.914 -3.677 -4.110 1.00 93.25 368 LYS A O 1
ATOM 2819 N N . ALA A 1 369 ? -6.786 -4.058 -5.265 1.00 90.50 369 ALA A N 1
ATOM 2820 C CA . ALA A 1 369 ? -7.127 -5.263 -4.519 1.00 90.50 369 ALA A CA 1
ATOM 2821 C C . ALA A 1 369 ? -5.983 -6.294 -4.548 1.00 90.50 369 ALA A C 1
ATOM 2823 O O . ALA A 1 369 ? -5.592 -6.764 -5.615 1.00 90.50 369 ALA A O 1
ATOM 2824 N N . GLY A 1 370 ? -5.490 -6.665 -3.363 1.00 89.81 370 GLY A N 1
ATOM 2825 C CA . GLY A 1 370 ? -4.393 -7.622 -3.195 1.00 89.81 370 GLY A CA 1
ATOM 2826 C C . GLY A 1 370 ? -2.986 -7.020 -3.261 1.00 89.81 370 GLY A C 1
ATOM 2827 O O . GLY A 1 370 ? -2.030 -7.782 -3.159 1.00 89.81 370 GLY A O 1
ATOM 2828 N N . THR A 1 371 ? -2.855 -5.699 -3.407 1.00 93.81 371 THR A N 1
ATOM 2829 C CA . THR A 1 371 ? -1.575 -4.975 -3.417 1.00 93.81 371 THR A CA 1
ATOM 2830 C C . THR A 1 371 ? -1.592 -3.822 -2.405 1.00 93.81 371 THR A C 1
ATOM 2832 O O . THR A 1 371 ? -2.624 -3.537 -1.790 1.00 93.81 371 THR A O 1
ATOM 2835 N N . ALA A 1 372 ? -0.451 -3.159 -2.207 1.00 94.50 372 ALA A N 1
ATOM 2836 C CA . ALA A 1 372 ? -0.340 -1.937 -1.403 1.00 94.50 372 ALA A CA 1
ATOM 2837 C C . ALA A 1 372 ? -0.351 -0.650 -2.256 1.00 94.50 372 ALA A C 1
ATOM 2839 O O . ALA A 1 372 ? -0.279 0.455 -1.711 1.00 94.50 372 ALA A O 1
ATOM 2840 N N . GLU A 1 373 ? -0.435 -0.781 -3.584 1.00 95.06 373 GLU A N 1
ATOM 2841 C CA . GLU A 1 373 ? -0.459 0.323 -4.550 1.00 95.06 373 GLU A CA 1
ATOM 2842 C C . GLU A 1 373 ? -1.668 1.251 -4.352 1.00 95.06 373 GLU A C 1
ATOM 2844 O O . GLU A 1 373 ? -2.816 0.797 -4.330 1.00 95.06 373 GLU A O 1
ATOM 2849 N N . THR A 1 374 ? -1.405 2.559 -4.277 1.00 96.06 374 THR A N 1
ATOM 2850 C CA . THR A 1 374 ? -2.431 3.618 -4.249 1.00 96.06 374 THR A CA 1
ATOM 2851 C C . THR A 1 374 ? -2.676 4.205 -5.647 1.00 96.06 374 THR A C 1
ATOM 2853 O O . THR A 1 374 ? -2.121 3.731 -6.641 1.00 96.06 374 THR A O 1
ATOM 2856 N N . SER A 1 375 ? -3.480 5.272 -5.746 1.00 93.69 375 SER A N 1
ATOM 2857 C CA . SER A 1 375 ? -3.706 5.998 -7.005 1.00 93.69 375 SER A CA 1
ATOM 2858 C C . SER A 1 375 ? -2.444 6.667 -7.578 1.00 93.69 375 SER A C 1
ATOM 2860 O O . SER A 1 375 ? -2.390 6.935 -8.779 1.00 93.69 375 SER A O 1
ATOM 2862 N N . ILE A 1 376 ? -1.414 6.921 -6.756 1.00 94.00 376 ILE A N 1
ATOM 2863 C CA . ILE A 1 376 ? -0.151 7.542 -7.181 1.00 94.00 376 ILE A CA 1
ATOM 2864 C C . ILE A 1 376 ? 0.980 6.509 -7.165 1.00 94.00 376 ILE A C 1
ATOM 2866 O O . ILE A 1 376 ? 1.324 5.938 -6.130 1.00 94.00 376 ILE A O 1
ATOM 2870 N N . LYS A 1 377 ? 1.635 6.321 -8.319 1.00 93.56 377 LYS A N 1
ATOM 2871 C CA . LYS A 1 377 ? 2.798 5.430 -8.449 1.00 93.56 377 LYS A CA 1
ATOM 2872 C C . LYS A 1 377 ? 3.942 5.882 -7.531 1.00 93.56 377 LYS A C 1
ATOM 2874 O O . LYS A 1 377 ? 4.404 7.017 -7.629 1.00 93.56 377 LYS A O 1
ATOM 2879 N N . GLY A 1 378 ? 4.444 4.963 -6.706 1.00 92.50 378 GLY A N 1
ATOM 2880 C CA . GLY A 1 378 ? 5.495 5.223 -5.715 1.00 92.50 378 GLY A CA 1
ATOM 2881 C C . GLY A 1 378 ? 4.977 5.594 -4.327 1.00 92.50 378 GLY A C 1
ATOM 2882 O O . GLY A 1 378 ? 5.787 5.763 -3.414 1.00 92.50 378 GLY A O 1
ATOM 2883 N N . VAL A 1 379 ? 3.655 5.685 -4.158 1.00 96.62 379 VAL A N 1
ATOM 2884 C CA . VAL A 1 379 ? 2.999 5.825 -2.859 1.00 96.62 379 VAL A CA 1
ATOM 2885 C C . VAL A 1 379 ? 2.223 4.548 -2.563 1.00 96.62 379 VAL A C 1
ATOM 2887 O O . VAL A 1 379 ? 1.365 4.129 -3.345 1.00 96.62 379 VAL A O 1
ATOM 2890 N N . PHE A 1 380 ? 2.519 3.944 -1.419 1.00 97.50 380 PHE A N 1
ATOM 2891 C CA . PHE A 1 380 ? 1.908 2.706 -0.949 1.00 97.50 380 PHE A CA 1
ATOM 2892 C C . PHE A 1 380 ? 1.173 2.959 0.366 1.00 97.50 380 PHE A C 1
ATOM 2894 O O . PHE A 1 380 ? 1.573 3.831 1.138 1.00 97.50 380 PHE A O 1
ATOM 2901 N N . ALA A 1 381 ? 0.121 2.196 0.651 1.00 97.19 381 ALA A N 1
ATOM 2902 C CA . ALA A 1 381 ? -0.611 2.274 1.914 1.00 97.19 381 ALA A CA 1
ATOM 2903 C C . ALA A 1 381 ? -0.671 0.902 2.594 1.00 97.19 381 ALA A C 1
ATOM 2905 O O . ALA A 1 381 ? -0.885 -0.116 1.940 1.00 97.19 381 ALA A O 1
ATOM 2906 N N . ALA A 1 382 ? -0.490 0.872 3.915 1.00 97.12 382 ALA A N 1
ATOM 2907 C CA . ALA A 1 382 ? -0.467 -0.360 4.695 1.00 97.12 382 ALA A CA 1
ATOM 2908 C C . ALA A 1 382 ? -1.173 -0.213 6.047 1.00 97.12 382 ALA A C 1
ATOM 2910 O O . ALA A 1 382 ? -1.140 0.832 6.696 1.00 97.12 382 ALA A O 1
ATOM 2911 N N . GLY A 1 383 ? -1.772 -1.309 6.500 1.00 96.12 383 GLY A N 1
ATOM 2912 C CA . GLY A 1 383 ? -2.503 -1.403 7.756 1.00 96.12 383 GLY A CA 1
ATOM 2913 C C . GLY A 1 383 ? -3.872 -0.740 7.726 1.00 96.12 383 GLY A C 1
ATOM 2914 O O . GLY A 1 383 ? -4.471 -0.554 6.666 1.00 96.12 383 GLY A O 1
ATOM 2915 N N . ASP A 1 384 ? -4.362 -0.385 8.908 1.00 95.00 384 ASP A N 1
ATOM 2916 C CA . ASP A 1 384 ? -5.730 0.096 9.123 1.00 95.00 384 ASP A CA 1
ATOM 2917 C C . ASP A 1 384 ? -6.079 1.388 8.363 1.00 95.00 384 ASP A C 1
ATOM 2919 O O . ASP A 1 384 ? -7.251 1.705 8.223 1.00 95.00 384 ASP A O 1
ATOM 2923 N N . VAL A 1 385 ? -5.105 2.133 7.825 1.00 95.06 385 VAL A N 1
ATOM 2924 C CA . VAL A 1 385 ? -5.383 3.327 6.997 1.00 95.06 385 VAL A CA 1
ATOM 2925 C C . VAL A 1 385 ? -6.073 2.980 5.663 1.00 95.06 385 VAL A C 1
ATOM 2927 O O . VAL A 1 385 ? -6.772 3.815 5.089 1.00 95.06 385 VAL A O 1
ATOM 2930 N N . GLN A 1 386 ? -5.899 1.742 5.186 1.00 95.00 386 GLN A N 1
ATOM 2931 C CA . GLN A 1 386 ? -6.523 1.205 3.967 1.00 95.00 386 GLN A CA 1
ATOM 2932 C C . GLN A 1 386 ? -7.416 -0.023 4.233 1.00 95.00 386 GLN A C 1
ATOM 2934 O O . GLN A 1 386 ? -8.253 -0.372 3.405 1.00 95.00 386 GLN A O 1
ATOM 2939 N N . ASP A 1 387 ? -7.304 -0.658 5.407 1.00 93.38 387 ASP A N 1
ATOM 2940 C CA . ASP A 1 387 ? -8.141 -1.797 5.797 1.00 93.38 387 ASP A CA 1
ATOM 2941 C C . ASP A 1 387 ? -9.239 -1.394 6.791 1.00 93.38 387 ASP A C 1
ATOM 2943 O O . ASP A 1 387 ? -9.011 -1.286 7.996 1.00 93.38 387 ASP A O 1
ATOM 2947 N N . LYS A 1 388 ? -10.474 -1.256 6.296 1.00 90.19 388 LYS A N 1
ATOM 2948 C CA . LYS A 1 388 ? -11.662 -1.076 7.147 1.00 90.19 388 LYS A CA 1
ATOM 2949 C C . LYS A 1 388 ? -12.331 -2.381 7.585 1.00 90.19 388 LYS A C 1
ATOM 2951 O O . LYS A 1 388 ? -13.243 -2.356 8.414 1.00 90.19 388 LYS A O 1
ATOM 2956 N N . ARG A 1 389 ? -11.917 -3.522 7.025 1.00 87.50 389 ARG A N 1
ATOM 2957 C CA . ARG A 1 389 ? -12.613 -4.807 7.171 1.00 87.50 389 ARG A CA 1
ATOM 2958 C C . ARG A 1 389 ? -12.056 -5.644 8.313 1.00 87.50 389 ARG A C 1
ATOM 2960 O O . ARG A 1 389 ? -12.850 -6.099 9.130 1.00 87.50 389 ARG A O 1
ATOM 2967 N N . TYR A 1 390 ? -10.743 -5.872 8.358 1.00 90.62 390 TYR A N 1
ATOM 2968 C CA . TYR A 1 390 ? -10.149 -6.785 9.341 1.00 90.62 390 TYR A CA 1
ATOM 2969 C C . TYR A 1 390 ? -9.647 -6.050 10.580 1.00 90.62 390 TYR A C 1
ATOM 2971 O O . TYR A 1 390 ? -10.016 -6.451 11.681 1.00 90.62 390 TYR A O 1
ATOM 2979 N N . ARG A 1 391 ? -8.869 -4.968 10.411 1.00 89.62 391 ARG A N 1
ATOM 2980 C CA . ARG A 1 391 ? -8.409 -4.089 11.509 1.00 89.62 391 ARG A CA 1
ATOM 2981 C C . ARG A 1 391 ? -7.745 -4.867 12.651 1.00 89.62 391 ARG A C 1
ATOM 2983 O O . ARG A 1 391 ? -8.192 -4.830 13.795 1.00 89.62 391 ARG A O 1
ATOM 2990 N N . GLN A 1 392 ? -6.732 -5.669 12.325 1.00 93.25 392 GLN A N 1
ATOM 2991 C CA . GLN A 1 392 ? -5.973 -6.462 13.296 1.00 93.25 392 GLN A CA 1
ATOM 2992 C C . GLN A 1 392 ? -4.476 -6.196 13.153 1.00 93.25 392 GLN A C 1
ATOM 2994 O O . GLN A 1 392 ? -3.966 -5.952 12.060 1.00 93.25 392 GLN A O 1
ATOM 2999 N N . ALA A 1 393 ? -3.737 -6.331 14.255 1.00 93.69 393 ALA A N 1
ATOM 3000 C CA . ALA A 1 393 ? -2.289 -6.137 14.260 1.00 93.69 393 ALA A CA 1
ATOM 3001 C C . ALA A 1 393 ? -1.562 -7.056 13.262 1.00 93.69 393 ALA A C 1
ATOM 3003 O O . ALA A 1 393 ? -0.638 -6.617 12.576 1.00 93.69 393 ALA A O 1
ATOM 3004 N N . ILE A 1 394 ? -2.001 -8.314 13.141 1.00 96.88 394 ILE A N 1
ATOM 3005 C CA . ILE A 1 394 ? -1.390 -9.294 12.234 1.00 96.88 394 ILE A CA 1
ATOM 3006 C C . ILE A 1 394 ? -1.697 -9.018 10.757 1.00 96.88 394 ILE A C 1
ATOM 3008 O O . ILE A 1 394 ? -0.805 -9.154 9.919 1.00 96.88 394 ILE A O 1
ATOM 3012 N N . THR A 1 395 ? -2.913 -8.571 10.419 1.00 96.44 395 THR A N 1
ATOM 3013 C CA . THR A 1 395 ? -3.242 -8.174 9.038 1.00 96.44 395 THR A CA 1
ATOM 3014 C C . THR A 1 395 ? -2.500 -6.897 8.663 1.00 96.44 395 THR A C 1
ATOM 3016 O O . THR A 1 395 ? -1.922 -6.813 7.579 1.00 96.44 395 THR A O 1
ATOM 3019 N N . SER A 1 396 ? -2.402 -5.950 9.601 1.00 96.56 396 SER A N 1
ATOM 3020 C CA . SER A 1 396 ? -1.577 -4.753 9.465 1.00 96.56 396 SER A CA 1
ATOM 3021 C C . SER A 1 396 ? -0.104 -5.091 9.214 1.00 96.56 396 SER A C 1
ATOM 3023 O O . SER A 1 396 ? 0.472 -4.591 8.249 1.00 96.56 396 SER A O 1
ATOM 3025 N N . ALA A 1 397 ? 0.495 -5.991 10.000 1.00 96.81 397 ALA A N 1
ATOM 3026 C CA . ALA A 1 397 ? 1.865 -6.455 9.774 1.00 96.81 397 ALA A CA 1
ATOM 3027 C C . ALA A 1 397 ? 2.038 -7.093 8.381 1.00 96.81 397 ALA A C 1
ATOM 3029 O O . ALA A 1 397 ? 2.958 -6.734 7.645 1.00 96.81 397 ALA A O 1
ATOM 3030 N N . GLY A 1 398 ? 1.112 -7.970 7.975 1.00 97.19 398 GLY A N 1
ATOM 3031 C CA . GLY A 1 398 ? 1.120 -8.593 6.648 1.00 97.19 398 GLY A CA 1
ATOM 3032 C C . GLY A 1 398 ? 1.070 -7.577 5.502 1.00 97.19 398 GLY A C 1
ATOM 3033 O O . GLY A 1 398 ? 1.890 -7.637 4.591 1.00 97.19 398 GLY A O 1
ATOM 3034 N N . SER A 1 399 ? 0.172 -6.593 5.576 1.00 97.44 399 SER A N 1
ATOM 3035 C CA . SER A 1 399 ? 0.098 -5.520 4.570 1.00 97.44 399 SER A CA 1
ATOM 3036 C C . SER A 1 399 ? 1.333 -4.606 4.570 1.00 97.44 399 SER A C 1
ATOM 3038 O O . SER A 1 399 ? 1.748 -4.136 3.515 1.00 97.44 399 SER A O 1
ATOM 3040 N N . GLY A 1 400 ? 1.983 -4.405 5.723 1.00 97.00 400 GLY A N 1
ATOM 3041 C CA . GLY A 1 400 ? 3.263 -3.695 5.812 1.00 97.00 400 GLY A CA 1
ATOM 3042 C C . GLY A 1 400 ? 4.391 -4.413 5.067 1.00 97.00 400 GLY A C 1
ATOM 3043 O O . GLY A 1 400 ? 5.188 -3.775 4.385 1.00 97.00 400 GLY A O 1
ATOM 3044 N N . CYS A 1 401 ? 4.424 -5.747 5.141 1.00 97.56 401 CYS A N 1
ATOM 3045 C CA . CYS A 1 401 ? 5.327 -6.568 4.332 1.00 97.56 401 CYS A CA 1
ATOM 3046 C C . CYS A 1 401 ? 5.058 -6.386 2.828 1.00 97.56 401 CYS A C 1
ATOM 3048 O O . CYS A 1 401 ? 5.997 -6.136 2.074 1.00 97.56 401 CYS A O 1
ATOM 3050 N N . MET A 1 402 ? 3.789 -6.431 2.401 1.00 97.38 402 MET A N 1
ATOM 3051 C CA . MET A 1 402 ? 3.411 -6.212 0.995 1.00 97.38 402 MET A CA 1
ATOM 3052 C C . MET A 1 402 ? 3.895 -4.848 0.485 1.00 97.38 402 MET A C 1
ATOM 3054 O O . MET A 1 402 ? 4.566 -4.784 -0.541 1.00 97.38 402 MET A O 1
ATOM 3058 N N . ALA A 1 403 ? 3.650 -3.775 1.245 1.00 97.25 403 ALA A N 1
ATOM 3059 C CA . ALA A 1 403 ? 4.084 -2.428 0.877 1.00 97.25 403 ALA A CA 1
ATOM 3060 C C . ALA A 1 403 ? 5.609 -2.295 0.754 1.00 97.25 403 ALA A C 1
ATOM 3062 O O . ALA A 1 403 ? 6.097 -1.630 -0.157 1.00 97.25 403 ALA A O 1
ATOM 3063 N N . ALA A 1 404 ? 6.373 -2.940 1.640 1.00 96.38 404 ALA A N 1
ATOM 3064 C CA . ALA A 1 404 ? 7.831 -2.941 1.554 1.00 96.38 404 ALA A CA 1
ATOM 3065 C C . ALA A 1 404 ? 8.354 -3.660 0.306 1.00 96.38 404 ALA A C 1
ATOM 3067 O O . ALA A 1 404 ? 9.252 -3.143 -0.354 1.00 96.38 404 ALA A O 1
ATOM 3068 N N . LEU A 1 405 ? 7.801 -4.830 -0.019 1.00 96.06 405 LEU A N 1
ATOM 3069 C CA . LEU A 1 405 ? 8.221 -5.605 -1.189 1.00 96.06 405 LEU A CA 1
ATOM 3070 C C . LEU A 1 405 ? 7.858 -4.900 -2.504 1.00 96.06 405 LEU A C 1
ATOM 3072 O O . LEU A 1 405 ? 8.641 -4.912 -3.447 1.00 96.06 405 LEU A O 1
ATOM 3076 N N . GLU A 1 406 ? 6.699 -4.244 -2.568 1.00 95.81 406 GLU A N 1
ATOM 3077 C CA . GLU A 1 406 ? 6.302 -3.466 -3.748 1.00 95.81 406 GLU A CA 1
ATOM 3078 C C . GLU A 1 406 ? 7.142 -2.191 -3.917 1.00 95.81 406 GLU A C 1
ATOM 3080 O O . GLU A 1 406 ? 7.536 -1.857 -5.037 1.00 95.81 406 GLU A O 1
ATOM 3085 N N . ALA A 1 407 ? 7.474 -1.505 -2.817 1.00 94.94 407 ALA A N 1
ATOM 3086 C CA . ALA A 1 407 ? 8.366 -0.349 -2.849 1.00 94.94 407 ALA A CA 1
ATOM 3087 C C . ALA A 1 407 ? 9.791 -0.731 -3.276 1.00 94.94 407 ALA A C 1
ATOM 3089 O O . ALA A 1 407 ? 10.383 -0.041 -4.105 1.00 94.94 407 ALA A O 1
ATOM 3090 N N . GLU A 1 408 ? 10.330 -1.836 -2.751 1.00 93.81 408 GLU A N 1
ATOM 3091 C CA . GLU A 1 408 ? 11.647 -2.358 -3.133 1.00 93.81 408 GLU A CA 1
ATOM 3092 C C . GLU A 1 408 ? 11.695 -2.723 -4.616 1.00 93.81 408 GLU A C 1
ATOM 3094 O O . GLU A 1 408 ? 12.581 -2.250 -5.327 1.00 93.81 408 GLU A O 1
ATOM 3099 N N . ARG A 1 409 ? 10.685 -3.449 -5.107 1.00 92.31 409 ARG A N 1
ATOM 3100 C CA . ARG A 1 409 ? 10.569 -3.789 -6.525 1.00 92.31 409 ARG A CA 1
ATOM 3101 C C . ARG A 1 409 ? 10.546 -2.550 -7.417 1.00 92.31 409 ARG A C 1
ATOM 3103 O O . ARG A 1 409 ? 11.253 -2.509 -8.420 1.00 92.31 409 ARG A O 1
ATOM 3110 N N . LEU A 1 410 ? 9.748 -1.541 -7.063 1.00 92.25 410 LEU A N 1
ATOM 3111 C CA . LEU A 1 410 ? 9.673 -0.302 -7.836 1.00 92.25 410 LEU A CA 1
ATOM 3112 C C . LEU A 1 410 ? 11.026 0.419 -7.883 1.00 92.25 410 LEU A C 1
ATOM 3114 O O . LEU A 1 410 ? 11.433 0.892 -8.942 1.00 92.25 410 LEU A O 1
ATO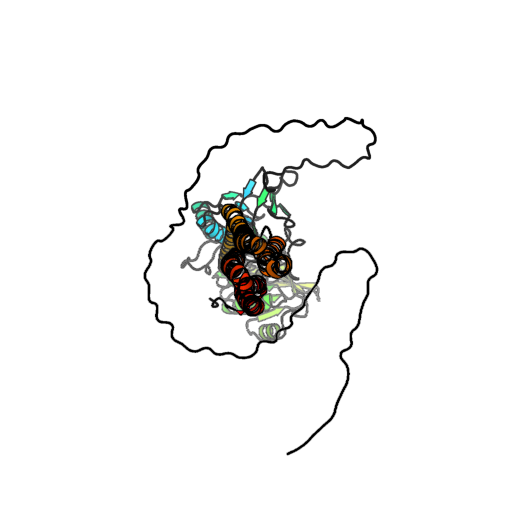M 3118 N N . LEU A 1 411 ? 11.714 0.510 -6.743 1.00 89.75 411 LEU A N 1
ATOM 3119 C CA . LEU A 1 411 ? 13.031 1.138 -6.665 1.00 89.75 411 LEU A CA 1
ATOM 3120 C C . LEU A 1 411 ? 14.070 0.363 -7.485 1.00 89.75 411 LEU A C 1
ATOM 3122 O O . LEU A 1 411 ? 14.857 0.989 -8.188 1.00 89.75 411 LEU A O 1
ATOM 3126 N N . ALA A 1 412 ? 14.040 -0.972 -7.459 1.00 85.94 412 ALA A N 1
ATOM 3127 C CA . ALA A 1 412 ? 14.923 -1.811 -8.266 1.00 85.94 412 ALA A CA 1
ATOM 3128 C C . ALA A 1 412 ? 14.690 -1.613 -9.777 1.00 85.94 412 ALA A C 1
ATOM 3130 O O . ALA A 1 412 ? 15.644 -1.393 -10.522 1.00 85.94 412 ALA A O 1
ATOM 3131 N N . GLU A 1 413 ? 13.427 -1.602 -10.224 1.00 83.25 413 GLU A N 1
ATOM 3132 C CA . GLU A 1 413 ? 13.060 -1.326 -11.624 1.00 83.25 413 GLU A CA 1
ATOM 3133 C C . GLU A 1 413 ? 13.538 0.068 -12.083 1.00 83.25 413 GLU A C 1
ATOM 3135 O O . GLU A 1 413 ? 13.906 0.269 -13.243 1.00 83.25 413 GLU A O 1
ATOM 3140 N N . GLU A 1 414 ? 13.545 1.052 -11.181 1.00 81.44 414 GLU A N 1
ATOM 3141 C CA . GLU A 1 414 ? 13.995 2.413 -11.480 1.00 81.44 414 GLU A CA 1
ATOM 3142 C C . GLU A 1 414 ? 15.516 2.578 -11.426 1.00 81.44 414 GLU A C 1
ATOM 3144 O O . GLU A 1 414 ? 16.062 3.331 -12.235 1.00 81.44 414 GLU A O 1
ATOM 3149 N N . GLU A 1 415 ? 16.212 1.858 -10.544 1.00 73.50 415 GLU A N 1
ATOM 3150 C CA . GLU A 1 415 ? 17.677 1.807 -10.508 1.00 73.50 415 GLU A CA 1
ATOM 3151 C C . GLU A 1 415 ? 18.253 1.134 -11.759 1.00 73.50 415 GLU A C 1
ATOM 3153 O O . GLU A 1 415 ? 19.190 1.673 -12.352 1.00 73.50 415 GLU A O 1
ATOM 3158 N N . GLU A 1 416 ? 17.647 0.038 -12.235 1.00 61.97 416 GLU A N 1
ATOM 3159 C CA . GLU A 1 416 ? 18.010 -0.582 -13.520 1.00 61.97 416 GLU A CA 1
ATOM 3160 C C . GLU A 1 416 ? 17.844 0.386 -14.702 1.00 61.97 416 GLU A C 1
ATOM 3162 O O . GLU A 1 416 ? 18.600 0.333 -15.676 1.00 61.97 416 GLU A O 1
ATOM 3167 N N . LEU A 1 417 ? 16.885 1.312 -14.611 1.00 52.88 417 LEU A N 1
ATOM 3168 C CA . LEU A 1 417 ? 16.679 2.358 -15.610 1.00 52.88 417 LEU A CA 1
ATOM 3169 C C . LEU A 1 417 ? 17.672 3.528 -15.497 1.00 52.88 417 LEU A C 1
ATOM 3171 O O . LEU A 1 417 ? 17.949 4.177 -16.510 1.00 52.88 417 LEU A O 1
ATOM 3175 N N . TYR A 1 418 ? 18.165 3.833 -14.291 1.00 48.09 418 TYR A N 1
ATOM 3176 C CA . TYR A 1 418 ? 19.028 4.988 -14.005 1.00 48.09 418 TYR A CA 1
ATOM 3177 C C . TYR A 1 418 ? 20.528 4.687 -14.065 1.00 48.09 418 TYR A C 1
ATOM 3179 O O . TYR A 1 418 ? 21.311 5.626 -14.252 1.00 48.09 418 TYR A O 1
ATOM 3187 N N . ASP A 1 419 ? 20.956 3.426 -13.941 1.00 43.91 419 ASP A N 1
ATOM 3188 C CA . ASP A 1 419 ? 22.358 3.060 -14.145 1.00 43.91 419 ASP A CA 1
ATOM 3189 C C . ASP A 1 419 ? 22.709 3.211 -15.640 1.00 43.91 419 ASP A C 1
ATOM 3191 O O . ASP A 1 419 ? 22.562 2.313 -16.475 1.00 43.91 419 ASP A O 1
ATOM 3195 N N . GLY A 1 420 ? 23.150 4.422 -16.003 1.00 42.84 420 GLY A N 1
ATOM 3196 C CA . GLY A 1 420 ? 23.432 4.908 -17.360 1.00 42.84 420 GLY A CA 1
ATOM 3197 C C . GLY A 1 420 ? 24.474 4.114 -18.161 1.00 42.84 420 GLY A C 1
ATOM 3198 O O . GLY A 1 420 ? 24.834 4.513 -19.269 1.00 42.84 420 GLY A O 1
ATOM 3199 N N . ARG A 1 421 ? 24.934 2.968 -17.654 1.00 43.41 421 ARG A N 1
ATOM 3200 C CA . ARG A 1 421 ? 25.698 1.975 -18.416 1.00 43.41 421 ARG A CA 1
ATOM 3201 C C . ARG A 1 421 ? 24.846 1.296 -19.491 1.00 43.41 421 ARG A C 1
ATOM 3203 O O . ARG A 1 421 ? 25.384 0.945 -20.540 1.00 43.41 421 ARG A O 1
ATOM 3210 N N . VAL A 1 422 ? 23.530 1.174 -19.290 1.00 47.41 422 VAL A N 1
ATOM 3211 C CA . VAL A 1 422 ? 22.636 0.521 -20.266 1.00 47.41 422 VAL A CA 1
ATOM 3212 C C . VAL A 1 422 ? 22.187 1.481 -21.371 1.00 47.41 422 VAL A C 1
ATOM 3214 O O . VAL A 1 422 ? 22.137 1.083 -22.530 1.00 47.41 422 VAL A O 1
ATOM 3217 N N . VAL A 1 423 ? 21.958 2.766 -21.072 1.00 47.50 423 VAL A N 1
ATOM 3218 C CA . VAL A 1 423 ? 21.551 3.763 -22.087 1.00 47.50 423 VAL A CA 1
ATOM 3219 C C . VAL A 1 423 ? 22.682 4.042 -23.084 1.00 47.50 423 VAL A C 1
ATOM 3221 O O . VAL A 1 423 ? 22.439 4.115 -24.289 1.00 47.50 423 VAL A O 1
ATOM 3224 N N . GLY A 1 424 ? 23.933 4.113 -22.608 1.00 50.81 424 GLY A N 1
ATOM 3225 C CA . GLY A 1 424 ? 25.109 4.222 -23.475 1.00 50.81 424 GLY A CA 1
ATOM 3226 C C . GLY A 1 424 ? 25.305 2.987 -24.359 1.00 50.81 424 GLY A C 1
ATOM 3227 O O . GLY A 1 424 ? 25.544 3.127 -25.555 1.00 50.81 424 GLY A O 1
ATOM 3228 N N . GLY A 1 425 ? 25.140 1.783 -23.798 1.00 57.34 425 GLY A N 1
ATOM 3229 C CA . GLY A 1 425 ? 25.230 0.526 -24.548 1.00 57.34 425 GLY A CA 1
ATOM 3230 C C . GLY A 1 425 ? 24.094 0.335 -25.557 1.00 57.34 425 GLY A C 1
ATOM 3231 O O . GLY A 1 425 ? 24.332 -0.124 -26.670 1.00 57.34 425 GLY A O 1
ATOM 3232 N N . LEU A 1 426 ? 22.868 0.727 -25.215 1.00 62.56 426 LEU A N 1
ATOM 3233 C CA . LEU A 1 426 ? 21.703 0.538 -26.075 1.00 62.56 426 LEU A CA 1
ATOM 3234 C C . LEU A 1 426 ? 21.682 1.530 -27.238 1.00 62.56 426 LEU A C 1
ATOM 3236 O O . LEU A 1 426 ? 21.487 1.121 -28.381 1.00 62.56 426 LEU A O 1
ATOM 3240 N N . LEU A 1 427 ? 21.957 2.813 -26.973 1.00 67.50 427 LEU A N 1
ATOM 3241 C CA . LEU A 1 427 ? 22.133 3.800 -28.038 1.00 67.50 427 LEU A CA 1
ATOM 3242 C C . LEU A 1 427 ? 23.294 3.394 -28.954 1.00 67.50 427 LEU A C 1
ATOM 3244 O O . LEU A 1 427 ? 23.183 3.497 -30.172 1.00 67.50 427 LEU A O 1
ATOM 3248 N N . PHE A 1 428 ? 24.375 2.856 -28.384 1.00 74.50 428 PHE A N 1
ATOM 3249 C CA . PHE A 1 428 ? 25.488 2.306 -29.151 1.00 74.50 428 PHE A CA 1
ATOM 3250 C C . PHE A 1 428 ? 25.057 1.148 -30.066 1.00 74.50 428 PHE A C 1
ATOM 3252 O O . PHE A 1 428 ? 25.397 1.164 -31.246 1.00 74.50 428 PHE A O 1
ATOM 3259 N N . VAL A 1 429 ? 24.255 0.195 -29.580 1.00 80.81 429 VAL A N 1
ATOM 3260 C CA . VAL A 1 429 ? 23.740 -0.936 -30.379 1.00 80.81 429 VAL A CA 1
ATOM 3261 C C . VAL A 1 429 ? 22.836 -0.466 -31.528 1.00 80.81 429 VAL A C 1
ATOM 3263 O O . VAL A 1 429 ? 22.968 -0.942 -32.657 1.00 80.81 429 VAL A O 1
ATOM 3266 N N . VAL A 1 430 ? 21.962 0.511 -31.283 1.00 83.06 430 VAL A N 1
ATOM 3267 C CA . VAL A 1 430 ? 21.087 1.086 -32.324 1.00 83.06 430 VAL A CA 1
ATOM 3268 C C . VAL A 1 430 ? 21.899 1.838 -33.375 1.00 83.06 430 VAL A C 1
ATOM 3270 O O . VAL A 1 430 ? 21.720 1.634 -34.578 1.00 83.06 430 VAL A O 1
ATOM 3273 N N . VAL A 1 431 ? 22.852 2.662 -32.933 1.00 85.69 431 VAL A N 1
ATOM 3274 C CA . VAL A 1 431 ? 23.761 3.394 -33.822 1.00 85.69 431 VAL A CA 1
ATOM 3275 C C . VAL A 1 431 ? 24.613 2.424 -34.644 1.00 85.69 431 VAL A C 1
ATOM 3277 O O . VAL A 1 431 ? 24.840 2.675 -35.829 1.00 85.69 431 VAL A O 1
ATOM 3280 N N . GLN A 1 432 ? 25.030 1.286 -34.081 1.00 87.81 432 GLN A N 1
ATOM 3281 C CA . GLN A 1 432 ? 25.691 0.214 -34.832 1.00 87.81 432 GLN A CA 1
ATOM 3282 C C . GLN A 1 432 ? 24.776 -0.396 -35.905 1.00 87.81 432 GLN A C 1
ATOM 3284 O O . GLN A 1 432 ? 25.247 -0.668 -37.011 1.00 87.81 432 GLN A O 1
ATOM 3289 N N . GLY A 1 433 ? 23.477 -0.551 -35.634 1.00 89.38 433 GLY A N 1
ATOM 3290 C CA . GLY A 1 433 ? 22.474 -0.940 -36.632 1.00 89.38 433 GLY A CA 1
ATOM 3291 C C . GLY A 1 433 ? 22.419 0.034 -37.812 1.00 89.38 433 GLY A C 1
ATOM 3292 O O . GLY A 1 433 ? 22.656 -0.362 -38.954 1.00 89.38 433 GLY A O 1
ATOM 3293 N N . CYS A 1 434 ? 22.224 1.327 -37.542 1.00 89.94 434 CYS A N 1
ATOM 3294 C CA . CYS A 1 434 ? 22.214 2.371 -38.577 1.00 89.94 434 CYS A CA 1
ATOM 3295 C C . CYS A 1 434 ? 23.531 2.443 -39.363 1.00 89.94 434 CYS A C 1
ATOM 3297 O O . CYS A 1 434 ? 23.534 2.618 -40.585 1.00 89.94 434 CYS A O 1
ATOM 3299 N N . THR A 1 435 ? 24.659 2.325 -38.659 1.00 91.88 435 THR A N 1
ATOM 3300 C CA . THR A 1 435 ? 25.994 2.428 -39.258 1.00 91.88 435 THR A CA 1
ATOM 3301 C C . THR A 1 435 ? 26.279 1.223 -40.145 1.00 91.88 435 THR A C 1
ATOM 3303 O O . THR A 1 435 ? 26.740 1.388 -41.271 1.00 91.88 435 THR A O 1
ATOM 3306 N N . SER A 1 436 ? 25.969 0.010 -39.681 1.00 93.00 436 SER A N 1
ATOM 3307 C CA . SER A 1 436 ? 26.193 -1.218 -40.453 1.00 93.00 436 SER A CA 1
ATOM 3308 C C . SER A 1 436 ? 25.353 -1.265 -41.732 1.00 93.00 436 SER A C 1
ATOM 3310 O O . SER A 1 436 ? 25.885 -1.630 -42.783 1.00 93.00 436 SER A O 1
ATOM 3312 N N . ALA A 1 437 ? 24.095 -0.810 -41.684 1.00 94.12 437 ALA A N 1
ATOM 3313 C CA . ALA A 1 437 ? 23.232 -0.713 -42.860 1.00 94.12 437 ALA A CA 1
ATOM 3314 C C . ALA A 1 437 ? 23.842 0.172 -43.959 1.00 94.12 437 ALA A C 1
ATOM 3316 O O . ALA A 1 437 ? 23.952 -0.261 -45.107 1.00 94.12 437 ALA A O 1
ATOM 3317 N N . ILE A 1 438 ? 24.289 1.386 -43.617 1.00 94.69 438 ILE A N 1
ATOM 3318 C CA . ILE A 1 438 ? 24.882 2.328 -44.582 1.00 94.69 438 ILE A CA 1
ATOM 3319 C C . ILE A 1 438 ? 26.262 1.862 -45.044 1.00 94.69 438 ILE A C 1
ATOM 3321 O O . ILE A 1 438 ? 26.539 1.847 -46.241 1.00 94.69 438 ILE A O 1
ATOM 3325 N N . VAL A 1 439 ? 27.147 1.482 -44.120 1.00 96.00 439 VAL A N 1
ATOM 3326 C CA . VAL A 1 439 ? 28.546 1.187 -44.458 1.00 96.00 439 VAL A CA 1
ATOM 3327 C C . VAL A 1 439 ? 28.630 -0.004 -45.407 1.00 96.00 439 VAL A C 1
ATOM 3329 O O . VAL A 1 439 ? 29.271 0.094 -46.454 1.00 96.00 439 VAL A O 1
ATOM 3332 N N . PHE A 1 440 ? 27.952 -1.112 -45.101 1.00 96.00 440 PHE A N 1
ATOM 3333 C CA . PHE A 1 440 ? 28.051 -2.310 -45.934 1.00 96.00 440 PHE A CA 1
ATOM 3334 C C . PHE A 1 440 ? 27.353 -2.158 -47.292 1.00 96.00 440 PHE A C 1
ATOM 3336 O O . PHE A 1 440 ? 27.905 -2.603 -48.301 1.00 96.00 440 PHE A O 1
ATOM 3343 N N . THR A 1 441 ? 26.205 -1.473 -47.360 1.00 96.19 441 THR A N 1
ATOM 3344 C CA . THR A 1 441 ? 25.536 -1.207 -48.648 1.00 96.19 441 THR A CA 1
ATOM 3345 C C . THR A 1 441 ? 26.352 -0.263 -49.532 1.00 96.19 441 THR A C 1
ATOM 3347 O O . THR A 1 441 ? 26.494 -0.527 -50.726 1.00 96.19 441 THR A O 1
ATOM 3350 N N . CYS A 1 442 ? 26.977 0.775 -48.964 1.00 96.56 442 CYS A N 1
ATOM 3351 C CA . CYS A 1 442 ? 27.882 1.671 -49.692 1.00 96.56 442 CYS A CA 1
ATOM 3352 C C . CYS A 1 442 ? 29.153 0.962 -50.183 1.00 96.56 442 CYS A C 1
ATOM 3354 O O . CYS A 1 442 ? 29.609 1.218 -51.300 1.00 96.56 442 CYS A O 1
ATOM 3356 N N . ILE A 1 443 ? 29.727 0.045 -49.396 1.00 97.25 443 ILE A N 1
ATOM 3357 C CA . ILE A 1 443 ? 30.867 -0.773 -49.847 1.00 97.25 443 ILE A CA 1
ATOM 3358 C C . ILE A 1 443 ? 30.444 -1.666 -51.023 1.00 97.25 443 ILE A C 1
ATOM 3360 O O . ILE A 1 443 ? 31.147 -1.721 -52.031 1.00 97.25 443 ILE A O 1
ATOM 3364 N N . GLY A 1 444 ? 29.274 -2.307 -50.945 1.00 95.88 444 GLY A N 1
ATOM 3365 C CA . GLY A 1 444 ? 28.730 -3.097 -52.054 1.00 95.88 444 GLY A CA 1
ATOM 3366 C C . GLY A 1 444 ? 28.526 -2.265 -53.320 1.00 95.88 444 GLY A C 1
ATOM 3367 O O . GLY A 1 444 ? 29.014 -2.630 -54.392 1.00 95.88 444 GLY A O 1
ATOM 3368 N N . ALA A 1 445 ? 27.855 -1.120 -53.191 1.00 96.31 445 ALA A N 1
ATOM 3369 C CA . ALA A 1 445 ? 27.568 -0.213 -54.298 1.00 96.31 445 ALA A CA 1
ATOM 3370 C C . ALA A 1 445 ? 28.844 0.353 -54.941 1.00 96.31 445 ALA A C 1
ATOM 3372 O O . ALA A 1 445 ? 28.961 0.386 -56.170 1.00 96.31 445 ALA A O 1
ATOM 3373 N N . SER A 1 446 ? 29.826 0.757 -54.127 1.00 96.75 446 SER A N 1
ATOM 3374 C CA . SER A 1 446 ? 31.107 1.281 -54.615 1.00 96.75 446 SER A CA 1
ATOM 3375 C C . SER A 1 446 ? 31.916 0.216 -55.356 1.00 96.75 446 SER A C 1
ATOM 3377 O O . SER A 1 446 ? 32.399 0.488 -56.456 1.00 96.75 446 SER A O 1
ATOM 3379 N N . TYR A 1 447 ? 31.997 -1.011 -54.830 1.00 97.06 447 TYR A N 1
ATOM 3380 C CA . TYR A 1 447 ? 32.655 -2.122 -55.521 1.00 97.06 447 TYR A CA 1
ATOM 3381 C C . TYR A 1 447 ? 31.954 -2.470 -56.839 1.00 97.06 447 TYR A C 1
ATOM 3383 O O . TYR A 1 447 ? 32.610 -2.571 -57.880 1.00 97.06 447 TYR A O 1
ATOM 3391 N N . GLY A 1 448 ? 30.623 -2.610 -56.812 1.00 95.56 448 GLY A N 1
ATOM 3392 C CA . GLY A 1 448 ? 29.817 -2.918 -57.993 1.00 95.56 448 GLY A CA 1
ATOM 3393 C C . GLY A 1 448 ? 29.992 -1.878 -59.099 1.00 95.56 448 GLY A C 1
ATOM 3394 O O . GLY A 1 448 ? 30.212 -2.229 -60.262 1.00 95.56 448 GLY A O 1
ATOM 3395 N N . THR A 1 449 ? 29.996 -0.600 -58.716 1.00 95.50 449 THR A N 1
ATOM 3396 C CA . THR A 1 449 ? 30.235 0.540 -59.610 1.00 95.50 449 THR A CA 1
ATOM 3397 C C . THR A 1 449 ? 31.649 0.520 -60.179 1.00 95.50 449 THR A C 1
ATOM 3399 O O . THR A 1 449 ? 31.822 0.602 -61.395 1.00 95.50 449 THR A O 1
ATOM 3402 N N . ALA A 1 450 ? 32.666 0.364 -59.326 1.00 95.69 450 ALA A N 1
ATOM 3403 C CA . ALA A 1 450 ? 34.063 0.376 -59.742 1.00 95.69 450 ALA A CA 1
ATOM 3404 C C . ALA A 1 450 ? 34.369 -0.760 -60.727 1.00 95.69 450 ALA A C 1
ATOM 3406 O O . ALA A 1 450 ? 34.925 -0.519 -61.798 1.00 95.69 450 ALA A O 1
ATOM 3407 N N . LYS A 1 451 ? 33.964 -1.997 -60.408 1.00 96.31 451 LYS A N 1
ATOM 3408 C CA . LYS A 1 451 ? 34.233 -3.162 -61.265 1.00 96.31 451 LYS A CA 1
ATOM 3409 C C . LYS A 1 451 ? 33.471 -3.110 -62.583 1.00 96.31 451 LYS A C 1
ATOM 3411 O O . LYS A 1 451 ? 34.073 -3.353 -63.627 1.00 96.31 451 LYS A O 1
ATOM 3416 N N . SER A 1 452 ? 32.202 -2.710 -62.558 1.00 93.69 452 SER A N 1
ATOM 3417 C CA . SER A 1 452 ? 31.426 -2.508 -63.787 1.00 93.69 452 SER A CA 1
ATOM 3418 C C . SER A 1 452 ? 32.023 -1.399 -64.657 1.00 93.69 452 SER A C 1
ATOM 3420 O O . SER A 1 452 ? 32.103 -1.547 -65.875 1.00 93.69 452 SER A O 1
ATOM 3422 N N . GLY A 1 453 ? 32.519 -0.321 -64.039 1.00 93.19 453 GLY A N 1
ATOM 3423 C CA . GLY A 1 453 ? 33.208 0.772 -64.725 1.00 93.19 453 GLY A CA 1
ATOM 3424 C C . GLY A 1 453 ? 34.463 0.318 -65.472 1.00 93.19 453 GLY A C 1
ATOM 3425 O O . GLY A 1 453 ? 34.678 0.736 -66.606 1.00 93.19 453 GLY A O 1
ATOM 3426 N N . VAL A 1 454 ? 35.252 -0.601 -64.902 1.00 93.69 454 VAL A N 1
ATOM 3427 C CA . VAL A 1 454 ? 36.405 -1.199 -65.603 1.00 93.69 454 VAL A CA 1
ATOM 3428 C C . VAL A 1 454 ? 35.954 -1.972 -66.850 1.00 93.69 454 VAL A C 1
ATOM 3430 O O . VAL A 1 454 ? 36.591 -1.861 -67.901 1.00 93.69 454 VAL A O 1
ATOM 3433 N N . GLY A 1 455 ? 34.844 -2.711 -66.764 1.00 91.06 455 GLY A N 1
ATOM 3434 C CA . GLY A 1 455 ? 34.245 -3.393 -67.915 1.00 91.06 455 GLY A CA 1
ATOM 3435 C C . GLY A 1 455 ? 33.823 -2.420 -69.018 1.00 91.06 455 GLY A C 1
ATOM 3436 O O . GLY A 1 455 ? 34.132 -2.642 -70.190 1.00 91.06 455 GLY A O 1
ATOM 3437 N N . ILE A 1 456 ? 33.189 -1.303 -68.644 1.00 92.62 456 ILE A N 1
ATOM 3438 C CA . ILE A 1 456 ? 32.778 -0.238 -69.573 1.00 92.62 456 ILE A CA 1
ATOM 3439 C C . ILE A 1 456 ? 33.993 0.424 -70.230 1.00 92.62 456 ILE A C 1
ATOM 3441 O O . ILE A 1 456 ? 33.992 0.605 -71.445 1.00 92.62 456 ILE A O 1
ATOM 3445 N N . SER A 1 457 ? 35.046 0.731 -69.470 1.00 90.44 457 SER A N 1
ATOM 3446 C CA . SER A 1 457 ? 36.282 1.319 -70.007 1.00 90.44 457 SER A CA 1
ATOM 3447 C C . SER A 1 457 ? 37.016 0.382 -70.967 1.00 90.44 457 SER A C 1
ATOM 3449 O O . SER A 1 457 ? 37.613 0.832 -71.937 1.00 90.44 457 SER A O 1
ATOM 3451 N N . ALA A 1 458 ? 36.968 -0.933 -70.736 1.00 88.31 458 ALA A N 1
ATOM 3452 C CA . ALA A 1 458 ? 37.506 -1.900 -71.693 1.00 88.31 458 ALA A CA 1
ATOM 3453 C C . ALA A 1 458 ? 36.641 -1.978 -72.965 1.00 88.31 458 ALA A C 1
ATOM 3455 O O . ALA A 1 458 ? 37.158 -2.090 -74.074 1.00 88.31 458 ALA A O 1
ATOM 3456 N N . MET A 1 459 ? 35.319 -1.895 -72.808 1.00 88.19 459 MET A N 1
ATOM 3457 C CA . MET A 1 459 ? 34.358 -1.889 -73.909 1.00 88.19 459 MET A CA 1
ATOM 3458 C C . MET A 1 459 ? 34.463 -0.621 -74.770 1.00 88.19 459 MET A C 1
ATOM 3460 O O . MET A 1 459 ? 34.387 -0.722 -75.992 1.00 88.19 459 MET A O 1
ATOM 3464 N N . SER A 1 460 ? 34.669 0.558 -74.182 1.00 86.25 460 SER A N 1
ATOM 3465 C CA . SER A 1 460 ? 34.695 1.833 -74.919 1.00 86.25 460 SER A CA 1
ATOM 3466 C C . SER A 1 460 ? 35.800 1.898 -75.977 1.00 86.25 460 SER A C 1
ATOM 3468 O O . SER A 1 460 ? 35.620 2.551 -77.002 1.00 86.25 460 SER A O 1
ATOM 3470 N N . VAL A 1 461 ? 36.897 1.163 -75.774 1.00 88.25 461 VAL A N 1
ATOM 3471 C CA . VAL A 1 461 ? 37.984 1.023 -76.755 1.00 88.25 461 VAL A CA 1
ATOM 3472 C C . VAL A 1 461 ? 37.599 0.086 -77.907 1.00 88.25 461 VAL A C 1
ATOM 3474 O O . VAL A 1 461 ? 38.058 0.272 -79.029 1.00 88.25 461 VAL A O 1
ATOM 3477 N N . ILE A 1 462 ? 36.752 -0.918 -77.650 1.00 87.38 462 ILE A N 1
ATOM 3478 C CA . ILE A 1 462 ? 36.392 -1.954 -78.631 1.00 87.38 462 ILE A CA 1
ATOM 3479 C C . ILE A 1 462 ? 35.181 -1.530 -79.477 1.00 87.38 462 ILE A C 1
ATOM 3481 O O . ILE A 1 462 ? 35.231 -1.633 -80.699 1.00 87.38 462 ILE A O 1
ATOM 3485 N N . ARG A 1 463 ? 34.084 -1.079 -78.846 1.00 87.88 463 ARG A N 1
ATOM 3486 C CA . ARG A 1 463 ? 32.868 -0.578 -79.523 1.00 87.88 463 ARG A CA 1
ATOM 3487 C C . ARG A 1 463 ? 32.225 0.590 -78.762 1.00 87.88 463 ARG A C 1
ATOM 3489 O O . ARG A 1 463 ? 31.389 0.366 -77.879 1.00 87.88 463 ARG A O 1
ATOM 3496 N N . PRO A 1 464 ? 32.589 1.841 -79.093 1.00 86.38 464 PRO A N 1
ATOM 3497 C CA . PRO A 1 464 ? 32.094 3.021 -78.383 1.00 86.38 464 PRO A CA 1
ATOM 3498 C C . PRO A 1 464 ? 30.590 3.268 -78.585 1.00 86.38 464 PRO A C 1
ATOM 3500 O O . PRO A 1 464 ? 29.950 3.873 -77.727 1.00 86.38 464 PRO A O 1
ATOM 3503 N N . ASP A 1 465 ? 29.991 2.750 -79.661 1.00 88.12 465 ASP A N 1
ATOM 3504 C CA . ASP A 1 465 ? 28.560 2.880 -79.969 1.00 88.12 465 ASP A CA 1
ATOM 3505 C C . ASP A 1 465 ? 27.644 2.205 -78.932 1.00 88.12 465 ASP A C 1
ATOM 3507 O O . ASP A 1 465 ? 26.488 2.598 -78.765 1.00 88.12 465 ASP A O 1
ATOM 3511 N N . LEU A 1 466 ? 28.158 1.216 -78.191 1.00 85.00 466 LEU A N 1
ATOM 3512 C CA . LEU A 1 466 ? 27.400 0.484 -77.171 1.00 85.00 466 LEU A CA 1
ATOM 3513 C C . LEU A 1 466 ? 27.619 1.002 -75.746 1.00 85.00 466 LEU A C 1
ATOM 3515 O O . LEU A 1 466 ? 26.966 0.515 -74.821 1.00 85.00 466 LEU A O 1
ATOM 3519 N N . MET A 1 467 ? 28.480 2.006 -75.555 1.00 84.75 467 MET A N 1
ATOM 3520 C CA . MET A 1 467 ? 28.893 2.481 -74.232 1.00 84.75 467 MET A CA 1
ATOM 3521 C C . MET A 1 467 ? 27.698 2.857 -73.348 1.00 84.75 467 MET A C 1
ATOM 3523 O O . MET A 1 467 ? 27.592 2.370 -72.227 1.00 84.75 467 MET A O 1
ATOM 3527 N N . MET A 1 468 ? 26.752 3.639 -73.876 1.00 85.56 468 MET A N 1
ATOM 3528 C CA . MET A 1 468 ? 25.579 4.088 -73.114 1.00 85.56 468 MET A CA 1
ATOM 3529 C C . MET A 1 468 ? 24.647 2.944 -72.703 1.00 85.56 468 MET A C 1
ATOM 3531 O O . MET A 1 468 ? 24.018 3.016 -71.650 1.00 85.56 468 MET A O 1
ATOM 3535 N N . LYS A 1 469 ? 24.576 1.861 -73.489 1.00 83.06 469 LYS A N 1
ATOM 3536 C CA . LYS A 1 469 ? 23.768 0.682 -73.135 1.00 83.06 469 LYS A CA 1
ATOM 3537 C C . LYS A 1 469 ? 24.393 -0.092 -71.979 1.00 83.06 469 LYS A C 1
ATOM 3539 O O . LYS A 1 469 ? 23.679 -0.632 -71.142 1.00 83.06 469 LYS A O 1
ATOM 3544 N N . CYS A 1 470 ? 25.719 -0.105 -71.900 1.00 86.06 470 CYS A N 1
ATOM 3545 C CA . CYS A 1 470 ? 26.472 -0.840 -70.890 1.00 86.06 470 CYS A CA 1
ATOM 3546 C C . CYS A 1 470 ? 26.600 -0.111 -69.543 1.00 86.06 470 CYS A C 1
ATOM 3548 O O . CYS A 1 470 ? 27.250 -0.637 -68.648 1.00 86.06 470 CYS A O 1
ATOM 3550 N N . VAL A 1 471 ? 25.964 1.054 -69.363 1.00 91.62 471 VAL A N 1
ATOM 3551 C CA . VAL A 1 471 ? 25.937 1.791 -68.081 1.00 91.62 471 VAL A CA 1
ATOM 3552 C C . VAL A 1 471 ? 24.971 1.162 -67.062 1.00 91.62 471 VAL A C 1
ATOM 3554 O O . VAL A 1 471 ? 25.100 1.390 -65.862 1.00 91.62 471 VAL A O 1
ATOM 3557 N N . VAL A 1 472 ? 24.040 0.310 -67.507 1.00 92.50 472 VAL A N 1
ATOM 3558 C CA . VAL A 1 472 ? 23.019 -0.337 -66.657 1.00 92.50 472 VAL A CA 1
ATOM 3559 C C . VAL A 1 472 ? 23.575 -0.986 -65.371 1.00 92.50 472 VAL A C 1
ATOM 3561 O O . VAL A 1 472 ? 23.014 -0.709 -64.311 1.00 92.50 472 VAL A O 1
ATOM 3564 N N . PRO A 1 473 ? 24.677 -1.770 -65.384 1.00 92.50 473 PRO A N 1
ATOM 3565 C CA . PRO A 1 473 ? 25.209 -2.388 -64.166 1.00 92.50 473 PRO A CA 1
ATOM 3566 C C . PRO A 1 473 ? 25.708 -1.361 -63.137 1.00 92.50 473 PRO A C 1
ATOM 3568 O O . PRO A 1 473 ? 25.591 -1.587 -61.936 1.00 92.50 473 PRO A O 1
ATOM 3571 N N . VAL A 1 474 ? 26.225 -0.212 -63.591 1.00 93.56 474 VAL A N 1
ATOM 3572 C CA . VAL A 1 474 ? 26.660 0.884 -62.708 1.00 93.56 474 VAL A CA 1
ATOM 3573 C C . VAL A 1 474 ? 25.459 1.530 -62.021 1.00 93.56 474 VAL A C 1
ATOM 3575 O O . VAL A 1 474 ? 25.498 1.776 -60.818 1.00 93.56 474 VAL A O 1
ATOM 3578 N N . ILE A 1 475 ? 24.371 1.758 -62.762 1.00 93.88 475 ILE A N 1
ATOM 3579 C CA . ILE A 1 475 ? 23.133 2.315 -62.200 1.00 93.88 475 ILE A CA 1
ATOM 3580 C C . ILE A 1 475 ? 22.541 1.349 -61.165 1.00 93.88 475 ILE A C 1
ATOM 3582 O O . ILE A 1 475 ? 22.223 1.771 -60.055 1.00 93.88 475 ILE A O 1
ATOM 3586 N N . MET A 1 476 ? 22.459 0.055 -61.492 1.00 92.19 476 MET A N 1
ATOM 3587 C CA . MET A 1 476 ? 21.942 -0.972 -60.577 1.00 92.19 476 MET A CA 1
ATOM 3588 C C . MET A 1 476 ? 22.799 -1.114 -59.312 1.0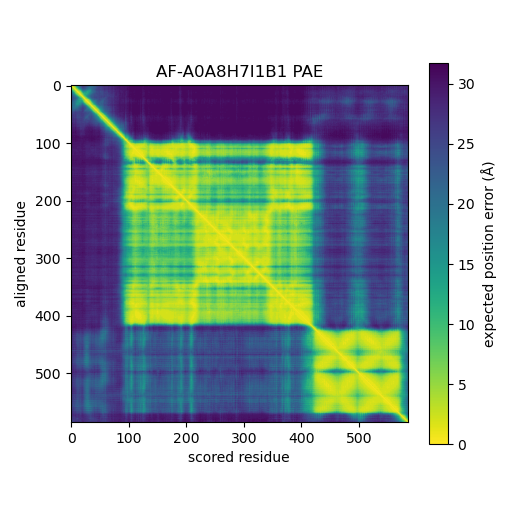0 92.19 476 MET A C 1
ATOM 3590 O O . MET A 1 476 ? 22.260 -1.212 -58.213 1.00 92.19 476 MET A O 1
ATOM 3594 N N . ALA A 1 477 ? 24.131 -1.036 -59.427 1.00 92.25 477 ALA A N 1
ATOM 3595 C CA . ALA A 1 477 ? 25.010 -1.027 -58.257 1.00 92.25 477 ALA A CA 1
ATOM 3596 C C . ALA A 1 477 ? 24.748 0.180 -57.338 1.00 92.25 477 ALA A C 1
ATOM 3598 O O . ALA A 1 477 ? 24.771 0.033 -56.118 1.00 92.25 477 ALA A O 1
ATOM 3599 N N . GLY A 1 478 ? 24.472 1.360 -57.903 1.00 90.56 478 GLY A N 1
ATOM 3600 C CA . GLY A 1 478 ? 24.182 2.574 -57.136 1.00 90.56 478 GLY A CA 1
ATOM 3601 C C . GLY A 1 478 ? 22.879 2.508 -56.329 1.00 90.56 478 GLY A C 1
ATOM 3602 O O . GLY A 1 478 ? 22.825 3.028 -55.215 1.00 90.56 478 GLY A O 1
ATOM 3603 N N . ILE A 1 479 ? 21.851 1.826 -56.847 1.00 92.88 479 ILE A N 1
ATOM 3604 C CA . ILE A 1 479 ? 20.541 1.692 -56.181 1.00 92.88 479 ILE A CA 1
ATOM 3605 C C . ILE A 1 479 ? 20.656 0.938 -54.846 1.00 92.88 479 ILE A C 1
ATOM 3607 O O . ILE A 1 479 ? 19.936 1.258 -53.902 1.00 92.88 479 ILE A O 1
ATOM 3611 N N . ILE A 1 480 ? 21.614 0.015 -54.706 1.00 93.06 480 ILE A N 1
ATOM 3612 C CA . ILE A 1 480 ? 21.820 -0.763 -53.471 1.00 93.06 480 ILE A CA 1
ATOM 3613 C C . ILE A 1 480 ? 22.089 0.133 -52.252 1.00 93.06 480 ILE A C 1
ATOM 3615 O O . ILE A 1 480 ? 21.618 -0.166 -51.153 1.00 93.06 480 ILE A O 1
ATOM 3619 N N . ALA A 1 481 ? 22.806 1.249 -52.424 1.00 93.44 481 ALA A N 1
ATOM 3620 C CA . ALA A 1 481 ? 23.094 2.175 -51.325 1.00 93.44 481 ALA A CA 1
ATOM 3621 C C . ALA A 1 481 ? 21.818 2.831 -50.760 1.00 93.44 481 ALA A C 1
ATOM 3623 O O . ALA A 1 481 ? 21.758 3.174 -49.578 1.00 93.44 481 ALA A O 1
ATOM 3624 N N . ILE A 1 482 ? 20.771 2.959 -51.583 1.00 94.44 482 ILE A N 1
ATOM 3625 C CA . ILE A 1 482 ? 19.483 3.527 -51.170 1.00 94.44 482 ILE A CA 1
ATOM 3626 C C . ILE A 1 482 ? 18.803 2.615 -50.143 1.00 94.44 482 ILE A C 1
ATOM 3628 O O . ILE A 1 482 ? 18.188 3.115 -49.205 1.00 94.44 482 ILE A O 1
ATOM 3632 N N . TYR A 1 483 ? 18.950 1.290 -50.255 1.00 94.00 483 TYR A N 1
ATOM 3633 C CA . TYR A 1 483 ? 18.346 0.352 -49.303 1.00 94.00 483 TYR A CA 1
ATOM 3634 C C . TYR A 1 483 ? 18.885 0.553 -47.883 1.00 94.00 483 TYR A C 1
ATOM 3636 O O . TYR A 1 483 ? 18.106 0.608 -46.932 1.00 94.00 483 TYR A O 1
ATOM 3644 N N . GLY A 1 484 ? 20.203 0.728 -47.743 1.00 92.19 484 GLY A N 1
ATOM 3645 C CA . GLY A 1 484 ? 20.827 1.025 -46.453 1.00 92.19 484 GLY A CA 1
ATOM 3646 C C . GLY A 1 484 ? 20.391 2.380 -45.901 1.00 92.19 484 GLY A C 1
ATOM 3647 O O . GLY A 1 484 ? 20.056 2.480 -44.724 1.00 92.19 484 GLY A O 1
ATOM 3648 N N . LEU A 1 485 ? 20.311 3.403 -46.759 1.00 93.94 485 LEU A N 1
ATOM 3649 C CA . LEU A 1 485 ? 19.849 4.737 -46.369 1.00 93.94 485 LEU A CA 1
ATOM 3650 C C . LEU A 1 485 ? 18.411 4.719 -45.828 1.00 93.94 485 LEU A C 1
ATOM 3652 O O . LEU A 1 485 ? 18.154 5.295 -44.773 1.00 93.94 485 LEU A O 1
ATOM 3656 N N . VAL A 1 486 ? 17.486 4.052 -46.525 1.00 92.44 486 VAL A N 1
ATOM 3657 C CA . VAL A 1 486 ? 16.073 3.966 -46.116 1.00 92.44 486 VAL A CA 1
ATOM 3658 C C . VAL A 1 486 ? 15.943 3.311 -44.741 1.00 92.44 486 VAL A C 1
ATOM 3660 O O . VAL A 1 486 ? 15.241 3.840 -43.881 1.00 92.44 486 VAL A O 1
ATOM 3663 N N . VAL A 1 487 ? 16.649 2.200 -44.506 1.00 91.75 487 VAL A N 1
ATOM 3664 C CA . VAL A 1 487 ? 16.614 1.501 -43.212 1.00 91.75 487 VAL A CA 1
ATOM 3665 C C . VAL A 1 487 ? 17.229 2.352 -42.102 1.00 91.75 487 VAL A C 1
ATOM 3667 O O . VAL A 1 487 ? 16.646 2.446 -41.027 1.00 91.75 487 VAL A O 1
ATOM 3670 N N . SER A 1 488 ? 18.349 3.033 -42.348 1.00 91.06 488 SER A N 1
ATOM 3671 C CA . SER A 1 488 ? 18.968 3.890 -41.329 1.00 91.06 488 SER A CA 1
ATOM 3672 C C . SER A 1 488 ? 18.112 5.102 -40.965 1.00 91.06 488 SER A C 1
ATOM 3674 O O . SER A 1 488 ? 18.052 5.466 -39.792 1.00 91.06 488 SER A O 1
ATOM 3676 N N . VAL A 1 489 ? 17.415 5.711 -41.931 1.00 90.12 489 VAL A N 1
ATOM 3677 C CA . VAL A 1 489 ? 16.452 6.792 -41.651 1.00 90.12 489 VAL A CA 1
ATOM 3678 C C . VAL A 1 489 ? 15.284 6.271 -40.813 1.00 90.12 489 VAL A C 1
ATOM 3680 O O . VAL A 1 489 ? 14.861 6.934 -39.869 1.00 90.12 489 VAL A O 1
ATOM 3683 N N . LEU A 1 490 ? 14.795 5.073 -41.127 1.00 87.94 490 LEU A N 1
ATOM 3684 C CA . LEU A 1 490 ? 13.683 4.447 -40.422 1.00 87.94 490 LEU A CA 1
ATOM 3685 C C . LEU A 1 490 ? 14.048 4.095 -38.969 1.00 87.94 490 LEU A C 1
ATOM 3687 O O . LEU A 1 490 ? 13.308 4.464 -38.063 1.00 87.94 490 LEU A O 1
ATOM 3691 N N . ILE A 1 491 ? 15.224 3.500 -38.733 1.00 87.69 491 ILE A N 1
ATOM 3692 C CA . ILE A 1 491 ? 15.732 3.220 -37.377 1.00 87.69 491 ILE A CA 1
ATOM 3693 C C . ILE A 1 491 ? 15.978 4.529 -36.607 1.00 87.69 491 ILE A C 1
ATOM 3695 O O . ILE A 1 491 ? 15.603 4.647 -35.442 1.00 87.69 491 ILE A O 1
ATOM 3699 N N . SER A 1 492 ? 16.562 5.546 -37.254 1.00 84.19 492 SER A N 1
ATOM 3700 C CA . SER A 1 492 ? 16.823 6.841 -36.611 1.00 84.19 492 SER A CA 1
ATOM 3701 C C . SER A 1 492 ? 15.544 7.579 -36.208 1.00 84.19 492 SER A C 1
ATOM 3703 O O . SER A 1 492 ? 15.575 8.346 -35.247 1.00 84.19 492 SER A O 1
ATOM 3705 N N . GLY A 1 493 ? 14.438 7.379 -36.931 1.00 81.50 493 GLY A N 1
ATOM 3706 C CA . GLY A 1 493 ? 13.141 7.981 -36.615 1.00 81.50 493 GLY A CA 1
ATOM 3707 C C . GLY A 1 493 ? 12.471 7.391 -35.370 1.00 81.50 493 GLY A C 1
ATOM 3708 O O . GLY A 1 493 ? 11.621 8.041 -34.769 1.00 81.50 493 GLY A O 1
ATOM 3709 N N . GLU A 1 494 ? 12.871 6.189 -34.954 1.00 74.44 494 GLU A N 1
ATOM 3710 C CA . GLU A 1 494 ? 12.320 5.485 -33.788 1.00 74.44 494 GLU A CA 1
ATOM 3711 C C . GLU A 1 494 ? 13.216 5.588 -32.544 1.00 74.44 494 GLU A C 1
ATOM 3713 O O . GLU A 1 494 ? 12.951 4.960 -31.518 1.00 74.44 494 GLU A O 1
ATOM 3718 N N . MET A 1 495 ? 14.276 6.396 -32.607 1.00 70.50 495 MET A N 1
ATOM 3719 C CA . MET A 1 495 ? 15.259 6.506 -31.538 1.00 70.50 495 MET A CA 1
ATOM 3720 C C . MET A 1 495 ? 14.693 7.298 -30.352 1.00 70.50 495 MET A C 1
ATOM 3722 O O . MET A 1 495 ? 14.618 8.527 -30.371 1.00 70.50 495 MET A O 1
ATOM 3726 N N . GLN A 1 496 ? 14.299 6.582 -29.298 1.00 66.06 496 GLN A N 1
ATOM 3727 C CA . GLN A 1 496 ? 13.829 7.166 -28.044 1.00 66.06 496 GLN A CA 1
ATOM 3728 C C . GLN A 1 496 ? 14.851 6.939 -26.922 1.00 66.06 496 GLN A C 1
ATOM 3730 O O . GLN A 1 496 ? 15.468 5.875 -26.861 1.00 66.06 496 GLN A O 1
ATOM 3735 N N . PRO A 1 497 ? 14.995 7.885 -25.975 1.00 54.31 497 PRO A N 1
ATOM 3736 C CA . PRO A 1 497 ? 15.890 7.725 -24.826 1.00 54.31 497 PRO A CA 1
ATOM 3737 C C . PRO A 1 497 ? 15.465 6.594 -23.872 1.00 54.31 497 PRO A C 1
ATOM 3739 O O . PRO A 1 497 ? 16.226 6.223 -22.985 1.00 54.31 497 PRO A O 1
ATOM 3742 N N . ARG A 1 498 ? 14.258 6.040 -24.046 1.00 56.34 498 ARG A N 1
ATOM 3743 C CA . ARG A 1 498 ? 13.660 5.016 -23.186 1.00 56.34 498 ARG A CA 1
ATOM 3744 C C . ARG A 1 498 ? 13.175 3.841 -24.039 1.00 56.34 498 ARG A C 1
ATOM 3746 O O . ARG A 1 498 ? 11.987 3.719 -24.312 1.00 56.34 498 ARG A O 1
ATOM 3753 N N . MET A 1 499 ? 14.104 3.012 -24.510 1.00 63.00 499 MET A N 1
ATOM 3754 C CA . MET A 1 499 ? 13.797 1.858 -25.360 1.00 63.00 499 MET A CA 1
ATOM 3755 C C . MET A 1 499 ? 14.138 0.542 -24.651 1.00 63.00 499 MET A C 1
ATOM 3757 O O . MET A 1 499 ? 15.110 0.468 -23.903 1.00 63.00 499 MET A O 1
ATOM 3761 N N . ALA A 1 500 ? 13.339 -0.502 -24.881 1.00 67.88 500 ALA A N 1
ATOM 3762 C CA . ALA A 1 500 ? 13.633 -1.833 -24.362 1.00 67.88 500 ALA A CA 1
ATOM 3763 C C . ALA A 1 500 ? 14.887 -2.418 -25.037 1.00 67.88 500 ALA A C 1
ATOM 3765 O O . ALA A 1 500 ? 15.093 -2.267 -26.244 1.00 67.88 500 ALA A O 1
ATOM 3766 N N . LEU A 1 501 ? 15.699 -3.146 -24.267 1.00 69.94 501 LEU A N 1
ATOM 3767 C CA . LEU A 1 501 ? 16.941 -3.771 -24.739 1.00 69.94 501 LEU A CA 1
ATOM 3768 C C . LEU A 1 501 ? 16.708 -4.721 -25.927 1.00 69.94 501 LEU A C 1
ATOM 3770 O O . LEU A 1 501 ? 17.482 -4.737 -26.883 1.00 69.94 501 LEU A O 1
ATOM 3774 N N . PHE A 1 502 ? 15.591 -5.448 -25.911 1.00 75.00 502 PHE A N 1
ATOM 3775 C CA . PHE A 1 502 ? 15.170 -6.319 -27.008 1.00 75.00 502 PHE A CA 1
ATOM 3776 C C . PHE A 1 502 ? 14.964 -5.561 -28.331 1.00 75.00 502 PHE A C 1
ATOM 3778 O O . PHE A 1 502 ? 15.438 -6.001 -29.379 1.00 75.00 502 PHE A O 1
ATOM 3785 N N . THR A 1 503 ? 14.327 -4.388 -28.286 1.00 78.44 503 THR A N 1
ATOM 3786 C CA . THR A 1 503 ? 14.091 -3.549 -29.470 1.00 78.44 503 THR A CA 1
ATOM 3787 C C . THR A 1 503 ? 15.408 -3.056 -30.077 1.00 78.44 503 THR A C 1
ATOM 3789 O O . THR A 1 503 ? 15.551 -3.042 -31.298 1.00 78.44 503 THR A O 1
ATOM 3792 N N . GLY A 1 504 ? 16.415 -2.754 -29.247 1.00 80.81 504 GLY A N 1
ATOM 3793 C CA . GLY A 1 504 ? 17.750 -2.384 -29.731 1.00 80.81 504 GLY A CA 1
ATOM 3794 C C . GLY A 1 504 ? 18.441 -3.501 -30.517 1.00 80.81 504 GLY A C 1
ATOM 3795 O O . GLY A 1 504 ? 18.991 -3.253 -31.590 1.00 80.81 504 GLY A O 1
ATOM 3796 N N . PHE A 1 505 ? 18.360 -4.751 -30.048 1.00 84.44 505 PHE A N 1
ATOM 3797 C CA . PHE A 1 505 ? 18.911 -5.896 -30.786 1.00 84.44 505 PHE A CA 1
ATOM 3798 C C . PHE A 1 505 ? 18.166 -6.181 -32.095 1.00 84.44 505 PHE A C 1
ATOM 3800 O O . PHE A 1 505 ? 18.801 -6.548 -33.086 1.00 84.44 505 PHE A O 1
ATOM 3807 N N . ILE A 1 506 ? 16.846 -5.971 -32.132 1.00 86.19 506 ILE A N 1
ATOM 3808 C CA . ILE A 1 506 ? 16.063 -6.063 -33.372 1.00 86.19 506 ILE A CA 1
ATOM 3809 C C . ILE A 1 506 ? 16.550 -5.036 -34.399 1.00 86.19 506 ILE A C 1
ATOM 3811 O O . ILE A 1 506 ? 16.780 -5.398 -35.554 1.00 86.19 506 ILE A O 1
ATOM 3815 N N . GLN A 1 507 ? 16.763 -3.784 -33.989 1.00 89.31 507 GLN A N 1
ATOM 3816 C CA . GLN A 1 507 ? 17.242 -2.722 -34.882 1.00 89.31 507 GLN A CA 1
ATOM 3817 C C . GLN A 1 507 ? 18.674 -2.980 -35.381 1.00 89.31 507 GLN A C 1
ATOM 3819 O O . GLN A 1 507 ? 18.963 -2.773 -36.562 1.00 89.31 507 GLN A O 1
ATOM 3824 N N . LEU A 1 508 ? 19.559 -3.519 -34.533 1.00 91.00 508 LEU A N 1
ATOM 3825 C CA . LEU A 1 508 ? 20.885 -3.980 -34.962 1.00 91.00 508 LEU A CA 1
ATOM 3826 C C . LEU A 1 508 ? 20.785 -5.104 -36.008 1.00 91.00 508 LEU A C 1
ATOM 3828 O O . LEU A 1 508 ? 21.459 -5.057 -37.039 1.00 91.00 508 LEU A O 1
ATOM 3832 N N . GLY A 1 509 ? 19.932 -6.102 -35.762 1.00 90.31 509 GLY A N 1
ATOM 3833 C CA . GLY A 1 509 ? 19.706 -7.216 -36.685 1.00 90.31 509 GLY A CA 1
ATOM 3834 C C . GLY A 1 509 ? 19.124 -6.769 -38.029 1.00 90.31 509 GLY A C 1
ATOM 3835 O O . GLY A 1 509 ? 19.565 -7.247 -39.078 1.00 90.31 509 GLY A O 1
ATOM 3836 N N . ALA A 1 510 ? 18.199 -5.807 -38.016 1.00 92.56 510 ALA A N 1
ATOM 3837 C CA . ALA A 1 510 ? 17.644 -5.199 -39.223 1.00 92.56 510 ALA A CA 1
ATOM 3838 C C . ALA A 1 510 ? 18.736 -4.496 -40.049 1.00 92.56 510 ALA A C 1
ATOM 3840 O O . ALA A 1 510 ? 18.849 -4.733 -41.255 1.00 92.56 510 ALA A O 1
ATOM 3841 N N . GLY A 1 511 ? 19.591 -3.703 -39.393 1.00 93.88 511 GLY A N 1
ATOM 3842 C CA . GLY A 1 511 ? 20.692 -2.996 -40.047 1.00 93.88 511 GLY A CA 1
ATOM 3843 C C . GLY A 1 511 ? 21.749 -3.925 -40.657 1.00 93.88 511 GLY A C 1
ATOM 3844 O O . GLY A 1 511 ? 22.142 -3.755 -41.814 1.00 93.88 511 GLY A O 1
ATOM 3845 N N . LEU A 1 512 ? 22.150 -4.972 -39.930 1.00 95.06 512 LEU A N 1
ATOM 3846 C CA . LEU A 1 512 ? 23.094 -5.976 -40.433 1.00 95.06 512 LEU A CA 1
ATOM 3847 C C . LEU A 1 512 ? 22.528 -6.782 -41.607 1.00 95.06 512 LEU A C 1
ATOM 3849 O O . LEU A 1 512 ? 23.262 -7.079 -42.551 1.00 95.06 512 LEU A O 1
ATOM 3853 N N . SER A 1 513 ? 21.233 -7.108 -41.574 1.00 94.75 513 SER A N 1
ATOM 3854 C CA . SER A 1 513 ? 20.571 -7.884 -42.629 1.00 94.75 513 SER A CA 1
ATOM 3855 C C . SER A 1 513 ? 20.586 -7.149 -43.970 1.00 94.75 513 SER A C 1
ATOM 3857 O O . SER A 1 513 ? 21.029 -7.714 -44.970 1.00 94.75 513 SER A O 1
ATOM 3859 N N . VAL A 1 514 ? 20.168 -5.876 -43.998 1.00 95.81 514 VAL A N 1
ATOM 3860 C CA . VAL A 1 514 ? 20.217 -5.063 -45.227 1.00 95.81 514 VAL A CA 1
ATOM 3861 C C . VAL A 1 514 ? 21.658 -4.754 -45.642 1.00 95.81 514 VAL A C 1
ATOM 3863 O O . VAL A 1 514 ? 21.985 -4.818 -46.828 1.00 95.81 514 VAL A O 1
ATOM 3866 N N . GLY A 1 515 ? 22.538 -4.491 -44.669 1.00 96.06 515 GLY A N 1
ATOM 3867 C CA . GLY A 1 515 ? 23.950 -4.195 -44.886 1.00 96.06 515 GLY A CA 1
ATOM 3868 C C . GLY A 1 515 ? 24.678 -5.311 -45.633 1.00 96.06 515 GLY A C 1
ATOM 3869 O O . GLY A 1 515 ? 25.211 -5.101 -46.725 1.00 96.06 515 GLY A O 1
ATOM 3870 N N . LEU A 1 516 ? 24.677 -6.515 -45.061 1.00 96.38 516 LEU A N 1
ATOM 3871 C CA . LEU A 1 516 ? 25.389 -7.668 -45.616 1.00 96.38 516 LEU A CA 1
ATOM 3872 C C . LEU A 1 516 ? 24.762 -8.168 -46.924 1.00 96.38 516 LEU A C 1
ATOM 3874 O O . LEU A 1 516 ? 25.491 -8.550 -47.841 1.00 96.38 516 LEU A O 1
ATOM 3878 N N . ALA A 1 517 ? 23.431 -8.121 -47.044 1.00 96.38 517 ALA A N 1
ATOM 3879 C CA . ALA A 1 517 ? 22.745 -8.471 -48.285 1.00 96.38 517 ALA A CA 1
ATOM 3880 C C . ALA A 1 517 ? 23.105 -7.508 -49.428 1.0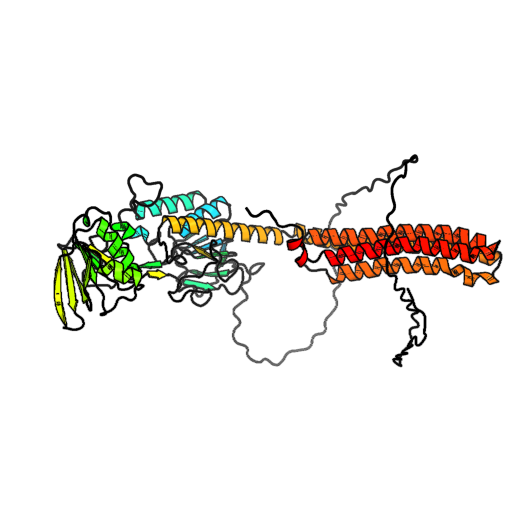0 96.38 517 ALA A C 1
ATOM 3882 O O . ALA A 1 517 ? 23.411 -7.950 -50.536 1.00 96.38 517 ALA A O 1
ATOM 3883 N N . GLY A 1 518 ? 23.139 -6.199 -49.155 1.00 95.81 518 GLY A N 1
ATOM 3884 C CA . GLY A 1 518 ? 23.558 -5.196 -50.133 1.00 95.81 518 GLY A CA 1
ATOM 3885 C C . GLY A 1 518 ? 25.031 -5.317 -50.523 1.00 95.81 518 GLY A C 1
ATOM 3886 O O . GLY A 1 518 ? 25.365 -5.205 -51.702 1.00 95.81 518 GLY A O 1
ATOM 3887 N N . LEU A 1 519 ? 25.912 -5.631 -49.567 1.00 96.88 519 LEU A N 1
ATOM 3888 C CA . LEU A 1 519 ? 27.318 -5.923 -49.855 1.00 96.88 519 LEU A CA 1
ATOM 3889 C C . LEU A 1 519 ? 27.460 -7.096 -50.837 1.00 96.88 519 LEU A C 1
ATOM 3891 O O . LEU A 1 519 ? 28.165 -6.980 -51.842 1.00 96.88 519 LEU A O 1
ATOM 3895 N N . ALA A 1 520 ? 26.762 -8.205 -50.575 1.00 96.19 520 ALA A N 1
ATOM 3896 C CA . ALA A 1 520 ? 26.781 -9.387 -51.436 1.00 96.19 520 ALA A CA 1
ATOM 3897 C C . ALA A 1 520 ? 26.201 -9.101 -52.833 1.00 96.19 520 ALA A C 1
ATOM 3899 O O . ALA A 1 520 ? 26.802 -9.484 -53.840 1.00 96.19 520 ALA A O 1
ATOM 3900 N N . ALA A 1 521 ? 25.077 -8.380 -52.902 1.00 96.31 521 ALA A N 1
ATOM 3901 C CA . ALA A 1 521 ? 24.455 -7.968 -54.159 1.00 96.31 521 ALA A CA 1
ATOM 3902 C C . ALA A 1 521 ? 25.397 -7.085 -54.996 1.00 96.31 521 ALA A C 1
ATOM 3904 O O . ALA A 1 521 ? 25.591 -7.335 -56.185 1.00 96.31 521 ALA A O 1
ATOM 3905 N N . GLY A 1 522 ? 26.063 -6.108 -54.371 1.00 96.12 522 GLY A N 1
ATOM 3906 C CA . GLY A 1 522 ? 27.019 -5.227 -55.044 1.00 96.12 522 GLY A CA 1
ATOM 3907 C C . GLY A 1 522 ? 28.241 -5.969 -55.594 1.00 96.12 522 GLY A C 1
ATOM 3908 O O . GLY A 1 522 ? 28.680 -5.701 -56.715 1.00 96.12 522 GLY A O 1
ATOM 3909 N N . PHE A 1 523 ? 28.747 -6.966 -54.858 1.00 96.81 523 PHE A N 1
ATOM 3910 C CA . PHE A 1 523 ? 29.805 -7.861 -55.340 1.00 96.81 523 PHE A CA 1
ATOM 3911 C C . PHE A 1 523 ? 29.379 -8.658 -56.577 1.00 96.81 523 PHE A C 1
ATOM 3913 O O . PHE A 1 523 ? 30.114 -8.700 -57.568 1.00 96.81 523 PHE A O 1
ATOM 3920 N N . ALA A 1 524 ? 28.186 -9.255 -56.540 1.00 95.94 524 ALA A N 1
ATOM 3921 C CA . ALA A 1 524 ? 27.644 -10.012 -57.664 1.00 95.94 524 ALA A CA 1
ATOM 3922 C C . ALA A 1 524 ? 27.446 -9.121 -58.902 1.00 95.94 524 ALA A C 1
ATOM 3924 O O . ALA A 1 524 ? 27.905 -9.476 -59.990 1.00 95.94 524 ALA A O 1
ATOM 3925 N N . ILE A 1 525 ? 26.855 -7.932 -58.729 1.00 96.25 525 ILE A N 1
ATOM 3926 C CA . ILE A 1 525 ? 26.676 -6.945 -59.803 1.00 96.25 525 ILE A CA 1
ATOM 3927 C C . ILE A 1 525 ? 28.020 -6.521 -60.395 1.00 96.25 525 ILE A C 1
ATOM 3929 O O . ILE A 1 525 ? 28.140 -6.452 -61.611 1.00 96.25 525 ILE A O 1
ATOM 3933 N N . GLY A 1 526 ? 29.047 -6.286 -59.575 1.00 95.38 526 GLY A N 1
ATOM 3934 C CA . GLY A 1 526 ? 30.368 -5.880 -60.064 1.00 95.38 526 GLY A CA 1
ATOM 3935 C C . GLY A 1 526 ? 31.043 -6.927 -60.952 1.00 95.38 526 GLY A C 1
ATOM 3936 O O . GLY A 1 526 ? 31.599 -6.586 -61.996 1.00 95.38 526 GLY A O 1
ATOM 3937 N N . ILE A 1 527 ? 30.983 -8.204 -60.561 1.00 95.44 527 ILE A N 1
ATOM 3938 C CA . ILE A 1 527 ? 31.582 -9.309 -61.329 1.00 95.44 527 ILE A CA 1
ATOM 3939 C C . ILE A 1 527 ? 30.814 -9.533 -62.634 1.00 95.44 527 ILE A C 1
ATOM 3941 O O . ILE A 1 527 ? 31.418 -9.620 -63.706 1.00 95.44 527 ILE A O 1
ATOM 3945 N N . VAL A 1 528 ? 29.482 -9.596 -62.549 1.00 94.56 528 VAL A N 1
ATOM 3946 C CA . VAL A 1 528 ? 28.606 -9.784 -63.714 1.00 94.56 528 VAL A CA 1
ATOM 3947 C C . VAL A 1 528 ? 28.663 -8.572 -64.638 1.00 94.56 528 VAL A C 1
ATOM 3949 O O . VAL A 1 528 ? 28.635 -8.739 -65.850 1.00 94.56 528 VAL A O 1
ATOM 3952 N N . GLY A 1 529 ? 28.792 -7.364 -64.095 1.00 94.19 529 GLY A N 1
ATOM 3953 C CA . GLY A 1 529 ? 28.947 -6.130 -64.853 1.00 94.19 529 GLY A CA 1
ATOM 3954 C C . GLY A 1 529 ? 30.251 -6.109 -65.646 1.00 94.19 529 GLY A C 1
ATOM 3955 O O . GLY A 1 529 ? 30.218 -5.903 -66.853 1.00 94.19 529 GLY A O 1
ATOM 3956 N N . ASP A 1 530 ? 31.394 -6.398 -65.016 1.00 94.19 530 ASP A N 1
ATOM 3957 C CA . ASP A 1 530 ? 32.698 -6.444 -65.702 1.00 94.19 530 ASP A CA 1
ATOM 3958 C C . ASP A 1 530 ? 32.713 -7.512 -66.813 1.00 94.19 530 ASP A C 1
ATOM 3960 O O . ASP A 1 530 ? 32.998 -7.219 -67.978 1.00 94.19 530 ASP A O 1
ATOM 3964 N N . ALA A 1 531 ? 32.334 -8.751 -66.481 1.00 93.88 531 ALA A N 1
ATOM 3965 C CA . ALA A 1 531 ? 32.333 -9.861 -67.434 1.00 93.88 531 ALA A CA 1
ATOM 3966 C C . ALA A 1 531 ? 31.244 -9.715 -68.510 1.00 93.88 531 ALA A C 1
ATOM 3968 O O . ALA A 1 531 ? 31.492 -9.956 -69.692 1.00 93.88 531 ALA A O 1
ATOM 3969 N N . GLY A 1 532 ? 30.043 -9.296 -68.118 1.00 92.19 532 GLY A N 1
ATOM 3970 C CA . GLY A 1 532 ? 28.887 -9.146 -68.994 1.00 92.19 532 GLY A CA 1
ATOM 3971 C C . GLY A 1 532 ? 29.045 -7.999 -69.985 1.00 92.19 532 GLY A C 1
ATOM 3972 O O . GLY A 1 532 ? 28.704 -8.164 -71.159 1.00 92.19 532 GLY A O 1
ATOM 3973 N N . VAL A 1 533 ? 29.631 -6.870 -69.568 1.00 92.94 533 VAL A N 1
ATOM 3974 C CA . VAL A 1 533 ? 29.918 -5.746 -70.473 1.00 92.94 533 VAL A CA 1
ATOM 3975 C C . VAL A 1 533 ? 30.984 -6.140 -71.497 1.00 92.94 533 VAL A C 1
ATOM 3977 O O . VAL A 1 533 ? 30.798 -5.902 -72.692 1.00 92.94 533 VAL A O 1
ATOM 3980 N N . ARG A 1 534 ? 32.049 -6.838 -71.079 1.00 91.88 534 ARG A N 1
ATOM 3981 C CA . ARG A 1 534 ? 33.062 -7.380 -72.006 1.00 91.88 534 ARG A CA 1
ATOM 3982 C C . ARG A 1 534 ? 32.493 -8.443 -72.946 1.00 91.88 534 ARG A C 1
ATOM 3984 O O . ARG A 1 534 ? 32.825 -8.452 -74.127 1.00 91.88 534 ARG A O 1
ATOM 3991 N N . GLY A 1 535 ? 31.617 -9.317 -72.457 1.00 90.19 535 GLY A N 1
ATOM 3992 C CA . GLY A 1 535 ? 30.928 -10.302 -73.294 1.00 90.19 535 GLY A CA 1
ATOM 3993 C C . GLY A 1 535 ? 30.022 -9.631 -74.328 1.00 90.19 535 GLY A C 1
ATOM 3994 O O . GLY A 1 535 ? 30.051 -9.979 -75.507 1.00 90.19 535 GLY A O 1
ATOM 3995 N N . THR A 1 536 ? 29.288 -8.597 -73.914 1.00 90.94 536 THR A N 1
ATOM 3996 C CA . THR A 1 536 ? 28.428 -7.794 -74.797 1.00 90.94 536 THR A CA 1
ATOM 3997 C C . THR A 1 536 ? 29.240 -7.049 -75.862 1.00 90.94 536 THR A C 1
ATOM 3999 O O . THR A 1 536 ? 28.777 -6.906 -77.000 1.00 90.94 536 THR A O 1
ATOM 4002 N N . ALA A 1 537 ? 30.477 -6.646 -75.539 1.00 90.25 537 ALA A N 1
ATOM 4003 C CA . ALA A 1 537 ? 31.414 -6.059 -76.497 1.00 90.25 537 ALA A CA 1
ATOM 4004 C C . ALA A 1 537 ? 31.623 -6.950 -77.715 1.00 90.25 537 ALA A C 1
ATOM 4006 O O . ALA A 1 537 ? 31.491 -6.490 -78.853 1.00 90.25 537 ALA A O 1
ATOM 4007 N N . GLN A 1 538 ? 31.890 -8.229 -77.452 1.00 90.88 538 GLN A N 1
ATOM 4008 C CA . GLN A 1 538 ? 32.155 -9.241 -78.466 1.00 90.88 538 GLN A CA 1
ATOM 4009 C C . GLN A 1 538 ? 30.864 -9.712 -79.141 1.00 90.88 538 GLN A C 1
ATOM 4011 O O . GLN A 1 538 ? 30.807 -9.832 -80.362 1.00 90.88 538 GLN A O 1
ATOM 4016 N N . GLN A 1 539 ? 29.807 -9.946 -78.359 1.00 91.69 539 GLN A N 1
ATOM 4017 C CA . GLN A 1 539 ? 28.525 -10.451 -78.840 1.00 91.69 539 GLN A CA 1
ATOM 4018 C C . GLN A 1 539 ? 27.365 -9.632 -78.256 1.00 91.69 539 GLN A C 1
ATOM 4020 O O . GLN A 1 539 ? 26.909 -9.899 -77.143 1.00 91.69 539 GLN A O 1
ATOM 4025 N N . PRO A 1 540 ? 26.790 -8.680 -79.016 1.00 87.62 540 PRO A N 1
ATOM 4026 C CA . PRO A 1 540 ? 25.779 -7.768 -78.478 1.00 87.62 540 PRO A CA 1
ATOM 4027 C C . PRO A 1 540 ? 24.455 -8.460 -78.112 1.00 87.62 540 PRO A C 1
ATOM 4029 O O . PRO A 1 540 ? 23.646 -7.896 -77.381 1.00 87.62 540 PRO A O 1
ATOM 4032 N N . ARG A 1 541 ? 24.236 -9.704 -78.562 1.00 90.25 541 ARG A N 1
ATOM 4033 C CA . ARG A 1 541 ? 23.085 -10.533 -78.164 1.00 90.25 541 ARG A CA 1
ATOM 4034 C C . ARG A 1 541 ? 23.116 -10.934 -76.682 1.00 90.25 541 ARG A C 1
ATOM 4036 O O . ARG A 1 541 ? 22.061 -11.210 -76.121 1.00 90.25 541 ARG A O 1
ATOM 4043 N N . LEU A 1 542 ? 24.290 -10.926 -76.041 1.00 89.69 542 LEU A N 1
ATOM 4044 C CA . LEU A 1 542 ? 24.444 -11.268 -74.621 1.00 89.69 542 LEU A CA 1
ATOM 4045 C C . LEU A 1 542 ? 23.922 -10.180 -73.672 1.00 89.69 542 LEU A C 1
ATOM 4047 O O . LEU A 1 542 ? 23.746 -10.450 -72.487 1.00 89.69 542 LEU A O 1
ATOM 4051 N N . PHE A 1 543 ? 23.606 -8.987 -74.186 1.00 90.31 543 PHE A N 1
ATOM 4052 C CA . PHE A 1 543 ? 23.119 -7.860 -73.389 1.00 90.31 543 PHE A CA 1
ATOM 4053 C C . PHE A 1 543 ? 21.883 -8.208 -72.546 1.00 90.31 543 PHE A C 1
ATOM 4055 O O . PHE A 1 543 ? 21.828 -7.902 -71.358 1.00 90.31 543 PHE A O 1
ATOM 4062 N N . VAL A 1 544 ? 20.906 -8.900 -73.142 1.00 91.94 544 VAL A N 1
ATOM 4063 C CA . VAL A 1 544 ? 19.673 -9.300 -72.443 1.00 91.94 544 VAL A CA 1
ATOM 4064 C C . VAL A 1 544 ? 19.974 -10.323 -71.344 1.00 91.94 544 VAL A C 1
ATOM 4066 O O . VAL A 1 544 ? 19.444 -10.218 -70.241 1.00 91.94 544 VAL A O 1
ATOM 4069 N N . GLY A 1 545 ? 20.867 -11.279 -71.620 1.00 90.69 545 GLY A N 1
ATOM 4070 C CA . GLY A 1 545 ? 21.297 -12.276 -70.638 1.00 90.69 545 GLY A CA 1
ATOM 4071 C C . GLY A 1 545 ? 22.024 -11.645 -69.451 1.00 90.69 545 GLY A C 1
ATOM 4072 O O . GLY A 1 545 ? 21.737 -11.986 -68.308 1.00 90.69 545 GLY A O 1
ATOM 4073 N N . MET A 1 546 ? 22.897 -10.667 -69.708 1.00 93.06 546 MET A N 1
ATOM 4074 C CA . MET A 1 546 ? 23.560 -9.889 -68.660 1.00 93.06 546 MET A CA 1
ATOM 4075 C C . MET A 1 546 ? 22.541 -9.177 -67.761 1.00 93.06 546 MET A C 1
ATOM 4077 O O . MET A 1 546 ? 22.643 -9.280 -66.542 1.00 93.06 546 MET A O 1
ATOM 4081 N N . ILE A 1 547 ? 21.540 -8.500 -68.339 1.00 93.62 547 ILE A N 1
ATOM 4082 C CA . ILE A 1 547 ? 20.504 -7.801 -67.560 1.00 93.62 547 ILE A CA 1
ATOM 4083 C C . ILE A 1 547 ? 19.731 -8.769 -66.663 1.00 93.62 547 ILE A C 1
ATOM 4085 O O . ILE A 1 547 ? 19.520 -8.467 -65.493 1.00 93.62 547 ILE A O 1
ATOM 4089 N N . LEU A 1 548 ? 19.335 -9.937 -67.175 1.00 93.38 548 LEU A N 1
ATOM 4090 C CA . LEU A 1 548 ? 18.616 -10.929 -66.371 1.00 93.38 548 LEU A CA 1
ATOM 4091 C C . LEU A 1 548 ? 19.432 -11.370 -65.149 1.00 93.38 548 LEU A C 1
ATOM 4093 O O . LEU A 1 548 ? 18.889 -11.447 -64.050 1.00 93.38 548 LEU A O 1
ATOM 4097 N N . ILE A 1 549 ? 20.736 -11.604 -65.317 1.00 94.00 549 ILE A N 1
ATOM 4098 C CA . ILE A 1 549 ? 21.620 -11.977 -64.204 1.00 94.00 549 ILE A CA 1
ATOM 4099 C C . ILE A 1 549 ? 21.741 -10.825 -63.195 1.00 94.00 549 ILE A C 1
ATOM 4101 O O . ILE A 1 549 ? 21.702 -11.068 -61.990 1.00 94.00 549 ILE A O 1
ATOM 4105 N N . LEU A 1 550 ? 21.844 -9.578 -63.667 1.00 93.81 550 LEU A N 1
ATOM 4106 C CA . LEU A 1 550 ? 21.911 -8.396 -62.801 1.00 93.81 550 LEU A CA 1
ATOM 4107 C C . LEU A 1 550 ? 20.642 -8.217 -61.962 1.00 93.81 550 LEU A C 1
ATOM 4109 O O . LEU A 1 550 ? 20.751 -7.953 -60.769 1.00 93.81 550 LEU A O 1
ATOM 4113 N N . ILE A 1 551 ? 19.462 -8.447 -62.544 1.00 94.56 551 ILE A N 1
ATOM 4114 C CA . ILE A 1 551 ? 18.188 -8.402 -61.811 1.00 94.56 551 ILE A CA 1
ATOM 4115 C C . ILE A 1 551 ? 18.190 -9.432 -60.674 1.00 94.56 551 ILE A C 1
ATOM 4117 O O . ILE A 1 551 ? 17.860 -9.100 -59.539 1.00 94.56 551 ILE A O 1
ATOM 4121 N N . PHE A 1 552 ? 18.607 -10.676 -60.935 1.00 93.12 552 PHE A N 1
ATOM 4122 C CA . PHE A 1 552 ? 18.681 -11.695 -59.880 1.00 93.12 552 PHE A CA 1
ATOM 4123 C C . PHE A 1 552 ? 19.731 -11.376 -58.807 1.00 93.12 552 PHE A C 1
ATOM 4125 O O . PHE A 1 552 ? 19.515 -11.697 -57.639 1.00 93.12 552 PHE A O 1
ATOM 4132 N N . ALA A 1 553 ? 20.840 -10.732 -59.178 1.00 92.31 553 ALA A N 1
ATOM 4133 C CA . ALA A 1 553 ? 21.839 -10.263 -58.223 1.00 92.31 553 ALA A CA 1
ATOM 4134 C C . ALA A 1 553 ? 21.292 -9.137 -57.326 1.00 92.31 553 ALA A C 1
ATOM 4136 O O . ALA A 1 553 ? 21.548 -9.134 -56.123 1.00 92.31 553 ALA A O 1
ATOM 4137 N N . GLU A 1 554 ? 20.501 -8.218 -57.884 1.00 92.31 554 GLU A N 1
ATOM 4138 C CA . GLU A 1 554 ? 19.883 -7.101 -57.158 1.00 92.31 554 GLU A CA 1
ATOM 4139 C C . GLU A 1 554 ? 18.798 -7.567 -56.174 1.00 92.31 554 GLU A C 1
ATOM 4141 O O . GLU A 1 554 ? 18.714 -7.066 -55.050 1.00 92.31 554 GLU A O 1
ATOM 4146 N N . VAL A 1 555 ? 18.024 -8.595 -56.540 1.00 93.88 555 VAL A N 1
ATOM 4147 C CA . VAL A 1 555 ? 16.982 -9.191 -55.683 1.00 93.88 555 VAL A CA 1
ATOM 4148 C C . VAL A 1 555 ? 17.534 -9.669 -54.330 1.00 93.88 555 VAL A C 1
ATOM 4150 O O . VAL A 1 555 ? 16.822 -9.619 -53.326 1.00 93.88 555 VAL A O 1
ATOM 4153 N N . LEU A 1 556 ? 18.811 -10.060 -54.254 1.00 91.38 556 LEU A N 1
ATOM 4154 C CA . LEU A 1 556 ? 19.456 -10.411 -52.982 1.00 91.38 556 LEU A CA 1
ATOM 4155 C C . LEU A 1 556 ? 19.463 -9.231 -51.996 1.00 91.38 556 LEU A C 1
ATOM 4157 O O . LEU A 1 556 ? 19.184 -9.420 -50.813 1.00 91.38 556 LEU A O 1
ATOM 4161 N N . GLY A 1 557 ? 19.724 -8.015 -52.486 1.00 90.19 557 GLY A N 1
ATOM 4162 C CA . GLY A 1 557 ? 19.660 -6.793 -51.683 1.00 90.19 557 GLY A CA 1
ATOM 4163 C C . GLY A 1 557 ? 18.230 -6.464 -51.248 1.00 90.19 557 GLY A C 1
ATOM 4164 O O . GLY A 1 557 ? 18.005 -6.087 -50.097 1.00 90.19 557 GLY A O 1
ATOM 4165 N N . LEU A 1 558 ? 17.253 -6.694 -52.134 1.00 92.38 558 LEU A N 1
ATOM 4166 C CA . LEU A 1 558 ? 15.832 -6.497 -51.840 1.00 92.38 558 LEU A CA 1
ATOM 4167 C C . LEU A 1 558 ? 15.347 -7.403 -50.696 1.00 92.38 558 LEU A C 1
ATOM 4169 O O . LEU A 1 558 ? 14.605 -6.948 -49.827 1.00 92.38 558 LEU A O 1
ATOM 4173 N N . TYR A 1 559 ? 15.785 -8.664 -50.648 1.00 92.75 559 TYR A N 1
ATOM 4174 C CA . TYR A 1 559 ? 15.433 -9.561 -49.543 1.00 92.75 559 TYR A CA 1
ATOM 4175 C C . TYR A 1 559 ? 15.941 -9.048 -48.195 1.00 92.75 559 TYR A C 1
ATOM 4177 O O . TYR A 1 559 ? 15.195 -9.076 -47.216 1.00 92.75 559 TYR A O 1
ATOM 4185 N N . GLY A 1 560 ? 17.169 -8.522 -48.150 1.00 91.94 560 GLY A N 1
ATOM 4186 C CA . GLY A 1 560 ? 17.713 -7.899 -46.941 1.00 91.94 560 GLY A CA 1
ATOM 4187 C C . GLY A 1 560 ? 16.879 -6.706 -46.469 1.00 91.94 560 GLY A C 1
ATOM 4188 O O . GLY A 1 560 ? 16.597 -6.587 -45.278 1.00 91.94 560 GLY A O 1
ATOM 4189 N N . LEU A 1 561 ? 16.420 -5.867 -47.403 1.00 93.12 561 LEU A N 1
ATOM 4190 C CA . LEU A 1 561 ? 15.535 -4.738 -47.107 1.00 93.12 561 LEU A CA 1
ATOM 4191 C C . LEU A 1 561 ? 14.177 -5.194 -46.549 1.00 93.12 561 LEU A C 1
ATOM 4193 O O . LEU A 1 561 ? 13.718 -4.656 -45.544 1.00 93.12 561 LEU A O 1
ATOM 4197 N N . ILE A 1 562 ? 13.539 -6.192 -47.167 1.00 91.94 562 ILE A N 1
ATOM 4198 C CA . ILE A 1 562 ? 12.234 -6.705 -46.716 1.00 91.94 562 ILE A CA 1
ATOM 4199 C C . ILE A 1 562 ? 12.336 -7.266 -45.294 1.00 91.94 562 ILE A C 1
ATOM 4201 O O . ILE A 1 562 ? 11.498 -6.951 -44.450 1.00 91.94 562 ILE A O 1
ATOM 4205 N N . VAL A 1 563 ? 13.375 -8.056 -45.007 1.00 91.06 563 VAL A N 1
ATOM 4206 C CA . VAL A 1 563 ? 13.603 -8.605 -43.662 1.00 91.06 563 VAL A CA 1
ATOM 4207 C C . VAL A 1 563 ? 13.805 -7.481 -42.646 1.00 91.06 563 VAL A C 1
ATOM 4209 O O . VAL A 1 563 ? 13.170 -7.504 -41.593 1.00 91.06 563 VAL A O 1
ATOM 4212 N N . ALA A 1 564 ? 14.606 -6.463 -42.975 1.00 90.56 564 ALA A N 1
ATOM 4213 C CA . ALA A 1 564 ? 14.814 -5.309 -42.102 1.00 90.56 564 ALA A CA 1
ATOM 4214 C C . ALA A 1 564 ? 13.500 -4.566 -41.786 1.00 90.56 564 ALA A C 1
ATOM 4216 O O . ALA A 1 564 ? 13.252 -4.215 -40.633 1.00 90.56 564 ALA A O 1
ATOM 4217 N N . LEU A 1 565 ? 12.619 -4.388 -42.778 1.00 88.62 565 LEU A N 1
ATOM 4218 C CA . LEU A 1 565 ? 11.308 -3.754 -42.590 1.00 88.62 565 LEU A CA 1
ATOM 4219 C C . LEU A 1 565 ? 10.358 -4.595 -41.724 1.00 88.62 565 LEU A C 1
ATOM 4221 O O . LEU A 1 565 ? 9.656 -4.050 -40.870 1.00 88.62 565 LEU A O 1
ATOM 4225 N N . ILE A 1 566 ? 10.341 -5.919 -41.907 1.00 87.69 566 ILE A N 1
ATOM 4226 C CA . ILE A 1 566 ? 9.526 -6.832 -41.087 1.00 87.69 566 ILE A CA 1
ATOM 4227 C C . ILE A 1 566 ? 10.003 -6.811 -39.633 1.00 87.69 566 ILE A C 1
ATOM 4229 O O . ILE A 1 566 ? 9.187 -6.708 -38.716 1.00 87.69 566 ILE A O 1
ATOM 4233 N N . MET A 1 567 ? 11.319 -6.871 -39.416 1.00 84.56 567 MET A N 1
ATOM 4234 C CA . MET A 1 567 ? 11.910 -6.815 -38.079 1.00 84.56 567 MET A CA 1
ATOM 4235 C C . MET A 1 567 ? 11.553 -5.509 -37.370 1.00 84.56 567 MET A C 1
ATOM 4237 O O . MET A 1 567 ? 11.152 -5.533 -36.208 1.00 84.56 567 MET A O 1
ATOM 4241 N N . ASN A 1 568 ? 11.613 -4.383 -38.082 1.00 80.56 568 ASN A N 1
ATOM 4242 C CA . ASN A 1 568 ? 11.300 -3.090 -37.489 1.00 80.56 568 ASN A CA 1
ATOM 4243 C C . ASN A 1 568 ? 9.799 -2.897 -37.205 1.00 80.56 568 ASN A C 1
ATOM 4245 O O . ASN A 1 568 ? 9.425 -2.282 -36.214 1.00 80.56 568 ASN A O 1
ATOM 4249 N N . THR A 1 569 ? 8.916 -3.448 -38.040 1.00 76.88 569 THR A N 1
ATOM 4250 C CA . THR A 1 569 ? 7.459 -3.357 -37.825 1.00 76.88 569 THR A CA 1
ATOM 4251 C C . THR A 1 569 ? 6.952 -4.301 -36.733 1.00 76.88 569 THR A C 1
ATOM 4253 O O . THR A 1 569 ? 6.041 -3.930 -35.996 1.00 76.88 569 THR A O 1
ATOM 4256 N N . SER A 1 570 ? 7.563 -5.480 -36.583 1.00 61.22 570 SER A N 1
ATOM 4257 C CA . SER A 1 570 ? 7.159 -6.506 -35.604 1.00 61.22 570 SER A CA 1
ATOM 4258 C C . SER A 1 570 ? 7.722 -6.273 -34.192 1.00 61.22 570 SER A C 1
ATOM 4260 O O . SER A 1 570 ? 7.298 -6.930 -33.247 1.00 61.22 570 SER A O 1
ATOM 4262 N N . GLY A 1 571 ? 8.682 -5.354 -34.028 1.00 54.44 571 GLY A N 1
ATOM 4263 C CA . GLY A 1 571 ? 9.328 -5.032 -32.748 1.00 54.44 571 GLY A CA 1
ATOM 4264 C C . GLY A 1 571 ? 8.558 -4.060 -31.841 1.00 54.44 571 GLY A C 1
ATOM 4265 O O . GLY A 1 571 ? 9.088 -3.659 -30.802 1.00 54.44 571 GLY A O 1
ATOM 4266 N N . LYS A 1 572 ? 7.333 -3.656 -32.210 1.00 54.12 572 LYS A N 1
ATOM 4267 C CA . LYS A 1 572 ? 6.483 -2.794 -31.375 1.00 54.12 572 LYS A CA 1
ATOM 4268 C C . LYS A 1 572 ? 5.917 -3.600 -30.201 1.00 54.12 572 LYS A C 1
ATOM 4270 O O . LYS A 1 572 ? 5.240 -4.607 -30.381 1.00 54.12 572 LYS A O 1
ATOM 4275 N N . VAL A 1 573 ? 6.229 -3.131 -28.994 1.00 49.56 573 VAL A N 1
ATOM 4276 C CA . VAL A 1 573 ? 6.030 -3.796 -27.692 1.00 49.56 573 VAL A CA 1
ATOM 4277 C C . VAL A 1 573 ? 4.572 -4.212 -27.417 1.00 49.56 573 VAL A C 1
ATOM 4279 O O . VAL A 1 573 ? 4.347 -5.144 -26.647 1.00 49.56 573 VAL A O 1
ATOM 4282 N N . ASP A 1 574 ? 3.590 -3.623 -28.100 1.00 44.88 574 ASP A N 1
ATOM 4283 C CA . ASP A 1 574 ? 2.166 -3.914 -27.886 1.00 44.88 574 ASP A CA 1
ATOM 4284 C C . ASP A 1 574 ? 1.725 -5.331 -28.313 1.00 44.88 574 ASP A C 1
ATOM 4286 O O . ASP A 1 574 ? 0.734 -5.842 -27.788 1.00 44.88 574 ASP A O 1
ATOM 4290 N N . ASP A 1 575 ? 2.456 -6.016 -29.203 1.00 42.84 575 ASP A N 1
ATOM 4291 C CA . ASP A 1 575 ? 2.087 -7.370 -29.662 1.00 42.84 575 ASP A CA 1
ATOM 4292 C C . ASP A 1 575 ? 2.845 -8.513 -28.957 1.00 42.84 575 ASP A C 1
ATOM 4294 O O . ASP A 1 575 ? 2.457 -9.678 -29.073 1.00 42.84 575 ASP A O 1
ATOM 4298 N N . ILE A 1 576 ? 3.877 -8.222 -28.156 1.00 42.66 576 ILE A N 1
ATOM 4299 C CA . ILE A 1 576 ? 4.687 -9.267 -27.493 1.00 42.66 576 ILE A CA 1
ATOM 4300 C C . ILE A 1 576 ? 3.928 -9.920 -26.326 1.00 42.66 576 ILE A C 1
ATOM 4302 O O . ILE A 1 576 ? 4.052 -11.129 -26.120 1.00 42.66 576 ILE A O 1
ATOM 4306 N N . ASN A 1 577 ? 3.037 -9.181 -25.654 1.00 37.94 577 ASN A N 1
ATOM 4307 C CA . ASN A 1 577 ? 2.127 -9.745 -24.646 1.00 37.94 577 ASN A CA 1
ATOM 4308 C C . ASN A 1 577 ? 1.168 -10.811 -25.216 1.00 37.94 577 ASN A C 1
ATOM 4310 O O . ASN A 1 577 ? 0.587 -11.576 -24.452 1.00 37.94 577 ASN A O 1
ATOM 4314 N N . LYS A 1 578 ? 1.006 -10.898 -26.545 1.00 39.91 578 LYS A N 1
ATOM 4315 C CA . LYS A 1 578 ? 0.231 -11.966 -27.200 1.00 39.91 578 LYS A CA 1
ATOM 4316 C C . LYS A 1 578 ? 1.076 -13.179 -27.598 1.00 39.91 578 LYS A C 1
ATOM 4318 O O . LYS A 1 578 ? 0.517 -14.252 -27.803 1.00 39.91 578 LYS A O 1
ATOM 4323 N N . LEU A 1 579 ? 2.393 -13.020 -27.742 1.00 36.12 579 LEU A N 1
ATOM 4324 C CA . LEU A 1 579 ? 3.292 -14.049 -28.282 1.00 36.12 579 LEU A CA 1
ATOM 4325 C C . LEU A 1 579 ? 3.966 -14.901 -27.200 1.00 36.12 579 LEU A C 1
ATOM 4327 O O . LEU A 1 579 ? 4.358 -16.030 -27.487 1.00 36.12 579 LEU A O 1
ATOM 4331 N N . CYS A 1 580 ? 4.074 -14.401 -25.968 1.00 30.59 580 CYS A N 1
ATOM 4332 C CA . CYS A 1 580 ? 4.605 -15.166 -24.844 1.00 30.59 580 CYS A CA 1
ATOM 4333 C C . CYS A 1 580 ? 3.850 -14.795 -23.555 1.00 30.59 580 CYS A C 1
ATOM 4335 O O . CYS A 1 580 ? 4.238 -13.840 -22.880 1.00 30.59 580 CYS A O 1
ATOM 4337 N N . PRO A 1 581 ? 2.750 -15.490 -23.204 1.00 32.34 581 PRO A N 1
ATOM 4338 C CA . PRO A 1 581 ? 2.167 -15.335 -21.881 1.00 32.34 581 PRO A CA 1
ATOM 4339 C C . PRO A 1 581 ? 3.204 -15.820 -20.863 1.00 32.34 581 PRO A C 1
ATOM 4341 O O . PRO A 1 581 ? 3.552 -17.001 -20.839 1.00 32.34 581 PRO A O 1
ATOM 4344 N N . LEU A 1 582 ? 3.730 -14.906 -20.044 1.00 35.56 582 LEU A N 1
ATOM 4345 C CA . LEU A 1 582 ? 4.466 -15.288 -18.841 1.00 35.56 582 LEU A CA 1
ATOM 4346 C C . LEU A 1 582 ? 3.571 -16.253 -18.044 1.00 35.56 582 LEU A C 1
ATOM 4348 O O . LEU A 1 582 ? 2.385 -15.953 -17.871 1.00 35.56 582 LEU A O 1
ATOM 4352 N N . PRO A 1 583 ? 4.078 -17.417 -17.599 1.00 35.69 583 PRO A N 1
ATOM 4353 C CA . PRO A 1 583 ? 3.278 -18.318 -16.789 1.00 35.69 583 PRO A CA 1
ATOM 4354 C C . PRO A 1 583 ? 2.882 -17.578 -15.512 1.00 35.69 583 PRO A C 1
ATOM 4356 O O . PRO A 1 583 ? 3.734 -17.066 -14.789 1.00 35.69 583 PRO A O 1
ATOM 4359 N N . SER A 1 584 ? 1.576 -17.497 -15.276 1.00 34.56 584 SER A N 1
ATOM 4360 C CA . SER A 1 584 ? 0.998 -17.001 -14.034 1.00 34.56 584 SER A CA 1
ATOM 4361 C C . SER A 1 584 ? 1.545 -17.817 -12.864 1.00 34.56 584 SER A C 1
ATOM 4363 O O . SER A 1 584 ? 1.260 -19.016 -12.780 1.00 34.56 584 SER A O 1
ATOM 4365 N N . VAL A 1 585 ? 2.310 -17.169 -11.986 1.00 33.91 585 VAL A N 1
ATOM 4366 C CA . VAL A 1 585 ? 2.645 -17.664 -10.647 1.00 33.91 585 VAL A CA 1
ATOM 4367 C C . VAL A 1 585 ? 2.110 -16.669 -9.639 1.00 33.91 585 VAL A C 1
ATOM 4369 O O . VAL A 1 585 ? 2.377 -15.461 -9.835 1.00 33.91 585 VAL A O 1
#

Secondary structure (DSSP, 8-state):
-------------------S-----------------------------------------------PPPP-----------------------GGG--SS-EEEEEEE--SHHHHHHHHHHHHTT---EEEE-SSSTTGGGGG-S-B-SSTT-TT-B-HHHHHHHHHHHHHHTT-EEEEEEEEEEE-SSSSEEEEETT-TTSPPEEEEEEEE---EEE-----TTHHHHBTTTEES-HHHHTTSGGGTTSEEEEE--SHHHHHHHHHHTTT-SEEEEE-SSSS--S-HHHHHHHHT-TTEEEETTEEEEEEEESSSSEEEEEEEETTT--EEEEE-SEEEE-S-EEES-TTTTTTS-B-TTSPBP--TTS-B-SSTTEEE-GGGT-SS---HHHHHHHHHHHHHHHHHHHHHHHHHH-THHHHHHHHHHHHHHHHHHHHHHHHHHHHHHHHHHHHHHHHHH-GGGTTGGGHHHHHHHHHHHHHHHHHHHHHHT--SS--HHHHHHHHHHHHHHHHHHHHHHHHHHHHHHHHHHHHHH-GGGHHHHHHHHHHHHHHHHHHHHHHHHHHHHT-GGGHHHH------

Foldseek 3Di:
DDDDDDDDDDDDPDDDDDDDDDDDDDDDDDDDDDDDDDDDDDDDDDDDDDDDPDPDDDDDDDDDDDDDDDDDDDDDDDDDDDDDDDDDDDDQADVPRAHPVAEFQEEEAAQELLSLLLLLLCLLVVRQYAYEHAPDDRHPPLQLAQWFCPDPPCPPTDRSVVVSVVSVVSSVVSRHDYDHFHWDAWAQPDPQTWTDTPPQVVDTTHGYRFYEYLHAWAQDDPPAACCVLCRNQFEEADLPGCLQPPLAAQWEAEEEAQELLSLVSQVSSVVGYVAYEYEELAQHGNYDPVSVVVQVPDPRYDYDHNKDFHHFDDPSRFTFWTWIARNPPRDIDIGGGRHYYYSHAIGQPCPNCQPPWDADPSGAFDDDPPAQDTPRPRYGYAANSHDRDPRDSNRRNVNSNRRSVSSSVSSVVVVVVPPCVVLVVLVVLLVLLLCLLQPLLVLLLVLLLVLLVLLLVVLCVLDVPCSVLLCVLNVLSNVLNVLSVVLSVVSVVPDDSDDDSVLSNLSSQLSNLLRNLSNQLSNQSSVLSNVQSNVCSVPVVSSVVSVVSNVVSSVSSVVSSVSSVCSNVVSPPPCVCVVDVDPDD

Sequence (585 aa):
MDVDRIAGKRLCVSAAYPRSHGIWGLVVVFNISLSGIKLASRLRFLSPLGRWCAVAILPYYAYSRVLPAPSLNQPRFNHSTTPTMAPIRPDTKGPNGRSTVMHSKVVIIGSGPAGHTAAIYLARANLEPGFMANGFAAGGQLTTTTDVENFPGFPEGVNGTEMMNKFRAQSVRFGTKIITETVSQLDLSRRPFRYWREGTEDSEPETADTIIIATGASAKRMNLPGEDTYWQSGISACAVCDGAVPI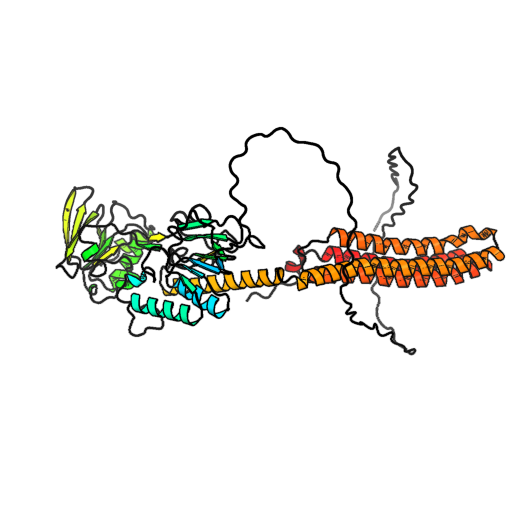FRNKPLAVIGGGDSAAEEATYLTKYASHVYVLVRRDELRASKIMAKRLLAHPKVTVLWNTVAVECKGDGDLLNSLRLKDTKTGEEKDLQVNGLFYAIGHEPATTLVRDQLETDADGYILTKAGTAETSIKGVFAAGDVQDKRYRQAITSAGSGCMAALEAERLLAEEEELYDGRVVGGLLFVVVQGCTSAIVFTCIGASYGTAKSGVGISAMSVIRPDLMMKCVVPVIMAGIIAIYGLVVSVLISGEMQPRMALFTGFIQLGAGLSVGLAGLAAGFAIGIVGDAGVRGTAQQPRLFVGMILILIFAEVLGLYGLIVALIMNTSGKVDDINKLCPLPSV

pLDDT: mean 77.67, std 25.4, range [20.33, 97.62]